Protein AF-A0A7E6EUX9-F1 (afdb_monomer_lite)

InterPro domains:
  IPR026504 Meiosis-specific nuclear structural protein 1 [PTHR19265] (2-410)
  IPR043597 Trichohyalin-plectin-homology domain [PF13868] (36-387)

Foldseek 3Di:
DVVVVVVVVVVVVVVVVVVVVVVVVVVVVVVVVVVCCVPDPVNVVVVVVVVVVVVVVVVVVVVVVVVVVVVVVVVVVVVVVVVVVVVVVVVVVVVVVVVVVVVVVVVVVVVVVVVVVVVVVVVVVVVVVVVVVVVVVVVVVVVVVVVVVVVVVVVVVVVVVVVVVVVVVVVVVVVVVVVVVVVVVVVVVVVVVVVVVVVVVVVVVVVVVVVVVVVVVVVVVVVVVVVVVVVVVVVVVVVVVVVVVVVVVVVVVVVVVVVVVVVVVVVVVVVVVVVVVVVVVVVVVVVVVVVVVVVVVVVVVVVVVVVVVVPPPPPPPPPPPPPVPVVPPVVVVVVVVVVVVVVVVVVVVVVVVVVVVVVVVVVVVVVVVLLVVCQVCVVVCVPPDDPPSDPDPVSQVSNDPVSCVPPVVPPDDDDD

Sequence (416 aa):
MRHQLQQQEQQAESLAKELKRRNDEVFRDEKLRQQIRQNSLEIRELEEKLKLGYLNKVRAAQIAEKLANKSDSQKADDMLVQEMRDNLKRAEEEDQMKEEQRVLEKRRYQEQLDQQMEEQKEKKRLMYEEFLKEKLMIDEIVHKIHEEDQKERECELEKKRVTQAYIEEYLQSREAWKAEEKQKMEEENQRIMEFSRLVDDRENRFLQEKAERDAVQARIYQALSEKITEREQSEKELERIRLELHFEEQEEKTRQNEKAALEKKLRQRLELQKMNEEQLSMKALKKMTEDEEERMFHDEMMAKFAEDDRLEQMNAQKRRMKIQEHKRAIERLIAEKREKIAREKEEDEMEQKMLQEMENERQKIIEEERQKLLQEHASKLLGYLPKGVIKGPKDLENLGAYFQEAYSKRSEDPLE

Radius of gyration: 133.16 Å; chains: 1; bounding box: 194×116×377 Å

Secondary structure (DSSP, 8-state):
--HHHHHHHHHHHHHHHHHHHHHHHHHHHHHHHHHHHHH-HHHHHHHHHHHHHHHHHHHHHHHHHHHHHHHHHHHHHHHHHHHHHHHHHHHHHHHHHHHHHHHHHHHHHHHHHHHHHHHHHHHHHHHHHHHHHHHHHHHHHHHHHHHHHHHHHHHHHHHHHHHHHHHHHHHHHHHHHHHHHHHHHHHHHHHHHHHHHHHHHHHHHHHHHHHHHHHHHHHHHHHHHHHHHHHHHHHHHHHHHHHHHHHHHHHHHHHHHHHHHHHHHHHHHHHHHHHHHHHHHHHHHHHHHHHHHHHHHHHHHHHHHHHHTTSTTS-SSSSSSTHHHHTTTHHHHHHHHHHHHHHHHHHHHHHHHHHHHHHHHHHHHHHHHHHHHHHHHHTT-TT-PPTTS--SHHHHHTT-HHHHHHHHTT------

Structure (mmCIF, N/CA/C/O backbone):
data_AF-A0A7E6EUX9-F1
#
_entry.id   AF-A0A7E6EUX9-F1
#
loop_
_atom_site.group_PDB
_atom_site.id
_atom_site.type_symbol
_atom_site.label_atom_id
_atom_site.label_alt_id
_atom_site.label_comp_id
_atom_site.label_asym_id
_atom_site.label_entity_id
_atom_site.label_seq_id
_atom_site.pdbx_PDB_ins_code
_atom_site.Cartn_x
_atom_site.Cartn_y
_atom_site.Cartn_z
_atom_site.occupancy
_atom_site.B_iso_or_equiv
_atom_site.auth_seq_id
_atom_site.auth_comp_id
_atom_site.auth_asym_id
_atom_site.auth_atom_id
_atom_si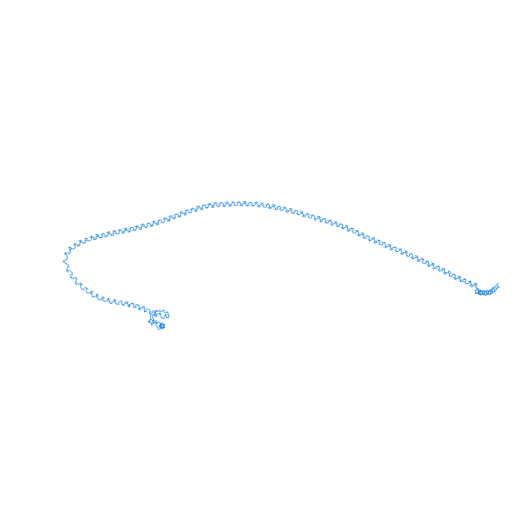te.pdbx_PDB_model_num
ATOM 1 N N . MET A 1 1 ? -69.267 -53.408 186.981 1.00 53.03 1 MET A N 1
ATOM 2 C CA . MET A 1 1 ? -68.543 -53.797 185.749 1.00 53.03 1 MET A CA 1
ATOM 3 C C . MET A 1 1 ? -69.090 -55.027 185.002 1.00 53.03 1 MET A C 1
ATOM 5 O O . MET A 1 1 ? -69.031 -54.996 183.790 1.00 53.03 1 MET A O 1
ATOM 9 N N . ARG A 1 2 ? -69.666 -56.084 185.605 1.00 55.84 2 ARG A N 1
ATOM 10 C CA . ARG A 1 2 ? -70.262 -57.203 184.816 1.00 55.84 2 ARG A CA 1
ATOM 11 C C . ARG A 1 2 ? -71.687 -56.962 184.303 1.00 55.84 2 ARG A C 1
ATOM 13 O O . ARG A 1 2 ? -72.085 -57.541 183.303 1.00 55.84 2 ARG A O 1
ATOM 20 N N . HIS A 1 3 ? -72.436 -56.081 184.959 1.00 56.12 3 HIS A N 1
ATOM 21 C CA . HIS A 1 3 ? -73.851 -55.899 184.638 1.00 56.12 3 HIS A CA 1
ATOM 22 C C . HIS A 1 3 ? -74.103 -55.098 183.347 1.00 56.12 3 HIS A C 1
ATOM 24 O O . HIS A 1 3 ? -75.121 -55.304 182.699 1.00 56.12 3 HIS A O 1
ATOM 30 N N . GLN A 1 4 ? -73.157 -54.242 182.938 1.00 54.00 4 GLN A N 1
ATOM 31 C CA . GLN A 1 4 ? -73.286 -53.428 181.722 1.00 54.00 4 GLN A CA 1
ATOM 32 C C . GLN A 1 4 ? -73.076 -54.233 180.423 1.00 54.00 4 GLN A C 1
ATOM 34 O O . GLN A 1 4 ? -73.725 -53.926 179.433 1.00 54.00 4 GLN A O 1
ATOM 39 N N . LEU A 1 5 ? -72.243 -55.287 180.410 1.00 59.59 5 LEU A N 1
ATOM 40 C CA . LEU A 1 5 ? -71.998 -56.111 179.206 1.00 59.59 5 LEU A CA 1
ATOM 41 C C . LEU A 1 5 ? -73.196 -57.008 178.846 1.00 59.59 5 LEU A C 1
ATOM 43 O O . LEU A 1 5 ? -73.562 -57.119 177.682 1.00 59.59 5 LEU A O 1
ATOM 47 N N . GLN A 1 6 ? -73.860 -57.586 179.850 1.00 58.97 6 GLN A N 1
ATOM 48 C CA . GLN A 1 6 ? -75.089 -58.367 179.652 1.00 58.97 6 GLN A CA 1
ATOM 49 C C . GLN A 1 6 ? -76.272 -57.483 179.221 1.00 58.97 6 GLN A C 1
ATOM 51 O O . GLN A 1 6 ? -77.118 -57.918 178.442 1.00 58.97 6 GLN A O 1
ATOM 56 N N . GLN A 1 7 ? -76.300 -56.222 179.676 1.00 60.53 7 GLN A N 1
ATOM 57 C CA . GLN A 1 7 ? -77.221 -55.215 179.144 1.00 60.53 7 GLN A CA 1
ATOM 58 C C . GLN A 1 7 ? -76.943 -54.916 177.664 1.00 60.53 7 GLN A C 1
ATOM 60 O O . GLN A 1 7 ? -77.896 -54.727 176.919 1.00 60.53 7 GLN A O 1
ATOM 65 N N . GLN A 1 8 ? -75.683 -54.926 177.213 1.00 58.88 8 GLN A N 1
ATOM 66 C CA . GLN A 1 8 ? -75.335 -54.662 175.811 1.00 58.88 8 GLN A CA 1
ATOM 67 C C . GLN A 1 8 ? -75.726 -55.800 174.850 1.00 58.88 8 GLN A C 1
ATOM 69 O O . GLN A 1 8 ? -76.248 -55.515 173.775 1.00 58.88 8 GLN A O 1
ATOM 74 N N . GLU A 1 9 ? -75.543 -57.077 175.212 1.00 62.47 9 GLU A N 1
ATOM 75 C CA . GLU A 1 9 ? -75.966 -58.207 174.355 1.00 62.47 9 GLU A CA 1
ATOM 76 C C . GLU A 1 9 ? -77.494 -58.324 174.247 1.00 62.47 9 GLU A C 1
ATOM 78 O O . GLU A 1 9 ? -78.027 -58.524 173.155 1.00 62.47 9 GLU A O 1
ATOM 83 N N . GLN A 1 10 ? -78.219 -58.109 175.351 1.00 61.66 10 GLN A N 1
ATOM 84 C CA . GLN A 1 10 ? -79.684 -58.040 175.326 1.00 61.66 10 GLN A CA 1
ATOM 85 C C . GLN A 1 10 ? -80.186 -56.822 174.537 1.00 61.66 10 GLN A C 1
ATOM 87 O O . GLN A 1 10 ? -81.176 -56.926 173.810 1.00 61.66 10 GLN A O 1
ATOM 92 N N . GLN A 1 11 ? -79.483 -55.685 174.619 1.00 61.56 11 GLN A N 1
ATOM 93 C CA . GLN A 1 11 ? -79.746 -54.528 173.761 1.00 61.56 11 GLN A CA 1
ATOM 94 C C . GLN A 1 11 ? -79.516 -54.861 172.279 1.00 61.56 11 GLN A C 1
ATOM 96 O O . GLN A 1 11 ? -80.324 -54.448 171.453 1.00 61.56 11 GLN A O 1
ATOM 101 N N . ALA A 1 12 ? -78.490 -55.646 171.931 1.00 64.25 12 ALA A N 1
ATOM 102 C CA . ALA A 1 12 ? -78.190 -56.029 170.550 1.00 64.25 12 ALA A CA 1
ATOM 103 C C . ALA A 1 12 ? -79.203 -57.030 169.952 1.00 64.25 12 ALA A C 1
ATOM 105 O O . ALA A 1 12 ? -79.647 -56.836 168.819 1.00 64.25 12 ALA A O 1
ATOM 106 N N . GLU A 1 13 ? -79.626 -58.064 170.690 1.00 66.25 13 GLU A N 1
ATOM 107 C CA . GLU A 1 13 ? -80.670 -59.002 170.227 1.00 66.25 13 GLU A CA 1
ATOM 108 C C . GLU A 1 13 ? -82.051 -58.340 170.115 1.00 66.25 13 GLU A C 1
ATOM 110 O O . GLU A 1 13 ? -82.807 -58.626 169.178 1.00 66.25 13 GLU A O 1
ATOM 115 N N . SER A 1 14 ? -82.370 -57.425 171.038 1.00 68.62 14 SER A N 1
ATOM 116 C CA . SER A 1 14 ? -83.550 -56.565 170.925 1.00 68.62 14 SER A CA 1
ATOM 117 C C . SER A 1 14 ? -83.468 -55.715 169.657 1.00 68.62 14 SER A C 1
ATOM 119 O O . SER A 1 14 ? -84.410 -55.714 168.862 1.00 68.62 14 SER A O 1
ATOM 121 N N . LEU A 1 15 ? -82.311 -55.088 169.401 1.00 67.69 15 LEU A N 1
ATOM 122 C CA . LEU A 1 15 ? -82.066 -54.313 168.183 1.00 67.69 15 LEU A CA 1
ATOM 123 C C . LEU A 1 15 ? -82.229 -55.158 166.914 1.00 67.69 15 LEU A C 1
ATOM 125 O O . LEU A 1 15 ? -82.807 -54.686 165.943 1.00 67.69 15 LEU A O 1
ATOM 129 N N . ALA A 1 16 ? -81.743 -56.401 166.894 1.00 73.56 16 ALA A N 1
ATOM 130 C CA . ALA A 1 16 ? -81.807 -57.265 165.715 1.00 73.56 16 ALA A CA 1
ATOM 131 C C . ALA A 1 16 ? -83.244 -57.712 165.385 1.00 73.56 16 ALA A C 1
ATOM 133 O O . ALA A 1 16 ? -83.638 -57.730 164.215 1.00 73.56 16 ALA A O 1
ATOM 134 N N . LYS A 1 17 ? -84.059 -58.034 166.400 1.00 72.88 17 LYS A N 1
ATOM 135 C CA . LYS A 1 17 ? -85.492 -58.330 166.208 1.00 72.88 17 LYS A CA 1
ATOM 136 C C . LYS A 1 17 ? -86.275 -57.088 165.788 1.00 72.88 17 LYS A C 1
ATOM 138 O O . LYS A 1 17 ? -87.148 -57.193 164.925 1.00 72.88 17 LYS A O 1
ATOM 143 N N . GLU A 1 18 ? -85.943 -55.924 166.342 1.00 73.62 18 GLU A N 1
ATOM 144 C CA . GLU A 1 18 ? -86.514 -54.644 165.915 1.00 73.62 18 GLU A CA 1
ATOM 145 C C . GLU A 1 18 ? -86.111 -54.282 164.480 1.00 73.62 18 GLU A C 1
ATOM 147 O O . GLU A 1 18 ? -86.961 -53.850 163.704 1.00 73.62 18 GLU A O 1
ATOM 152 N N . LEU A 1 19 ? -84.861 -54.531 164.081 1.00 73.50 19 LEU A N 1
ATOM 153 C CA . LEU A 1 19 ? -84.385 -54.337 162.709 1.00 73.50 19 LEU A CA 1
ATOM 154 C C . LEU A 1 19 ? -85.090 -55.270 161.723 1.00 73.50 19 LEU A C 1
ATOM 156 O O . LEU A 1 19 ? -85.481 -54.829 160.648 1.00 73.50 19 LEU A O 1
ATOM 160 N N . LYS A 1 20 ? -85.301 -56.544 162.078 1.00 75.94 20 LYS A N 1
ATOM 161 C CA . LYS A 1 20 ? -86.005 -57.491 161.202 1.00 75.94 20 LYS A CA 1
ATOM 162 C C . LYS A 1 20 ? -87.487 -57.141 161.057 1.00 75.94 20 LYS A C 1
ATOM 164 O O . LYS A 1 20 ? -88.000 -57.175 159.945 1.00 75.94 20 LYS A O 1
ATOM 169 N N . ARG A 1 21 ? -88.149 -56.712 162.141 1.00 71.75 21 ARG A N 1
ATOM 170 C CA . ARG A 1 21 ? -89.503 -56.136 162.061 1.00 71.75 21 ARG A CA 1
ATOM 171 C C . ARG A 1 21 ? -89.536 -54.904 161.165 1.00 71.75 21 ARG A C 1
ATOM 173 O O . ARG A 1 21 ? -90.380 -54.853 160.279 1.00 71.75 21 ARG A O 1
ATOM 180 N N . ARG A 1 22 ? -88.589 -53.975 161.336 1.00 76.31 22 ARG A N 1
ATOM 181 C CA . ARG A 1 22 ? -88.457 -52.803 160.460 1.00 76.31 22 ARG A CA 1
ATOM 182 C C . ARG A 1 22 ? -88.271 -53.201 159.001 1.00 76.31 22 ARG A C 1
ATOM 184 O O . ARG A 1 22 ? -88.924 -52.624 158.146 1.00 76.31 22 ARG A O 1
ATOM 191 N N . ASN A 1 23 ? -87.439 -54.195 158.705 1.00 80.44 23 ASN A N 1
ATOM 192 C CA . ASN A 1 23 ? -87.221 -54.644 157.331 1.00 80.44 23 ASN A CA 1
ATOM 193 C C . ASN A 1 23 ? -88.460 -55.327 156.733 1.00 80.44 23 ASN A C 1
ATOM 195 O O . ASN A 1 23 ? -88.801 -55.049 155.588 1.00 80.44 23 ASN A O 1
ATOM 199 N N . ASP A 1 24 ? -89.166 -56.171 157.490 1.00 79.25 24 ASP A N 1
ATOM 200 C CA . ASP A 1 24 ? -90.406 -56.806 157.022 1.00 79.25 24 ASP A CA 1
ATOM 201 C C . ASP A 1 24 ? -91.551 -55.788 156.862 1.00 79.25 24 ASP A C 1
ATOM 203 O O . ASP A 1 24 ? -92.450 -55.985 156.040 1.00 79.25 24 ASP A O 1
ATOM 207 N N . GLU A 1 25 ? -91.539 -54.707 157.647 1.00 77.44 25 GLU A N 1
ATOM 208 C CA . GLU A 1 25 ? -92.413 -53.547 157.461 1.00 77.44 25 GLU A CA 1
ATOM 209 C C . GLU A 1 25 ? -92.034 -52.777 156.194 1.00 77.44 25 GLU A C 1
ATOM 211 O O . GLU A 1 25 ? -92.913 -52.562 155.369 1.00 77.44 25 GLU A O 1
ATOM 216 N N . VAL A 1 26 ? -90.750 -52.467 155.966 1.00 82.38 26 VAL A N 1
ATOM 217 C CA . VAL A 1 26 ? -90.269 -51.814 154.730 1.00 82.38 26 VAL A CA 1
ATOM 218 C C . VAL A 1 26 ? -90.623 -52.644 153.498 1.00 82.38 26 VAL A C 1
ATOM 220 O O . VAL A 1 26 ? -91.154 -52.099 152.537 1.00 82.38 26 VAL A O 1
ATOM 223 N N . PHE A 1 27 ? -90.418 -53.963 153.526 1.00 81.38 27 PHE A N 1
ATOM 224 C CA . PHE A 1 27 ? -90.740 -54.835 152.395 1.00 81.38 27 PHE A CA 1
ATOM 225 C C . PHE A 1 27 ? -92.249 -54.903 152.124 1.00 81.38 27 PHE A C 1
ATOM 227 O O . PHE A 1 27 ? -92.677 -54.865 150.968 1.00 81.38 27 PHE A O 1
ATOM 234 N N . ARG A 1 28 ? -93.079 -54.972 153.176 1.00 76.19 28 ARG A N 1
ATOM 235 C CA . ARG A 1 28 ? -94.541 -54.887 153.028 1.00 76.19 28 ARG A CA 1
ATOM 236 C C . ARG A 1 28 ? -94.966 -53.532 152.472 1.00 76.19 28 ARG A C 1
ATOM 238 O O . ARG A 1 28 ? -95.810 -53.498 151.579 1.00 76.19 28 ARG A O 1
ATOM 245 N N . ASP A 1 29 ? -94.353 -52.452 152.943 1.00 80.19 29 ASP A N 1
ATOM 246 C CA . ASP A 1 29 ? -94.627 -51.092 152.488 1.00 80.19 29 ASP A CA 1
ATOM 247 C C . ASP A 1 29 ? -94.200 -50.899 151.022 1.00 80.19 29 ASP A C 1
ATOM 249 O O . ASP A 1 29 ? -94.937 -50.324 150.226 1.00 80.19 29 ASP A O 1
ATOM 253 N N . GLU A 1 30 ? -93.069 -51.466 150.600 1.00 83.81 30 GLU A N 1
ATOM 254 C CA . GLU A 1 30 ? -92.619 -51.476 149.203 1.00 83.81 30 GLU A CA 1
ATOM 255 C C . GLU A 1 30 ? -93.543 -52.289 148.293 1.00 83.81 30 GLU A C 1
ATOM 257 O O . GLU A 1 30 ? -93.879 -51.829 147.198 1.00 83.81 30 GLU A O 1
ATOM 262 N N . LYS A 1 31 ? -93.995 -53.469 148.740 1.00 83.00 31 LYS A N 1
ATOM 263 C CA . LYS A 1 31 ? -94.976 -54.296 148.017 1.00 83.00 31 LYS A CA 1
ATOM 264 C C . LYS A 1 31 ? -96.318 -53.581 147.878 1.00 83.00 31 LYS A C 1
ATOM 266 O O . LYS A 1 31 ? -96.896 -53.600 146.790 1.00 83.00 31 LYS A O 1
ATOM 271 N N . LEU A 1 32 ? -96.776 -52.909 148.936 1.00 77.12 32 LEU A N 1
ATOM 272 C CA . LEU A 1 32 ? -97.978 -52.076 148.908 1.00 77.12 32 LEU A CA 1
ATOM 273 C C . LEU A 1 32 ? -97.798 -50.901 147.934 1.00 77.12 32 LEU A C 1
ATOM 275 O O . LEU A 1 32 ? -98.631 -50.696 147.055 1.00 77.12 32 LEU A O 1
ATOM 279 N N . ARG A 1 33 ? -96.667 -50.188 147.996 1.00 81.50 33 ARG A N 1
ATOM 280 C CA . ARG A 1 33 ? -96.318 -49.113 147.049 1.00 81.50 33 ARG A CA 1
ATOM 281 C C . ARG A 1 33 ? -96.203 -49.617 145.611 1.00 81.50 33 ARG A C 1
ATOM 283 O O . ARG A 1 33 ? -96.521 -48.879 144.686 1.00 81.50 33 ARG A O 1
ATOM 290 N N . GLN A 1 34 ? -95.744 -50.847 145.385 1.00 81.06 34 GLN A N 1
ATOM 291 C CA . GLN A 1 34 ? -95.688 -51.455 144.054 1.00 81.06 34 GLN A CA 1
ATOM 292 C C . GLN A 1 34 ? -97.094 -51.739 143.512 1.00 81.06 34 GLN A C 1
ATOM 294 O O . GLN A 1 34 ? -97.368 -51.384 142.367 1.00 81.06 34 GLN A O 1
ATOM 299 N N . GLN A 1 35 ? -97.994 -52.297 144.332 1.00 79.38 35 GLN A N 1
ATOM 300 C CA . GLN A 1 35 ? -99.406 -52.451 143.960 1.00 79.38 35 GLN A CA 1
ATOM 301 C C . GLN A 1 35 ? -100.063 -51.097 143.669 1.00 79.38 35 GLN A C 1
ATOM 303 O O . GLN A 1 35 ? -100.751 -50.965 142.659 1.00 79.38 35 GLN A O 1
ATOM 308 N N . ILE A 1 36 ? -99.805 -50.074 144.493 1.00 77.25 36 ILE A N 1
ATOM 309 C CA . ILE A 1 36 ? -100.316 -48.714 144.267 1.00 77.25 36 ILE A CA 1
ATOM 310 C C . ILE A 1 36 ? -99.770 -48.137 142.954 1.00 77.25 36 ILE A C 1
ATOM 312 O O . ILE A 1 36 ? -100.543 -47.569 142.195 1.00 77.25 36 ILE A O 1
ATOM 316 N N . ARG A 1 37 ? -98.483 -48.322 142.628 1.00 78.38 37 ARG A N 1
ATOM 317 C CA . ARG A 1 37 ? -97.895 -47.859 141.354 1.00 78.38 37 ARG A CA 1
ATOM 318 C C . ARG A 1 37 ? -98.494 -48.529 140.119 1.00 78.38 37 ARG A C 1
ATOM 320 O O . ARG A 1 37 ? -98.632 -47.875 139.096 1.00 78.38 37 ARG A O 1
ATOM 327 N N . GLN A 1 38 ? -98.832 -49.814 140.205 1.00 77.19 38 GLN A N 1
ATOM 328 C CA . GLN A 1 38 ? -99.407 -50.555 139.077 1.00 77.19 38 GLN A CA 1
ATOM 329 C C . GLN A 1 38 ? -100.900 -50.264 138.878 1.00 77.19 38 GLN A C 1
ATOM 331 O O . GLN A 1 38 ? -101.373 -50.294 137.743 1.00 77.19 38 GLN A O 1
ATOM 336 N N . ASN A 1 39 ? -101.624 -49.969 139.963 1.00 76.19 39 ASN A N 1
ATOM 337 C CA . ASN A 1 39 ? -103.074 -49.772 139.933 1.00 76.19 39 ASN A CA 1
ATOM 338 C C . ASN A 1 39 ? -103.507 -48.298 139.912 1.00 76.19 39 ASN A C 1
ATOM 340 O O . ASN A 1 39 ? -104.674 -48.027 139.634 1.00 76.19 39 ASN A O 1
ATOM 344 N N . SER A 1 40 ? -102.622 -47.341 140.206 1.00 82.25 40 SER A N 1
ATOM 345 C CA . SER A 1 40 ? -102.968 -45.919 140.160 1.00 82.25 40 SER A CA 1
ATOM 346 C C . SER A 1 40 ? -102.789 -45.334 138.756 1.00 82.25 40 SER A C 1
ATOM 348 O O . SER A 1 40 ? -101.757 -45.487 138.102 1.00 82.25 40 SER A O 1
ATOM 350 N N . LEU A 1 41 ? -103.820 -44.630 138.288 1.00 80.19 41 LEU A N 1
ATOM 351 C CA . LEU A 1 41 ? -103.817 -43.956 136.986 1.00 80.19 41 LEU A CA 1
ATOM 352 C C . LEU A 1 41 ? -102.838 -42.773 136.953 1.00 80.19 41 LEU A C 1
ATOM 354 O O . LEU A 1 41 ? -102.100 -42.618 135.984 1.00 80.19 41 LEU A O 1
ATOM 358 N N . GLU A 1 42 ? -102.760 -41.994 138.035 1.00 82.50 42 GLU A N 1
ATOM 359 C CA . GLU A 1 42 ? -101.908 -40.797 138.125 1.00 82.50 42 GLU A CA 1
ATOM 360 C C . GLU A 1 42 ? -100.417 -41.105 137.922 1.00 82.50 42 GLU A C 1
ATOM 362 O O . GLU A 1 42 ? -99.699 -40.349 137.264 1.00 82.50 42 GLU A O 1
ATOM 367 N N . ILE A 1 43 ? -99.936 -42.238 138.449 1.00 82.25 43 ILE A N 1
ATOM 368 C CA . ILE A 1 43 ? -98.528 -42.635 138.314 1.00 82.25 43 ILE A CA 1
ATOM 369 C C . ILE A 1 43 ? -98.237 -43.095 136.886 1.00 82.25 43 ILE A C 1
ATOM 371 O O . ILE A 1 43 ? -97.181 -42.767 136.345 1.00 82.25 43 ILE A O 1
ATOM 375 N N . ARG A 1 44 ? -99.184 -43.780 136.239 1.00 80.44 44 ARG A N 1
ATOM 376 C CA . ARG A 1 44 ? -99.056 -44.174 134.832 1.00 80.44 44 ARG A CA 1
ATOM 377 C C . ARG A 1 44 ? -99.001 -42.957 133.906 1.00 80.44 44 ARG A C 1
ATOM 379 O O . ARG A 1 44 ? -98.144 -42.907 133.027 1.00 80.44 44 ARG A O 1
ATOM 386 N N . GLU A 1 45 ? -99.846 -41.954 134.140 1.00 84.56 45 GLU A N 1
ATOM 387 C CA . GLU A 1 45 ? -99.807 -40.686 133.398 1.00 84.56 45 GLU A CA 1
ATOM 388 C C . GLU A 1 45 ? -98.492 -39.925 133.617 1.00 84.56 45 GLU A C 1
ATOM 390 O O . GLU A 1 45 ? -97.938 -39.347 132.678 1.00 84.56 45 GLU A O 1
ATOM 395 N N . LEU A 1 46 ? -97.964 -39.926 134.846 1.00 85.25 46 LEU A N 1
ATOM 396 C CA . LEU A 1 46 ? -96.663 -39.332 135.144 1.00 85.25 46 LEU A CA 1
ATOM 397 C C . LEU A 1 46 ? -95.533 -40.074 134.417 1.00 85.25 46 LEU A C 1
ATOM 399 O O . LEU A 1 46 ? -94.674 -39.430 133.818 1.00 85.25 46 LEU A O 1
ATOM 403 N N . GLU A 1 47 ? -95.536 -41.409 134.422 1.00 82.50 47 GLU A N 1
ATOM 404 C CA . GLU A 1 47 ? -94.554 -42.221 133.699 1.00 82.50 47 GLU A CA 1
ATOM 405 C C . GLU A 1 47 ? -94.607 -41.986 132.184 1.00 82.50 47 GLU A C 1
ATOM 407 O O . GLU A 1 47 ? -93.558 -41.889 131.545 1.00 82.50 47 GLU A O 1
ATOM 412 N N . GLU A 1 48 ? -95.797 -41.850 131.593 1.00 84.75 48 GLU A N 1
ATOM 413 C CA . GLU A 1 48 ? -95.951 -41.493 130.178 1.00 84.75 48 GLU A CA 1
ATOM 414 C C . GLU A 1 48 ? -95.416 -40.086 129.883 1.00 84.75 48 GLU A C 1
ATOM 416 O O . GLU A 1 48 ? -94.643 -39.913 128.937 1.00 84.75 48 GLU A O 1
ATOM 421 N N . LYS A 1 49 ? -95.723 -39.093 130.728 1.00 86.69 49 LYS A N 1
ATOM 422 C CA . LYS A 1 49 ? -95.161 -37.734 130.615 1.00 86.69 49 LYS A CA 1
ATOM 423 C C . LYS A 1 49 ? -93.636 -37.725 130.765 1.00 86.69 49 LYS A C 1
ATOM 425 O O . LYS A 1 49 ? -92.958 -37.016 130.022 1.00 86.69 49 LYS A O 1
ATOM 430 N N . LEU A 1 50 ? -93.075 -38.536 131.663 1.00 85.44 50 LEU A N 1
ATOM 431 C CA . LEU A 1 50 ? -91.626 -38.688 131.825 1.00 85.44 50 LEU A CA 1
ATOM 432 C C . LEU A 1 50 ? -90.986 -39.361 130.603 1.00 85.44 50 LEU A C 1
ATOM 434 O O . LEU A 1 50 ? -89.967 -38.875 130.114 1.00 85.44 50 LEU A O 1
ATOM 438 N N . LYS A 1 51 ? -91.596 -40.420 130.051 1.00 85.75 51 LYS A N 1
ATOM 439 C CA . LYS A 1 51 ? -91.150 -41.056 128.795 1.00 85.75 51 LYS A CA 1
ATOM 440 C C . LYS A 1 51 ? -91.170 -40.066 127.630 1.00 85.75 51 LYS A C 1
ATOM 442 O O . LYS A 1 51 ? -90.190 -39.987 126.891 1.00 85.75 51 LYS A O 1
ATOM 447 N N . LEU A 1 52 ? -92.230 -39.265 127.505 1.00 86.19 52 LEU A N 1
ATOM 448 C CA . LEU A 1 52 ? -92.302 -38.170 126.532 1.00 86.19 52 LEU A CA 1
ATOM 449 C C . LEU A 1 52 ? -91.196 -37.132 126.764 1.00 86.19 52 LEU A C 1
ATOM 451 O O . LEU A 1 52 ? -90.568 -36.685 125.807 1.00 86.19 52 LEU A O 1
ATOM 455 N N . GLY A 1 53 ? -90.894 -36.796 128.020 1.00 89.44 53 GLY A N 1
ATOM 456 C CA . GLY A 1 53 ? -89.763 -35.941 128.386 1.00 89.44 53 GLY A CA 1
ATOM 457 C C . GLY A 1 53 ? -88.413 -36.491 127.911 1.00 89.44 53 GLY A C 1
ATOM 458 O O . GLY A 1 53 ? -87.629 -35.757 127.306 1.00 89.44 53 GLY A O 1
ATOM 459 N N . TYR A 1 54 ? -88.152 -37.789 128.103 1.00 88.12 54 TYR A N 1
ATOM 460 C CA . TYR A 1 54 ? -86.937 -38.445 127.601 1.00 88.12 54 TYR A CA 1
ATOM 461 C C . TYR A 1 54 ? -86.875 -38.476 126.068 1.00 88.12 54 TYR A C 1
ATOM 463 O O . TYR A 1 54 ? -85.823 -38.175 125.503 1.00 88.12 54 TYR A O 1
ATOM 471 N N . LEU A 1 55 ? -87.990 -38.764 125.388 1.00 87.31 55 LEU A N 1
ATOM 472 C CA . LEU A 1 55 ? -88.068 -38.705 123.923 1.00 87.31 55 LEU A CA 1
ATOM 473 C C . LEU A 1 55 ? -87.789 -37.289 123.404 1.00 87.31 55 LEU A C 1
ATOM 475 O O . LEU A 1 55 ? -87.014 -37.121 122.464 1.00 87.31 55 LEU A O 1
ATOM 479 N N . ASN A 1 56 ? -88.347 -36.265 124.052 1.00 89.25 56 ASN A N 1
ATOM 480 C CA . ASN A 1 56 ? -88.089 -34.868 123.709 1.00 89.25 56 ASN A CA 1
ATOM 481 C C . ASN A 1 56 ? -86.626 -34.473 123.954 1.00 89.25 56 ASN A C 1
ATOM 483 O O . ASN A 1 56 ? -86.057 -33.754 123.135 1.00 89.25 56 ASN A O 1
ATOM 487 N N . LYS A 1 57 ? -85.982 -34.982 125.014 1.00 89.75 57 LYS A N 1
ATOM 488 C CA . LYS A 1 57 ? -84.545 -34.779 125.263 1.00 89.75 57 LYS A CA 1
ATOM 489 C C . LYS A 1 57 ? -83.684 -35.386 124.149 1.00 89.75 57 LYS A C 1
ATOM 491 O O . LYS A 1 57 ? -82.772 -34.722 123.662 1.00 89.75 57 LYS A O 1
ATOM 496 N N . VAL A 1 58 ? -83.982 -36.616 123.722 1.00 88.25 58 VAL A N 1
ATOM 497 C CA . VAL A 1 58 ? -83.267 -37.273 122.612 1.00 88.25 58 VAL A CA 1
ATOM 498 C C . VAL A 1 58 ? -83.510 -36.533 121.297 1.00 88.25 58 VAL A C 1
ATOM 500 O O . VAL A 1 58 ? -82.566 -36.268 120.558 1.00 88.25 58 VAL A O 1
ATOM 503 N N . ARG A 1 59 ? -84.753 -36.119 121.028 1.00 86.94 59 ARG A N 1
ATOM 504 C CA . ARG A 1 59 ? -85.100 -35.329 119.841 1.00 86.94 59 ARG A CA 1
ATOM 505 C C . ARG A 1 59 ? -84.368 -33.986 119.815 1.00 86.94 59 ARG A C 1
ATOM 507 O O . ARG A 1 59 ? -83.880 -33.589 118.763 1.00 86.94 59 ARG A O 1
ATOM 514 N N . ALA A 1 60 ? -84.254 -33.305 120.955 1.00 89.62 60 ALA A N 1
ATOM 515 C CA . ALA A 1 60 ? -83.484 -32.069 121.071 1.00 89.62 60 ALA A CA 1
ATOM 516 C C . ALA A 1 60 ? -81.989 -32.298 120.785 1.00 89.62 60 ALA A C 1
ATOM 518 O O . ALA A 1 60 ? -81.391 -31.514 120.051 1.00 89.62 60 ALA A O 1
ATOM 519 N N . ALA A 1 61 ? -81.409 -33.395 121.286 1.00 88.75 61 ALA A N 1
ATOM 520 C CA . ALA A 1 61 ? -80.024 -33.765 120.993 1.00 88.75 61 ALA A CA 1
ATOM 521 C C . ALA A 1 61 ? -79.802 -34.059 119.496 1.00 88.75 61 ALA A C 1
ATOM 523 O O . ALA A 1 61 ? -78.858 -33.537 118.914 1.00 88.75 61 ALA A O 1
ATOM 524 N N . GLN A 1 62 ? -80.707 -34.798 118.846 1.00 88.75 62 GLN A N 1
ATOM 525 C CA . GLN A 1 62 ? -80.639 -35.068 117.401 1.00 88.75 62 GLN A CA 1
ATOM 526 C C . GLN A 1 62 ? -80.775 -33.797 116.553 1.00 88.75 62 GLN A C 1
ATOM 528 O O . GLN A 1 62 ? -80.098 -33.646 115.538 1.00 88.75 62 GLN A O 1
ATOM 533 N N . ILE A 1 63 ? -81.655 -32.870 116.950 1.00 89.19 63 ILE A N 1
ATOM 534 C CA . ILE A 1 63 ? -81.787 -31.573 116.273 1.00 89.19 63 ILE A CA 1
ATOM 535 C C . ILE A 1 63 ? -80.486 -30.775 116.418 1.00 89.19 63 ILE A C 1
ATOM 537 O O . ILE A 1 63 ? -80.014 -30.219 115.428 1.00 89.19 63 ILE A O 1
ATOM 541 N N . ALA A 1 64 ? -79.887 -30.750 117.612 1.00 89.00 64 ALA A N 1
ATOM 542 C CA . ALA A 1 64 ? -78.613 -30.077 117.848 1.00 89.00 64 ALA A CA 1
ATOM 543 C C . ALA A 1 64 ? -77.469 -30.693 117.022 1.00 89.00 64 ALA A C 1
ATOM 545 O O . ALA A 1 64 ? -76.728 -29.957 116.377 1.00 89.00 64 ALA A O 1
ATOM 546 N N . GLU A 1 65 ? -77.373 -32.023 116.964 1.00 87.56 65 GLU A N 1
ATOM 547 C CA . GLU A 1 65 ? -76.388 -32.742 116.146 1.00 87.56 65 GLU A CA 1
ATOM 548 C C . GLU A 1 65 ? -76.567 -32.448 114.652 1.00 87.56 65 GLU A C 1
ATOM 550 O O . GLU A 1 65 ? -75.611 -32.111 113.959 1.00 87.56 65 GLU A O 1
ATOM 555 N N . LYS A 1 66 ? -77.805 -32.484 114.144 1.00 89.88 66 LYS A N 1
ATOM 556 C CA . LYS A 1 66 ? -78.089 -32.161 112.739 1.00 89.88 66 LYS A CA 1
ATOM 557 C C . LYS A 1 66 ? -77.733 -30.711 112.401 1.00 89.88 66 LYS A C 1
ATOM 559 O O . LYS A 1 66 ? -77.251 -30.448 111.300 1.00 89.88 66 LYS A O 1
ATOM 564 N N . LEU A 1 67 ? -77.981 -29.773 113.317 1.00 90.00 67 LEU A N 1
ATOM 565 C CA . LEU A 1 67 ? -77.595 -28.370 113.149 1.00 90.00 67 LEU A CA 1
ATOM 566 C C . LEU A 1 67 ? -76.070 -28.195 113.169 1.00 90.00 67 LEU A C 1
ATOM 568 O O . LEU A 1 67 ? -75.555 -27.450 112.339 1.00 90.00 67 LEU A O 1
ATOM 572 N N . ALA A 1 68 ? -75.357 -28.904 114.049 1.00 88.06 68 ALA A N 1
ATOM 573 C CA . ALA A 1 68 ? -73.895 -28.909 114.086 1.00 88.06 68 ALA A CA 1
ATOM 574 C C . ALA A 1 68 ? -73.306 -29.481 112.788 1.00 88.06 68 ALA A C 1
ATOM 576 O O . ALA A 1 68 ? -72.558 -28.787 112.108 1.00 88.06 68 ALA A O 1
ATOM 577 N N . ASN A 1 69 ? -73.760 -30.664 112.362 1.00 87.00 69 ASN A N 1
ATOM 578 C CA . ASN A 1 69 ? -73.326 -31.292 111.111 1.00 87.00 69 ASN A CA 1
ATOM 579 C C . ASN A 1 69 ? -73.606 -30.406 109.889 1.00 87.00 69 ASN A C 1
ATOM 581 O O . ASN A 1 69 ? -72.785 -30.324 108.981 1.00 87.00 69 ASN A O 1
ATOM 585 N N . LYS A 1 70 ? -74.752 -29.709 109.857 1.00 88.94 70 LYS A N 1
ATOM 586 C CA . LYS A 1 70 ? -75.055 -28.753 108.782 1.00 88.94 70 LYS A CA 1
ATOM 587 C C . LYS A 1 70 ? -74.101 -27.555 108.802 1.00 88.94 70 LYS A C 1
ATOM 589 O O . LYS A 1 70 ? -73.652 -27.145 107.740 1.00 88.94 70 LYS A O 1
ATOM 594 N N . SER A 1 71 ? -73.801 -27.008 109.980 1.00 84.94 71 SER A N 1
ATOM 595 C CA . SER A 1 71 ? -72.852 -25.898 110.143 1.00 84.94 71 SER A CA 1
ATOM 596 C C . SER A 1 71 ? -71.439 -26.297 109.713 1.00 84.94 71 SER A C 1
ATOM 598 O O . SER A 1 71 ? -70.778 -25.550 109.000 1.00 84.94 71 SER A O 1
ATOM 600 N N . ASP A 1 72 ? -70.994 -27.500 110.074 1.00 86.38 72 ASP A N 1
ATOM 601 C CA . ASP A 1 72 ? -69.671 -27.997 109.697 1.00 86.38 72 ASP A CA 1
ATOM 602 C C . ASP A 1 72 ? -69.583 -28.319 108.199 1.00 86.38 72 ASP A C 1
ATOM 604 O O . ASP A 1 72 ? -68.589 -27.968 107.567 1.00 86.38 72 ASP A O 1
ATOM 608 N N . SER A 1 73 ? -70.645 -28.871 107.598 1.00 87.06 73 SER A N 1
ATOM 609 C CA . SER A 1 73 ? -70.745 -29.024 106.138 1.00 87.06 73 SER A CA 1
ATOM 610 C C . SER A 1 73 ? -70.687 -27.673 105.425 1.00 87.06 73 SER A C 1
ATOM 612 O O . SER A 1 73 ? -69.947 -27.533 104.462 1.00 87.06 73 SER A O 1
ATOM 614 N N . GLN A 1 74 ? -71.414 -26.663 105.916 1.00 86.31 74 GLN A N 1
ATOM 615 C CA . GLN A 1 74 ? -71.390 -25.317 105.336 1.00 86.31 74 GLN A CA 1
ATOM 616 C C . GLN A 1 74 ? -69.997 -24.688 105.411 1.00 86.31 74 GLN A C 1
ATOM 618 O O . GLN A 1 74 ? -69.530 -24.135 104.424 1.00 86.31 74 GLN A O 1
ATOM 623 N N . LYS A 1 75 ? -69.293 -24.826 106.542 1.00 86.44 75 LYS A N 1
ATOM 624 C CA . LYS A 1 75 ? -67.904 -24.357 106.660 1.00 86.44 75 LYS A CA 1
ATOM 625 C C . LYS A 1 75 ? -66.969 -25.084 105.695 1.00 86.44 75 LYS A C 1
ATOM 627 O O . LYS A 1 75 ? -66.081 -24.450 105.137 1.00 86.44 75 LYS A O 1
ATOM 632 N N . ALA A 1 76 ? -67.139 -26.395 105.516 1.00 86.25 76 ALA A N 1
ATOM 633 C CA . ALA A 1 76 ? -66.342 -27.171 104.570 1.00 86.25 76 ALA A CA 1
ATOM 634 C C . ALA A 1 76 ? -66.582 -26.716 103.122 1.00 86.25 76 ALA A C 1
ATOM 636 O O . ALA A 1 76 ? -65.617 -26.501 102.389 1.00 86.25 76 ALA A O 1
ATOM 637 N N . ASP A 1 77 ? -67.842 -26.491 102.745 1.00 85.81 77 ASP A N 1
ATOM 638 C CA . ASP A 1 77 ? -68.215 -25.967 101.429 1.00 85.81 77 ASP A CA 1
ATOM 639 C C . ASP A 1 77 ? -67.662 -24.546 101.215 1.00 85.81 77 ASP A C 1
ATOM 641 O O . ASP A 1 77 ? -67.091 -24.254 100.165 1.00 85.81 77 ASP A O 1
ATOM 645 N N . ASP A 1 78 ? -67.754 -23.670 102.221 1.00 86.88 78 ASP A N 1
ATOM 646 C CA . ASP A 1 78 ? -67.217 -22.306 102.157 1.00 86.88 78 ASP A CA 1
ATOM 647 C C . ASP A 1 78 ? -65.687 -22.298 102.001 1.00 86.88 78 ASP A C 1
ATOM 649 O O . ASP A 1 78 ? -65.153 -21.529 101.196 1.00 86.88 78 ASP A O 1
ATOM 653 N N . MET A 1 79 ? -64.972 -23.168 102.726 1.00 88.94 79 MET A N 1
ATOM 654 C CA . MET A 1 79 ? -63.520 -23.336 102.578 1.00 88.94 79 MET A CA 1
ATOM 655 C C . MET A 1 79 ? -63.155 -23.850 101.182 1.00 88.94 79 MET A C 1
ATOM 657 O O . MET A 1 79 ? -62.239 -23.314 100.558 1.00 88.94 79 MET A O 1
ATOM 661 N N . LEU A 1 80 ? -63.904 -24.823 100.655 1.00 89.38 80 LEU A N 1
ATOM 662 C CA . LEU A 1 80 ? -63.700 -25.345 99.304 1.00 89.38 80 LEU A CA 1
ATOM 663 C C . LEU A 1 80 ? -63.909 -24.253 98.244 1.00 89.38 80 LEU A C 1
ATOM 665 O O . LEU A 1 80 ? -63.113 -24.122 97.316 1.00 89.38 80 LEU A O 1
ATOM 669 N N . VAL A 1 81 ? -64.952 -23.431 98.391 1.00 89.25 81 VAL A N 1
ATOM 670 C CA . VAL A 1 81 ? -65.221 -22.303 97.487 1.00 89.25 81 VAL A CA 1
ATOM 671 C C . VAL A 1 81 ? -64.106 -21.259 97.554 1.00 89.25 81 VAL A C 1
ATOM 673 O O . VAL A 1 81 ? -63.736 -20.700 96.519 1.00 89.25 81 VAL A O 1
ATOM 676 N N . GLN A 1 82 ? -63.560 -20.982 98.740 1.00 88.62 82 GLN A N 1
ATOM 677 C CA . GLN A 1 82 ? -62.417 -20.077 98.890 1.00 88.62 82 GLN A CA 1
ATOM 678 C C . GLN A 1 82 ? -61.167 -20.627 98.194 1.00 88.62 82 GLN A C 1
ATOM 680 O O . GLN A 1 82 ? -60.570 -19.918 97.387 1.00 88.62 82 GLN A O 1
ATOM 685 N N . GLU A 1 83 ? -60.827 -21.898 98.412 1.00 88.38 83 GLU A N 1
ATOM 686 C CA . GLU A 1 83 ? -59.673 -22.539 97.774 1.00 88.38 83 GLU A CA 1
ATOM 687 C C . GLU A 1 83 ? -59.811 -22.584 96.243 1.00 88.38 83 GLU A C 1
ATOM 689 O O . GLU A 1 83 ? -58.870 -22.268 95.515 1.00 88.38 83 GLU A O 1
ATOM 694 N N . MET A 1 84 ? -61.009 -22.886 95.730 1.00 87.38 84 MET A N 1
ATOM 695 C CA . MET A 1 84 ? -61.295 -22.827 94.294 1.00 87.38 84 MET A CA 1
ATOM 696 C C . MET A 1 84 ? -61.133 -21.414 93.724 1.00 87.38 84 MET A C 1
ATOM 698 O O . MET A 1 84 ? -60.574 -21.258 92.639 1.00 87.38 84 MET A O 1
ATOM 702 N N . ARG A 1 85 ? -61.588 -20.376 94.439 1.00 88.44 85 ARG A N 1
ATOM 703 C CA . ARG A 1 85 ? -61.413 -18.977 94.012 1.00 88.44 85 ARG A CA 1
ATOM 704 C C . ARG A 1 85 ? -59.947 -18.570 93.976 1.00 88.44 85 ARG A C 1
ATOM 706 O O . ARG A 1 85 ? -59.542 -17.896 93.035 1.00 88.44 85 ARG A O 1
ATOM 713 N N . ASP A 1 86 ? -59.164 -18.969 94.969 1.00 90.38 86 ASP A N 1
ATOM 714 C CA . ASP A 1 86 ? -57.740 -18.640 95.015 1.00 90.38 86 ASP A CA 1
ATOM 715 C C . ASP A 1 86 ? -56.956 -19.385 93.927 1.00 90.38 86 ASP A C 1
ATOM 717 O O . ASP A 1 86 ? -56.079 -18.800 93.293 1.00 90.38 86 ASP A O 1
ATOM 721 N N . ASN A 1 87 ? -57.319 -20.636 93.630 1.00 90.38 87 ASN A N 1
ATOM 722 C CA . ASN A 1 87 ? -56.742 -21.385 92.513 1.00 90.38 87 ASN A CA 1
ATOM 723 C C . ASN A 1 87 ? -57.108 -20.781 91.149 1.00 90.38 87 ASN A C 1
ATOM 725 O O . ASN A 1 87 ? -56.241 -20.693 90.283 1.00 90.38 87 ASN A O 1
ATOM 729 N N . LEU A 1 88 ? -58.352 -20.322 90.961 1.00 89.12 88 LEU A N 1
ATOM 730 C CA . LEU A 1 88 ? -58.758 -19.618 89.739 1.00 89.12 88 LEU A CA 1
ATOM 731 C C . LEU A 1 88 ? -57.979 -18.313 89.554 1.00 89.12 88 LEU A C 1
ATOM 733 O O . LEU A 1 88 ? -57.466 -18.078 88.467 1.00 89.12 88 LEU A O 1
ATOM 737 N N . LYS A 1 89 ? -57.810 -17.512 90.613 1.00 90.81 89 LYS A N 1
ATOM 738 C CA . LYS A 1 89 ? -56.999 -16.284 90.552 1.00 90.81 89 LYS A CA 1
ATOM 739 C C . LYS A 1 89 ? -55.547 -16.568 90.178 1.00 90.81 89 LYS A C 1
ATOM 741 O O . LYS A 1 89 ? -55.004 -15.888 89.320 1.00 90.81 89 LYS A O 1
ATOM 746 N N . ARG A 1 90 ? -54.930 -17.594 90.775 1.00 89.69 90 ARG A N 1
ATOM 747 C CA . ARG A 1 90 ? -53.560 -18.004 90.421 1.00 89.69 90 ARG A CA 1
ATOM 748 C C . ARG A 1 90 ? -53.457 -18.441 88.961 1.00 89.69 90 ARG A C 1
ATOM 750 O O . ARG A 1 90 ? -52.506 -18.068 88.288 1.00 89.69 90 ARG A O 1
ATOM 757 N N . ALA A 1 91 ? -54.437 -19.195 88.463 1.00 90.31 91 ALA A N 1
ATOM 758 C CA . ALA A 1 91 ? -54.476 -19.600 87.060 1.00 90.31 91 ALA A CA 1
ATOM 759 C C . ALA A 1 91 ? -54.641 -18.393 86.117 1.00 90.31 91 ALA A C 1
ATOM 761 O O . ALA A 1 91 ? -53.941 -18.307 85.112 1.00 90.31 91 ALA A O 1
ATOM 762 N N . GLU A 1 92 ? -55.504 -17.432 86.465 1.00 87.88 92 GLU A N 1
ATOM 763 C CA . GLU A 1 92 ? -55.673 -16.180 85.716 1.00 87.88 92 GLU A CA 1
ATOM 764 C C . GLU A 1 92 ? -54.385 -15.340 85.699 1.00 87.88 92 GLU A C 1
ATOM 766 O O . GLU A 1 92 ? -54.001 -14.837 84.645 1.00 87.88 92 GLU A O 1
ATOM 771 N N . GLU A 1 93 ? -53.692 -15.215 86.834 1.00 89.88 93 GLU A N 1
ATOM 772 C CA . GLU A 1 93 ? -52.399 -14.524 86.936 1.00 89.88 93 GLU A CA 1
ATOM 773 C C . GLU A 1 93 ? -51.315 -15.224 86.097 1.00 89.88 93 GLU A C 1
ATOM 775 O O . GLU A 1 93 ? -50.571 -14.569 85.366 1.00 89.88 93 GLU A O 1
ATOM 780 N N . GLU A 1 94 ? -51.240 -16.558 86.134 1.00 88.88 94 GLU A N 1
ATOM 781 C CA . GLU A 1 94 ? -50.310 -17.329 85.301 1.00 88.88 94 GLU A CA 1
ATOM 782 C C . GLU A 1 94 ? -50.597 -17.176 83.801 1.00 88.88 94 GLU A C 1
ATOM 784 O O . GLU A 1 94 ? -49.663 -17.065 83.001 1.00 88.88 94 GLU A O 1
ATOM 789 N N . ASP A 1 95 ? -51.869 -17.167 83.404 1.00 87.19 95 ASP A N 1
ATOM 790 C CA . ASP A 1 95 ? -52.270 -16.987 82.010 1.00 87.19 95 ASP A CA 1
ATOM 791 C C . ASP A 1 95 ? -51.999 -15.559 81.521 1.00 87.19 95 ASP A C 1
ATOM 793 O O . ASP A 1 95 ? -51.527 -15.383 80.393 1.00 87.19 95 ASP A O 1
ATOM 797 N N . GLN A 1 96 ? -52.199 -14.547 82.373 1.00 88.31 96 GLN A N 1
ATOM 798 C CA . GLN A 1 96 ? -51.801 -13.165 82.089 1.00 88.31 96 GLN A CA 1
ATOM 799 C C . GLN A 1 96 ? -50.287 -13.052 81.899 1.00 88.31 96 GLN A C 1
ATOM 801 O O . GLN A 1 96 ? -49.842 -12.516 80.887 1.00 88.31 96 GLN A O 1
ATOM 806 N N . MET A 1 97 ? -49.488 -13.633 82.798 1.00 87.44 97 MET A N 1
ATOM 807 C CA . MET A 1 97 ? -48.025 -13.627 82.686 1.00 87.44 97 MET A CA 1
ATOM 808 C C . MET A 1 97 ? -47.539 -14.324 81.408 1.00 87.44 97 MET A C 1
ATOM 810 O O . MET A 1 97 ? -46.632 -13.830 80.734 1.00 87.44 97 MET A O 1
ATOM 814 N N . LYS A 1 98 ? -48.149 -15.455 81.029 1.00 89.56 98 LYS A N 1
ATOM 815 C CA . LYS A 1 98 ? -47.845 -16.138 79.759 1.00 89.56 98 LYS A CA 1
ATOM 816 C C . LYS A 1 98 ? -48.231 -15.283 78.554 1.00 89.56 98 LYS A C 1
ATOM 818 O O . LYS A 1 98 ? -47.491 -15.255 77.572 1.00 89.56 98 LYS A O 1
ATOM 823 N N . GLU A 1 99 ? -49.363 -14.584 78.599 1.00 85.94 99 GLU A N 1
ATOM 824 C CA . GLU A 1 99 ? -49.767 -13.695 77.509 1.00 85.94 99 GLU A CA 1
ATOM 825 C C . GLU A 1 99 ? -48.839 -12.487 77.381 1.00 85.94 99 GLU A C 1
ATOM 827 O O . GLU A 1 99 ? -48.403 -12.174 76.274 1.00 85.94 99 GLU A O 1
ATOM 832 N N . GLU A 1 100 ? -48.445 -11.868 78.492 1.00 88.25 100 GLU A N 1
ATOM 833 C CA . GLU A 1 100 ? -47.455 -10.790 78.504 1.00 88.25 100 GLU A CA 1
ATOM 834 C C . GLU A 1 100 ? -46.112 -11.248 77.928 1.00 88.25 100 GLU A C 1
ATOM 836 O O . GLU A 1 100 ? -45.528 -10.550 77.097 1.00 88.25 100 GLU A O 1
ATOM 841 N N . GLN A 1 101 ? -45.648 -12.450 78.286 1.00 89.12 101 GLN A N 1
ATOM 842 C CA . GLN A 1 101 ? -44.446 -13.045 77.698 1.00 89.12 101 GLN A CA 1
ATOM 843 C C . GLN A 1 101 ? -44.593 -13.241 76.185 1.00 89.12 101 GLN A C 1
ATOM 845 O O . GLN A 1 101 ? -43.719 -12.810 75.432 1.00 89.12 101 GLN A O 1
ATOM 850 N N . ARG A 1 102 ? -45.721 -13.791 75.712 1.00 90.06 102 ARG A N 1
ATOM 851 C CA . ARG A 1 102 ? -45.997 -13.945 74.272 1.00 90.06 102 ARG A CA 1
ATOM 852 C C . ARG A 1 102 ? -46.031 -12.603 73.542 1.00 90.06 102 ARG A C 1
ATOM 854 O O . ARG A 1 102 ? -45.549 -12.505 72.414 1.00 90.06 102 ARG A O 1
ATOM 861 N N . VAL A 1 103 ? -46.595 -11.564 74.154 1.00 92.50 103 VAL A N 1
ATOM 862 C CA . VAL A 1 103 ? -46.632 -10.209 73.585 1.00 92.50 103 VAL A CA 1
ATOM 863 C C . VAL A 1 103 ? -45.229 -9.605 73.521 1.00 92.50 103 VAL A C 1
ATOM 865 O O . VAL A 1 103 ? -44.864 -9.026 72.496 1.00 92.50 103 VAL A O 1
ATOM 868 N N . LEU A 1 104 ? -44.419 -9.769 74.569 1.00 93.25 104 LEU A N 1
ATOM 869 C CA . LEU A 1 104 ? -43.028 -9.313 74.593 1.00 93.25 104 LEU A CA 1
ATOM 870 C C . LEU A 1 104 ? -42.176 -10.033 73.543 1.00 93.25 104 LEU A C 1
ATOM 872 O O . LEU A 1 104 ? -41.400 -9.384 72.844 1.00 93.25 104 LEU A O 1
ATOM 876 N N . GLU A 1 105 ? -42.337 -11.346 73.386 1.00 91.06 105 GLU A N 1
ATOM 877 C CA . GLU A 1 105 ? -41.653 -12.129 72.351 1.00 91.06 105 GLU A CA 1
ATOM 878 C C . GLU A 1 105 ? -42.057 -11.686 70.942 1.00 91.06 105 GLU A C 1
ATOM 880 O O . GLU A 1 105 ? -41.186 -11.457 70.104 1.00 91.06 105 GLU A O 1
ATOM 885 N N . LYS A 1 106 ? -43.356 -11.475 70.688 1.00 91.12 106 LYS A N 1
ATOM 886 C CA . LYS A 1 106 ? -43.843 -10.931 69.409 1.00 91.12 106 LYS A CA 1
ATOM 887 C C . LYS A 1 106 ? -43.276 -9.543 69.125 1.00 91.12 106 LYS A C 1
ATOM 889 O O . LYS A 1 106 ? -42.890 -9.283 67.989 1.00 91.12 106 LYS A O 1
ATOM 894 N N . ARG A 1 107 ? -43.194 -8.671 70.137 1.00 93.75 107 ARG A N 1
ATOM 895 C CA . ARG A 1 107 ? -42.602 -7.333 69.993 1.00 93.75 107 ARG A CA 1
ATOM 896 C C . ARG A 1 107 ? -41.115 -7.422 69.654 1.00 93.75 107 ARG A C 1
ATOM 898 O O . ARG A 1 107 ? -40.689 -6.796 68.695 1.00 93.75 107 ARG A O 1
ATOM 905 N N . ARG A 1 108 ? -40.347 -8.245 70.374 1.00 93.38 108 ARG A N 1
ATOM 906 C CA . ARG A 1 108 ? -38.921 -8.478 70.076 1.00 93.38 108 ARG A CA 1
ATOM 907 C C . ARG A 1 108 ? -38.721 -9.026 68.666 1.00 93.38 108 ARG A C 1
ATOM 909 O O . ARG A 1 108 ? -37.805 -8.609 67.969 1.00 93.38 108 ARG A O 1
ATOM 916 N N . TYR A 1 109 ? -39.582 -9.945 68.243 1.00 92.75 109 TYR A N 1
ATOM 917 C CA . TYR A 1 109 ? -39.539 -10.497 66.895 1.00 92.75 109 TYR A CA 1
ATOM 918 C C . TYR A 1 109 ? -39.862 -9.440 65.826 1.00 92.75 109 TYR A C 1
ATOM 920 O O . TYR A 1 109 ? -39.173 -9.370 64.812 1.00 92.75 109 TYR A O 1
ATOM 928 N N . GLN A 1 110 ? -40.854 -8.575 66.064 1.00 93.19 110 GLN A N 1
ATOM 929 C CA . GLN A 1 110 ? -41.143 -7.428 65.193 1.00 93.19 110 GLN A CA 1
ATOM 930 C C . GLN A 1 110 ? -39.963 -6.453 65.122 1.00 93.19 110 GLN A C 1
ATOM 932 O O . GLN A 1 110 ? -39.541 -6.108 64.026 1.00 93.19 110 GLN A O 1
ATOM 937 N N . GLU A 1 111 ? -39.368 -6.087 66.260 1.00 93.81 111 GLU A N 1
ATOM 938 C CA . GLU A 1 111 ? -38.186 -5.216 66.311 1.00 93.81 111 GLU A CA 1
ATOM 939 C C . GLU A 1 111 ? -37.006 -5.804 65.514 1.00 93.81 111 GLU A C 1
ATOM 941 O O . GLU A 1 111 ? -36.316 -5.077 64.802 1.00 93.81 111 GLU A O 1
ATOM 946 N N . GLN A 1 112 ? -36.791 -7.123 65.576 1.00 94.62 112 GLN A N 1
ATOM 947 C CA . GLN A 1 112 ? -35.766 -7.808 64.779 1.00 94.62 112 GLN A CA 1
ATOM 948 C C . GLN A 1 112 ? -36.072 -7.784 63.276 1.00 94.62 112 GLN A C 1
ATOM 950 O O . GLN A 1 112 ? -35.163 -7.577 62.471 1.00 94.62 112 GLN A O 1
ATOM 955 N N . LEU A 1 113 ? -37.332 -7.990 62.883 1.00 93.62 113 LEU A N 1
ATOM 956 C CA . LEU A 1 113 ? -37.741 -7.893 61.480 1.00 93.62 113 LEU A CA 1
ATOM 957 C C . LEU A 1 113 ? -37.559 -6.469 60.946 1.00 93.62 113 LEU A C 1
ATOM 959 O O . LEU A 1 113 ? -37.030 -6.293 59.849 1.00 93.62 113 LEU A O 1
ATOM 963 N N . ASP A 1 114 ? -37.929 -5.459 61.730 1.00 93.38 114 ASP A N 1
ATOM 964 C CA . ASP A 1 114 ? -37.755 -4.055 61.360 1.00 93.38 114 ASP A CA 1
ATOM 965 C C . ASP A 1 114 ? -36.270 -3.705 61.186 1.00 93.38 114 ASP A C 1
ATOM 967 O O . ASP A 1 114 ? -35.899 -3.064 60.200 1.00 93.38 114 ASP A O 1
ATOM 971 N N . GLN A 1 115 ? -35.399 -4.202 62.073 1.00 94.69 115 GLN A N 1
ATOM 972 C CA . GLN A 1 115 ? -33.944 -4.065 61.931 1.00 94.69 115 GLN A CA 1
ATOM 973 C C . GLN A 1 115 ? -33.426 -4.714 60.641 1.00 94.69 115 GLN A C 1
ATOM 975 O O . GLN A 1 115 ? -32.682 -4.076 59.896 1.00 94.69 115 GLN A O 1
ATOM 980 N N . GLN A 1 116 ? -33.857 -5.938 60.315 1.00 94.12 116 GLN A N 1
ATOM 981 C CA . GLN A 1 116 ? -33.468 -6.604 59.064 1.00 94.12 116 GLN A CA 1
ATOM 982 C C . GLN A 1 116 ? -33.923 -5.824 57.825 1.00 94.12 116 GLN A C 1
ATOM 984 O O . GLN A 1 116 ? -33.189 -5.736 56.837 1.00 94.12 116 GLN A O 1
ATOM 989 N N . MET A 1 117 ? -35.125 -5.245 57.863 1.00 92.06 117 MET A N 1
ATOM 990 C CA . MET A 1 117 ? -35.640 -4.424 56.769 1.00 92.06 117 MET A CA 1
ATOM 991 C C . MET A 1 117 ? -34.832 -3.139 56.599 1.00 92.06 117 MET A C 1
ATOM 993 O O . MET A 1 117 ? -34.550 -2.746 55.464 1.00 92.06 117 MET A O 1
ATOM 997 N N . GLU A 1 118 ? -34.432 -2.499 57.695 1.00 93.31 118 GLU A N 1
ATOM 998 C CA . GLU A 1 118 ? -33.608 -1.293 57.644 1.00 93.31 118 GLU A CA 1
ATOM 999 C C . GLU A 1 118 ? -32.192 -1.601 57.140 1.00 93.31 118 GLU A C 1
ATOM 1001 O O . GLU A 1 118 ? -31.708 -0.927 56.232 1.00 93.31 118 GLU A O 1
ATOM 1006 N N . GLU A 1 119 ? -31.576 -2.697 57.594 1.00 94.31 119 GLU A N 1
ATOM 1007 C CA . GLU A 1 119 ? -30.299 -3.176 57.053 1.00 94.31 119 GLU A CA 1
ATOM 1008 C C . GLU A 1 119 ? -30.368 -3.447 55.544 1.00 94.31 119 GLU A C 1
ATOM 1010 O O . GLU A 1 119 ? -29.434 -3.130 54.805 1.00 94.31 119 GLU A O 1
ATOM 1015 N N . GLN A 1 120 ? -31.466 -4.030 55.050 1.00 92.56 120 GLN A N 1
ATOM 1016 C CA . GLN A 1 120 ? -31.645 -4.242 53.612 1.00 92.56 120 GLN A CA 1
ATOM 1017 C C . GLN A 1 120 ? -31.789 -2.928 52.840 1.00 92.56 120 GLN A C 1
ATOM 1019 O O . GLN A 1 120 ? -31.285 -2.828 51.719 1.00 92.56 120 GLN A O 1
ATOM 1024 N N . LYS A 1 121 ? -32.470 -1.923 53.401 1.00 92.81 121 LYS A N 1
ATOM 1025 C CA . LYS A 1 121 ? -32.571 -0.596 52.775 1.00 92.81 121 LYS A CA 1
ATOM 1026 C C . LYS A 1 121 ? -31.213 0.090 52.722 1.00 92.81 121 LYS A C 1
ATOM 1028 O O . LYS A 1 121 ? -30.858 0.601 51.665 1.00 92.81 121 LYS A O 1
ATOM 1033 N N . GLU A 1 122 ? -30.449 0.050 53.808 1.00 94.00 122 GLU A N 1
ATOM 1034 C CA . GLU A 1 122 ? -29.100 0.619 53.857 1.00 94.00 122 GLU A CA 1
ATOM 1035 C C . GLU A 1 122 ? -28.163 -0.084 52.871 1.00 94.00 122 GLU A C 1
ATOM 1037 O O . GLU A 1 122 ? -27.494 0.577 52.081 1.00 94.00 122 GLU A O 1
ATOM 1042 N N . LYS A 1 123 ? -28.209 -1.420 52.777 1.00 93.19 123 LYS A N 1
ATOM 1043 C CA . LYS A 1 123 ? -27.470 -2.158 51.738 1.00 93.19 123 LYS A CA 1
ATOM 1044 C C . LYS A 1 123 ? -27.859 -1.714 50.327 1.00 93.19 123 LYS A C 1
ATOM 1046 O O . LYS A 1 123 ? -26.985 -1.519 49.493 1.00 93.19 123 LYS A O 1
ATOM 1051 N N . LYS A 1 124 ? -29.152 -1.514 50.045 1.00 93.62 124 LYS A N 1
ATOM 1052 C CA . LYS A 1 124 ? -29.608 -1.004 48.738 1.00 93.62 124 LYS A CA 1
ATOM 1053 C C . LYS A 1 124 ? -29.118 0.419 48.464 1.00 93.62 124 LYS A C 1
ATOM 1055 O O . LYS A 1 124 ? -28.778 0.712 47.323 1.00 93.62 124 LYS A O 1
ATOM 1060 N N . ARG A 1 125 ? -29.078 1.286 49.482 1.00 91.50 125 ARG A N 1
ATOM 1061 C CA . ARG A 1 125 ? -28.535 2.649 49.369 1.00 91.50 125 ARG A CA 1
ATOM 1062 C C . ARG A 1 125 ? -27.051 2.621 49.030 1.00 91.50 125 ARG A C 1
ATOM 1064 O O . ARG A 1 125 ? -26.667 3.223 48.036 1.00 91.50 125 ARG A O 1
ATOM 1071 N N . LEU A 1 126 ? -26.259 1.855 49.779 1.00 94.44 126 LEU A N 1
ATOM 1072 C CA . LEU A 1 126 ? -24.824 1.700 49.533 1.00 94.44 126 LEU A CA 1
ATOM 1073 C C . LEU A 1 126 ? -24.546 1.150 48.129 1.00 94.44 126 LEU A C 1
ATOM 1075 O O . LEU A 1 126 ? -23.759 1.734 47.395 1.00 94.44 126 LEU A O 1
ATOM 1079 N N . MET A 1 127 ? -25.267 0.106 47.710 1.00 92.38 127 MET A N 1
ATOM 1080 C CA . MET A 1 127 ? -25.146 -0.459 46.358 1.00 92.38 127 MET A CA 1
ATOM 1081 C C . MET A 1 127 ? -25.496 0.559 45.267 1.00 92.38 127 MET A C 1
ATOM 1083 O O . MET A 1 127 ? -24.875 0.586 44.209 1.00 92.38 127 MET A O 1
ATOM 1087 N N . TYR A 1 128 ? -26.494 1.410 45.506 1.00 92.81 128 TYR A N 1
ATOM 1088 C CA . TYR A 1 128 ? -26.862 2.465 44.566 1.00 92.81 128 TYR A CA 1
ATOM 1089 C C . TYR A 1 128 ? -25.806 3.579 44.503 1.00 92.81 128 TYR A C 1
ATOM 1091 O O . TYR A 1 128 ? -25.499 4.075 43.421 1.00 92.81 128 TYR A O 1
ATOM 1099 N N . GLU A 1 129 ? -25.218 3.956 45.638 1.00 94.62 129 GLU A N 1
ATOM 1100 C CA . GLU A 1 129 ? -24.100 4.903 45.681 1.00 94.62 129 GLU A CA 1
ATOM 1101 C C . GLU A 1 129 ? -22.854 4.354 44.979 1.00 94.62 129 GLU A C 1
ATOM 1103 O O . GLU A 1 129 ? -22.196 5.086 44.240 1.00 94.62 129 GLU A O 1
ATOM 1108 N N . GLU A 1 130 ? -22.538 3.074 45.178 1.00 92.88 130 GLU A N 1
ATOM 1109 C CA . GLU A 1 130 ? -21.467 2.376 44.462 1.00 92.88 130 GLU A CA 1
ATOM 1110 C C . GLU A 1 130 ? -21.740 2.350 42.958 1.00 92.88 130 GLU A C 1
ATOM 1112 O O . GLU A 1 130 ? -20.887 2.774 42.183 1.00 92.88 130 GLU A O 1
ATOM 1117 N N . PHE A 1 131 ? -22.957 1.993 42.545 1.00 94.50 131 PHE A N 1
ATOM 1118 C CA . PHE A 1 131 ? -23.367 2.031 41.142 1.00 94.50 131 PHE A CA 1
ATOM 1119 C C . PHE A 1 131 ? -23.207 3.424 40.517 1.00 94.50 131 PHE A C 1
ATOM 1121 O O . PHE A 1 131 ? -22.742 3.550 39.386 1.00 94.50 131 PHE A O 1
ATOM 1128 N N . LEU A 1 132 ? -23.566 4.493 41.235 1.00 95.38 132 LEU A N 1
ATOM 1129 C CA . LEU A 1 132 ? -23.377 5.858 40.741 1.00 95.38 132 LEU A CA 1
ATOM 1130 C C . LEU A 1 132 ? -21.894 6.220 40.597 1.00 95.38 132 LEU A C 1
ATOM 1132 O O . LEU A 1 132 ? -21.529 6.867 39.616 1.00 95.38 132 LEU A O 1
ATOM 1136 N N . LYS A 1 133 ? -21.041 5.792 41.536 1.00 94.88 133 LYS A N 1
ATOM 1137 C CA . LYS A 1 133 ? -19.585 5.980 41.439 1.00 94.88 133 LYS A CA 1
ATOM 1138 C C . LYS A 1 133 ? -19.007 5.220 40.247 1.00 94.88 133 LYS A C 1
ATOM 1140 O O . LYS A 1 133 ? -18.242 5.800 39.483 1.00 94.88 133 LYS A O 1
ATOM 1145 N N . GLU A 1 134 ? -19.403 3.963 40.054 1.00 93.56 134 GLU A N 1
ATOM 1146 C CA . GLU A 1 134 ? -18.997 3.154 38.900 1.00 93.56 134 GLU A CA 1
ATOM 1147 C C . GLU A 1 134 ? -19.461 3.781 37.588 1.00 93.56 134 GLU A C 1
ATOM 1149 O O . GLU A 1 134 ? -18.675 3.895 36.653 1.00 93.56 134 GLU A O 1
ATOM 1154 N N . LYS A 1 135 ? -20.709 4.258 37.525 1.00 95.62 135 LYS A N 1
ATOM 1155 C CA . LYS A 1 135 ? -21.232 4.942 36.342 1.00 95.62 135 LYS A CA 1
ATOM 1156 C C . LYS A 1 135 ? -20.410 6.185 36.003 1.00 95.62 135 LYS A C 1
ATOM 1158 O O . LYS A 1 135 ? -20.019 6.337 34.853 1.00 95.62 135 LYS A O 1
ATOM 1163 N N . LEU A 1 136 ? -20.121 7.042 36.985 1.00 94.94 136 LEU A N 1
ATOM 1164 C CA . LEU A 1 136 ? -19.283 8.228 36.773 1.00 94.94 136 LEU A CA 1
ATOM 1165 C C . LEU A 1 136 ? -17.879 7.845 36.292 1.00 94.94 136 LEU A C 1
ATOM 1167 O O . LEU A 1 136 ? -17.370 8.448 35.355 1.00 94.94 136 LEU A O 1
ATOM 1171 N N . MET A 1 137 ? -17.281 6.806 36.877 1.00 92.62 137 MET A N 1
ATOM 1172 C CA . MET A 1 137 ? -15.977 6.302 36.449 1.00 92.62 137 MET A CA 1
ATOM 1173 C C . MET A 1 137 ? -16.011 5.768 35.009 1.00 92.62 137 MET A C 1
ATOM 1175 O O . MET A 1 137 ? -15.088 6.021 34.237 1.00 92.62 137 MET A O 1
ATOM 1179 N N . ILE A 1 138 ? -17.074 5.057 34.622 1.00 92.94 138 ILE A N 1
ATOM 1180 C CA . ILE A 1 138 ? -17.275 4.584 33.246 1.00 92.94 138 ILE A CA 1
ATOM 1181 C C . ILE A 1 138 ? -17.451 5.770 32.294 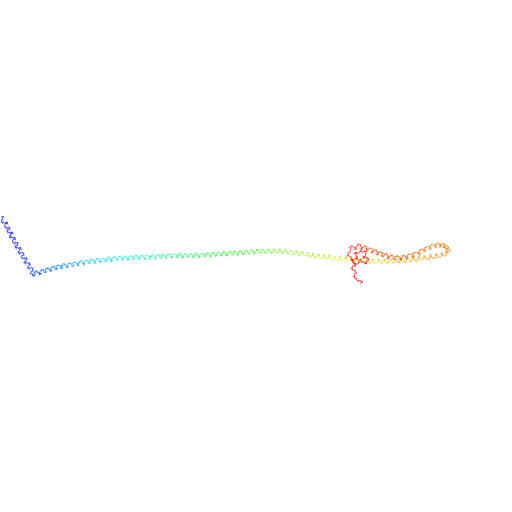1.00 92.94 138 ILE A C 1
ATOM 1183 O O . ILE A 1 138 ? -16.805 5.798 31.249 1.00 92.94 138 ILE A O 1
ATOM 1187 N N . ASP A 1 139 ? -18.268 6.759 32.658 1.00 94.25 139 ASP A N 1
ATOM 1188 C CA . ASP A 1 139 ? -18.487 7.965 31.856 1.00 94.25 139 ASP A CA 1
ATOM 1189 C C . ASP A 1 139 ? -17.162 8.734 31.649 1.00 94.25 139 ASP A C 1
ATOM 1191 O O . ASP A 1 139 ? -16.864 9.166 30.535 1.00 94.25 139 ASP A O 1
ATOM 1195 N N . GLU A 1 140 ? -16.308 8.828 32.676 1.00 93.56 140 GLU A N 1
ATOM 1196 C CA . GLU A 1 140 ? -14.956 9.399 32.569 1.00 93.56 140 GLU A CA 1
ATOM 1197 C C . GLU A 1 140 ? -14.033 8.589 31.644 1.00 93.56 140 GLU A C 1
ATOM 1199 O O . GLU A 1 140 ? -13.264 9.173 30.877 1.00 93.56 140 GLU A O 1
ATOM 1204 N N . ILE A 1 141 ? -14.090 7.253 31.695 1.00 92.56 141 ILE A N 1
ATOM 1205 C CA . ILE A 1 141 ? -13.316 6.383 30.795 1.00 92.56 141 ILE A CA 1
ATOM 1206 C C . ILE A 1 141 ? -13.766 6.588 29.346 1.00 92.56 141 ILE A C 1
ATOM 1208 O O . ILE A 1 141 ? -12.927 6.778 28.468 1.00 92.56 141 ILE A O 1
ATOM 1212 N N . VAL A 1 142 ? -15.076 6.599 29.090 1.00 93.94 142 VAL A N 1
ATOM 1213 C CA . VAL A 1 142 ? -15.636 6.841 27.751 1.00 93.94 142 VAL A CA 1
ATOM 1214 C C . VAL A 1 142 ? -15.241 8.225 27.242 1.00 93.94 142 VAL A C 1
ATOM 1216 O O . VAL A 1 142 ? -14.868 8.369 26.077 1.00 93.94 142 VAL A O 1
ATOM 1219 N N . HIS A 1 143 ? -15.267 9.239 28.109 1.00 95.19 143 HIS A N 1
ATOM 1220 C CA . HIS A 1 143 ? -14.835 10.581 27.743 1.00 95.19 143 HIS A CA 1
ATOM 1221 C C . HIS A 1 143 ? -13.356 10.614 27.335 1.00 95.19 143 HIS A C 1
ATOM 1223 O O . HIS A 1 143 ? -13.039 11.148 26.273 1.00 95.19 143 HIS A O 1
ATOM 1229 N N . LYS A 1 144 ? -12.470 9.968 28.107 1.00 95.25 144 LYS A N 1
ATOM 1230 C CA . LYS A 1 144 ? -11.040 9.851 27.769 1.00 95.25 144 LYS A CA 1
ATOM 1231 C C . LYS A 1 144 ? -10.808 9.128 26.445 1.00 95.25 144 LYS A C 1
ATOM 1233 O O . LYS A 1 144 ? -10.021 9.615 25.644 1.00 95.25 144 LYS A O 1
ATOM 1238 N N . ILE A 1 145 ? -11.522 8.031 26.180 1.00 92.12 145 ILE A N 1
ATOM 1239 C CA . ILE A 1 145 ? -11.430 7.311 24.897 1.00 92.12 145 ILE A CA 1
ATOM 1240 C C . ILE A 1 145 ? -11.818 8.237 23.742 1.00 92.12 145 ILE A C 1
ATOM 1242 O O . ILE A 1 145 ? -11.111 8.316 22.745 1.00 92.12 145 ILE A O 1
ATOM 1246 N N . HIS A 1 146 ? -12.912 8.991 23.879 1.00 92.38 146 HIS A N 1
ATOM 1247 C CA . HIS A 1 146 ? -13.318 9.932 22.838 1.00 92.38 146 HIS A CA 1
ATOM 1248 C C . HIS A 1 146 ? -12.309 11.063 22.614 1.00 92.38 146 HIS A C 1
ATOM 1250 O O . HIS A 1 146 ? -12.096 11.454 21.466 1.00 92.38 146 HIS A O 1
ATOM 1256 N N . GLU A 1 147 ? -11.689 11.588 23.671 1.00 94.94 147 GLU A N 1
ATOM 1257 C CA . GLU A 1 147 ? -10.623 12.585 23.543 1.00 94.94 147 GLU A CA 1
ATOM 1258 C C . GLU A 1 147 ? -9.364 12.012 22.879 1.00 94.94 147 GLU A C 1
ATOM 1260 O O . GLU A 1 147 ? -8.756 12.679 22.039 1.00 94.94 147 GLU A O 1
ATOM 1265 N N . GLU A 1 148 ? -8.964 10.792 23.241 1.00 93.69 148 GLU A N 1
ATOM 1266 C CA . GLU A 1 148 ? -7.827 10.093 22.636 1.00 93.69 148 GLU A CA 1
ATOM 1267 C C . GLU A 1 148 ? -8.080 9.818 21.149 1.00 93.69 148 GLU A C 1
ATOM 1269 O O . GLU A 1 148 ? -7.255 10.199 20.319 1.00 93.69 148 GLU A O 1
ATOM 1274 N N . ASP A 1 149 ? -9.259 9.299 20.796 1.00 92.62 149 ASP A N 1
ATOM 1275 C CA . ASP A 1 149 ? -9.681 9.080 19.408 1.00 92.62 149 ASP A CA 1
ATOM 1276 C C . ASP A 1 149 ? -9.669 10.380 18.586 1.00 92.62 149 ASP A C 1
ATOM 1278 O O . ASP A 1 149 ? -9.298 10.386 17.409 1.00 92.62 149 ASP A O 1
ATOM 1282 N N . GLN A 1 150 ? -10.117 11.498 19.169 1.00 90.38 150 GLN A N 1
ATOM 1283 C CA . GLN A 1 150 ? -10.095 12.797 18.491 1.00 90.38 150 GLN A CA 1
ATOM 1284 C C . GLN A 1 150 ? -8.663 13.268 18.237 1.00 90.38 150 GLN A C 1
ATOM 1286 O O . GLN A 1 150 ? -8.338 13.629 17.104 1.00 90.38 150 GLN A O 1
ATOM 1291 N N . LYS A 1 151 ? -7.795 13.205 19.253 1.00 91.94 151 LYS A N 1
ATOM 1292 C CA . LYS A 1 151 ? -6.378 13.574 19.123 1.00 91.94 151 LYS A CA 1
ATOM 1293 C C . LYS A 1 151 ? -5.654 12.691 18.113 1.00 91.94 151 LYS A C 1
ATOM 1295 O O . LYS A 1 151 ? -4.857 13.196 17.325 1.00 91.94 151 LYS A O 1
ATOM 1300 N N . GLU A 1 152 ? -5.940 11.392 18.091 1.00 91.50 152 GLU A N 1
ATOM 1301 C CA . GLU A 1 152 ? -5.347 10.472 17.122 1.00 91.50 152 GLU A CA 1
ATOM 1302 C C . GLU A 1 152 ? -5.752 10.840 15.689 1.00 91.50 152 GLU A C 1
ATOM 1304 O O . GLU A 1 152 ? -4.883 10.966 14.824 1.00 91.50 152 GLU A O 1
ATOM 1309 N N . ARG A 1 153 ? -7.038 11.133 15.445 1.00 88.06 153 ARG A N 1
ATOM 1310 C CA . ARG A 1 153 ? -7.506 11.615 14.132 1.00 88.06 153 ARG A CA 1
ATOM 1311 C C . ARG A 1 153 ? -6.843 12.924 13.719 1.00 88.06 153 ARG A C 1
ATOM 1313 O O . ARG A 1 153 ? -6.472 13.070 12.556 1.00 88.06 153 ARG A O 1
ATOM 1320 N N . GLU A 1 154 ? -6.690 13.874 14.638 1.00 90.44 154 GLU A N 1
ATOM 1321 C CA . GLU A 1 154 ? -5.988 15.134 14.367 1.00 90.44 154 GLU A CA 1
ATOM 1322 C C . GLU A 1 154 ? -4.519 14.886 14.007 1.00 90.44 154 GLU A C 1
ATOM 1324 O O . GLU A 1 154 ? -4.038 15.392 12.991 1.00 90.44 154 GLU A O 1
ATOM 1329 N N . CYS A 1 155 ? -3.819 14.039 14.767 1.00 90.44 155 CYS A N 1
ATOM 1330 C CA . CYS A 1 155 ? -2.447 13.639 14.462 1.00 90.44 155 CYS A CA 1
ATOM 1331 C C . CYS A 1 155 ? -2.329 12.921 13.109 1.00 90.44 155 CYS A C 1
ATOM 1333 O O . CYS A 1 155 ? -1.370 13.158 12.374 1.00 90.44 155 CYS A O 1
ATOM 1335 N N . GLU A 1 156 ? -3.270 12.046 12.752 1.00 90.44 156 GLU A N 1
ATOM 1336 C CA . GLU A 1 156 ? -3.293 11.401 11.437 1.00 90.44 156 GLU A CA 1
ATOM 1337 C C . GLU A 1 156 ? -3.505 12.400 10.301 1.00 90.44 156 GLU A C 1
ATOM 1339 O O . GLU A 1 156 ? -2.834 12.308 9.269 1.00 90.44 156 GLU A O 1
ATOM 1344 N N . LEU A 1 157 ? -4.434 13.343 10.470 1.00 92.06 157 LEU A N 1
ATOM 1345 C CA . LEU A 1 157 ? -4.675 14.401 9.493 1.00 92.06 157 LEU A CA 1
ATOM 1346 C C . LEU A 1 157 ? -3.428 15.263 9.308 1.00 92.06 157 LEU A C 1
ATOM 1348 O O . LEU A 1 157 ? -3.072 15.570 8.172 1.00 92.06 157 LEU A O 1
ATOM 1352 N N . GLU A 1 158 ? -2.726 15.588 10.389 1.00 90.56 158 GLU A N 1
ATOM 1353 C CA . GLU A 1 158 ? -1.498 16.373 10.317 1.00 90.56 158 GLU A CA 1
ATOM 1354 C C . GLU A 1 158 ? -0.362 15.595 9.640 1.00 90.56 158 GLU A C 1
ATOM 1356 O O . GLU A 1 158 ? 0.293 16.115 8.739 1.00 90.56 158 GLU A O 1
ATOM 1361 N N . LYS A 1 159 ? -0.189 14.301 9.950 1.00 91.69 159 LYS A N 1
ATOM 1362 C CA . LYS A 1 159 ? 0.755 13.428 9.225 1.00 91.69 159 LYS A CA 1
ATOM 1363 C C . LYS A 1 159 ? 0.431 13.365 7.729 1.00 91.69 159 LYS A C 1
ATOM 1365 O O . LYS A 1 159 ? 1.339 13.429 6.897 1.00 91.69 159 LYS A O 1
ATOM 1370 N N . LYS A 1 160 ? -0.853 13.260 7.366 1.00 90.50 160 LYS A N 1
ATOM 1371 C CA . LYS A 1 160 ? -1.308 13.284 5.965 1.00 90.50 160 LYS A CA 1
ATOM 1372 C C . LYS A 1 160 ? -0.998 14.626 5.297 1.00 90.50 160 LYS A C 1
ATOM 1374 O O . LYS A 1 160 ? -0.504 14.628 4.178 1.00 90.50 160 LYS A O 1
ATOM 1379 N N . ARG A 1 161 ? -1.206 15.753 5.981 1.00 92.56 161 ARG A N 1
ATOM 1380 C CA . ARG A 1 161 ? -0.859 17.088 5.464 1.00 92.56 161 ARG A CA 1
ATOM 1381 C C . ARG A 1 161 ? 0.639 17.253 5.239 1.00 92.56 161 ARG A C 1
ATOM 1383 O O . ARG A 1 161 ? 1.040 17.676 4.163 1.00 92.56 161 ARG A O 1
ATOM 1390 N N . VAL A 1 162 ? 1.463 16.871 6.214 1.00 93.44 162 VAL A N 1
ATOM 1391 C CA . VAL A 1 162 ? 2.929 16.955 6.104 1.00 93.44 162 VAL A CA 1
ATOM 1392 C C . VAL A 1 162 ? 3.443 16.076 4.963 1.00 93.44 162 VAL A C 1
ATOM 1394 O O . VAL A 1 162 ? 4.275 16.510 4.172 1.00 93.44 162 VAL A O 1
ATOM 1397 N N . THR A 1 163 ? 2.926 14.851 4.834 1.00 88.56 163 THR A N 1
ATOM 1398 C CA . THR A 1 163 ? 3.309 13.960 3.726 1.00 88.56 163 THR A CA 1
ATOM 1399 C C . THR A 1 163 ? 2.845 14.484 2.369 1.00 88.56 163 THR A C 1
ATOM 1401 O O . THR A 1 163 ? 3.607 14.396 1.411 1.00 88.56 163 THR A O 1
ATOM 1404 N N . GLN A 1 164 ? 1.648 15.071 2.275 1.00 89.56 164 GLN A N 1
ATOM 1405 C CA . GLN A 1 164 ? 1.173 15.737 1.058 1.00 89.56 164 GLN A CA 1
ATOM 1406 C C . GLN A 1 164 ? 2.067 16.917 0.668 1.00 89.56 164 GLN A C 1
ATOM 1408 O O . GLN A 1 164 ? 2.525 16.958 -0.470 1.00 89.56 164 GLN A O 1
ATOM 1413 N N . ALA A 1 165 ? 2.394 17.806 1.609 1.00 93.56 165 ALA A N 1
ATOM 1414 C CA . ALA A 1 165 ? 3.295 18.931 1.364 1.00 93.56 165 ALA A CA 1
ATOM 1415 C C . ALA A 1 165 ? 4.676 18.456 0.878 1.00 93.56 165 ALA A C 1
ATOM 1417 O O . ALA A 1 165 ? 5.195 18.964 -0.111 1.00 93.56 165 ALA A O 1
ATOM 1418 N N . TYR A 1 166 ? 5.233 17.410 1.498 1.00 93.12 166 TYR A N 1
ATOM 1419 C CA . TYR A 1 166 ? 6.502 16.823 1.062 1.00 93.12 166 TYR A CA 1
ATOM 1420 C C . TYR A 1 166 ? 6.430 16.237 -0.359 1.00 93.12 166 TYR A C 1
ATOM 1422 O O . TYR A 1 166 ? 7.363 16.385 -1.148 1.00 93.12 166 TYR A O 1
ATOM 1430 N N . ILE A 1 167 ? 5.321 15.576 -0.711 1.00 92.19 167 ILE A N 1
ATOM 1431 C CA . ILE A 1 167 ? 5.098 15.062 -2.069 1.00 92.19 167 ILE A CA 1
ATOM 1432 C C . ILE A 1 167 ? 5.020 16.217 -3.072 1.00 92.19 167 ILE A C 1
ATOM 1434 O O . ILE A 1 167 ? 5.617 16.125 -4.143 1.00 92.19 167 ILE A O 1
ATOM 1438 N N . GLU A 1 168 ? 4.314 17.296 -2.739 1.00 92.75 168 GLU A N 1
ATOM 1439 C CA . GLU A 1 168 ? 4.203 18.483 -3.591 1.00 92.75 168 GLU A CA 1
ATOM 1440 C C . GLU A 1 168 ? 5.565 19.149 -3.812 1.00 92.75 168 GLU A C 1
ATOM 1442 O O . GLU A 1 168 ? 5.945 19.382 -4.960 1.00 92.75 168 GLU A O 1
ATOM 1447 N N . GLU A 1 169 ? 6.345 19.366 -2.750 1.00 93.56 169 GLU A N 1
ATOM 1448 C CA . GLU A 1 169 ? 7.712 19.895 -2.838 1.00 93.56 169 GLU A CA 1
ATOM 1449 C C . GLU A 1 169 ? 8.620 18.992 -3.685 1.00 93.56 169 GLU A C 1
ATOM 1451 O O . GLU A 1 169 ? 9.397 19.476 -4.515 1.00 93.56 169 GLU A O 1
ATOM 1456 N N . TYR A 1 170 ? 8.502 17.671 -3.531 1.00 92.62 170 TYR A N 1
ATOM 1457 C CA . TYR A 1 170 ? 9.262 16.712 -4.328 1.00 92.62 170 TYR A CA 1
ATOM 1458 C C . TYR A 1 170 ? 8.874 16.763 -5.810 1.00 92.62 170 TYR A C 1
ATOM 1460 O O . TYR A 1 170 ? 9.748 16.738 -6.680 1.00 92.62 170 TYR A O 1
ATOM 1468 N N . LEU A 1 171 ? 7.577 16.848 -6.121 1.00 93.19 171 LEU A N 1
ATOM 1469 C CA . LEU A 1 171 ? 7.090 16.952 -7.495 1.00 93.19 171 LEU A CA 1
ATOM 1470 C C . LEU A 1 171 ? 7.548 18.255 -8.153 1.00 93.19 171 LEU A C 1
ATOM 1472 O O . LEU A 1 171 ? 8.075 18.198 -9.262 1.00 93.19 171 LEU A O 1
ATOM 1476 N N . GLN A 1 172 ? 7.443 19.389 -7.455 1.00 94.06 172 GLN A N 1
ATOM 1477 C CA . GLN A 1 172 ? 7.951 20.679 -7.933 1.00 94.06 172 GLN A CA 1
ATOM 1478 C C . GLN A 1 172 ? 9.462 20.629 -8.182 1.00 94.06 172 GLN A C 1
ATOM 1480 O O . GLN A 1 172 ? 9.930 21.011 -9.254 1.00 94.06 172 GLN A O 1
ATOM 1485 N N . SER A 1 173 ? 10.227 20.080 -7.235 1.00 90.44 173 SER A N 1
ATOM 1486 C CA . SER A 1 173 ? 11.679 19.911 -7.380 1.00 90.44 173 SER A CA 1
ATOM 1487 C C . SER A 1 173 ? 12.033 19.015 -8.571 1.00 90.44 173 SER A C 1
ATOM 1489 O O . SER A 1 173 ? 12.972 19.289 -9.317 1.00 90.44 173 SER A O 1
ATOM 1491 N N . ARG A 1 174 ? 11.257 17.948 -8.796 1.00 91.25 174 ARG A N 1
ATOM 1492 C CA . ARG A 1 174 ? 11.434 17.035 -9.931 1.00 91.25 174 ARG A CA 1
ATOM 1493 C C . ARG A 1 174 ? 11.085 17.695 -11.263 1.00 91.25 174 ARG A C 1
ATOM 1495 O O . ARG A 1 174 ? 11.747 17.417 -12.260 1.00 91.25 174 ARG A O 1
ATOM 1502 N N . GLU A 1 175 ? 10.044 18.518 -11.310 1.00 90.62 175 GLU A N 1
ATOM 1503 C CA . GLU A 1 175 ? 9.679 19.282 -12.506 1.00 90.62 175 GLU A CA 1
ATOM 1504 C C . GLU A 1 175 ? 10.741 20.323 -12.849 1.00 90.62 175 GLU A C 1
ATOM 1506 O O . GLU A 1 175 ? 11.153 20.392 -14.007 1.00 90.62 175 GLU A O 1
ATOM 1511 N N . ALA A 1 176 ? 11.248 21.051 -11.850 1.00 93.06 176 ALA A N 1
ATOM 1512 C CA . ALA A 1 176 ? 12.367 21.972 -12.019 1.00 93.06 176 ALA A CA 1
ATOM 1513 C C . ALA A 1 176 ? 13.607 21.248 -12.568 1.00 93.06 176 ALA A C 1
ATOM 1515 O O . ALA A 1 176 ? 14.172 21.672 -13.572 1.00 93.06 176 ALA A O 1
ATOM 1516 N N . TRP A 1 177 ? 13.959 20.091 -11.996 1.00 92.69 177 TRP A N 1
ATOM 1517 C CA . TRP A 1 177 ? 15.071 19.271 -12.481 1.00 92.69 177 TRP A CA 1
ATOM 1518 C C . TRP A 1 177 ? 14.878 18.806 -13.932 1.00 92.69 177 TRP A C 1
ATOM 1520 O O . TRP A 1 177 ? 15.791 18.926 -14.746 1.00 92.69 177 TRP A O 1
ATOM 1530 N N . LYS A 1 178 ? 13.676 18.338 -14.297 1.00 92.44 178 LYS A N 1
ATOM 1531 C CA . LYS A 1 178 ? 13.359 17.968 -15.689 1.00 92.44 178 LYS A CA 1
ATOM 1532 C C . LYS A 1 178 ? 13.448 19.160 -16.641 1.00 92.44 178 LYS A C 1
ATOM 1534 O O . LYS A 1 178 ? 13.856 18.986 -17.786 1.00 92.44 178 LYS A O 1
ATOM 1539 N N . ALA A 1 179 ? 13.027 20.347 -16.207 1.00 92.56 179 ALA A N 1
ATOM 1540 C CA . ALA A 1 179 ? 13.108 21.558 -17.014 1.00 92.56 179 ALA A CA 1
ATOM 1541 C C . ALA A 1 179 ? 14.568 21.972 -17.247 1.00 92.56 179 ALA A C 1
ATOM 1543 O O . ALA A 1 179 ? 14.941 22.241 -18.386 1.00 92.56 179 ALA A O 1
ATOM 1544 N N . GLU A 1 180 ? 15.402 21.944 -16.204 1.00 91.19 180 GLU A N 1
ATOM 1545 C CA . GLU A 1 180 ? 16.844 22.193 -16.314 1.00 91.19 180 GLU A CA 1
ATOM 1546 C C . GLU A 1 180 ? 17.541 21.164 -17.210 1.00 91.19 180 GLU A C 1
ATOM 1548 O O . GLU A 1 180 ? 18.376 21.521 -18.040 1.00 91.19 180 GLU A O 1
ATOM 1553 N N . GLU A 1 181 ? 17.200 19.881 -17.080 1.00 90.69 181 GLU A N 1
ATOM 1554 C CA . GLU A 1 181 ? 17.756 18.824 -17.925 1.00 90.69 181 GLU A CA 1
ATOM 1555 C C . GLU A 1 181 ? 17.345 19.015 -19.388 1.00 90.69 181 GLU A C 1
ATOM 1557 O O . GLU A 1 181 ? 18.181 18.933 -20.286 1.00 90.69 181 GLU A O 1
ATOM 1562 N N . LYS A 1 182 ? 16.080 19.369 -19.640 1.00 91.06 182 LYS A N 1
ATOM 1563 C CA . LYS A 1 182 ? 15.602 19.690 -20.986 1.00 91.06 182 LYS A CA 1
ATOM 1564 C C . LYS A 1 182 ? 16.333 20.896 -21.579 1.00 91.06 182 LYS A C 1
ATOM 1566 O O . LYS A 1 182 ? 16.712 20.835 -22.743 1.00 91.06 182 LYS A O 1
ATOM 1571 N N . GLN A 1 183 ? 16.576 21.948 -20.797 1.00 91.94 183 GLN A N 1
ATOM 1572 C CA . GLN A 1 183 ? 17.356 23.106 -21.246 1.00 91.94 183 GLN A CA 1
ATOM 1573 C C . GLN A 1 183 ? 18.793 22.717 -21.605 1.00 91.94 183 GLN A C 1
ATOM 1575 O O . GLN A 1 183 ? 19.262 23.066 -22.684 1.00 91.94 183 GLN A O 1
ATOM 1580 N N . LYS A 1 184 ? 19.469 21.921 -20.765 1.00 91.38 184 LYS A N 1
ATOM 1581 C CA . LYS A 1 184 ? 20.818 21.408 -21.068 1.00 91.38 184 LYS A CA 1
ATOM 1582 C C . LYS A 1 184 ? 20.836 20.580 -22.352 1.00 91.38 184 LYS A C 1
ATOM 1584 O O . LYS A 1 184 ? 21.705 20.779 -23.194 1.00 91.38 184 LYS A O 1
ATOM 1589 N N . MET A 1 185 ? 19.850 19.702 -22.533 1.00 85.94 185 MET A N 1
ATOM 1590 C CA . MET A 1 185 ? 19.703 18.913 -23.758 1.00 85.94 185 MET A CA 1
ATOM 1591 C C . MET A 1 185 ? 19.448 19.796 -24.986 1.00 85.94 185 MET A C 1
ATOM 1593 O O . MET A 1 185 ? 19.987 19.531 -26.056 1.00 85.94 185 MET A O 1
ATOM 1597 N N . GLU A 1 186 ? 18.633 20.846 -24.865 1.00 89.56 186 GLU A N 1
ATOM 1598 C CA . GLU A 1 186 ? 18.390 21.805 -25.947 1.00 89.56 186 GLU A CA 1
ATOM 1599 C C . GLU A 1 186 ? 19.662 22.580 -26.318 1.00 89.56 186 GLU A C 1
ATOM 1601 O O . GLU A 1 186 ? 19.955 22.716 -27.506 1.00 89.56 186 GLU A O 1
ATOM 1606 N N . GLU A 1 187 ? 20.456 23.017 -25.338 1.00 91.75 187 GLU A N 1
ATOM 1607 C CA . GLU A 1 187 ? 21.753 23.667 -25.570 1.00 91.75 187 GLU A CA 1
ATOM 1608 C C . GLU A 1 187 ? 22.765 22.725 -26.239 1.00 91.75 187 GLU A C 1
ATOM 1610 O O . GLU A 1 187 ? 23.453 23.115 -27.184 1.00 91.75 187 GLU A O 1
ATOM 1615 N N . GLU A 1 188 ? 22.855 21.470 -25.792 1.00 89.81 188 GLU A N 1
ATOM 1616 C CA . GLU A 1 188 ? 23.712 20.463 -26.425 1.00 89.81 188 GLU A CA 1
ATOM 1617 C C . GLU A 1 188 ? 23.264 20.163 -27.857 1.00 89.81 188 GLU A C 1
ATOM 1619 O O . GLU A 1 188 ? 24.090 20.142 -28.770 1.00 89.81 188 GLU A O 1
ATOM 1624 N N . ASN A 1 189 ? 21.957 20.027 -28.088 1.00 89.31 189 ASN A N 1
ATOM 1625 C CA . ASN A 1 189 ? 21.400 19.842 -29.426 1.00 89.31 189 ASN A CA 1
ATOM 1626 C C . ASN A 1 189 ? 21.697 21.037 -30.341 1.00 89.31 189 ASN A C 1
ATOM 1628 O O . ASN A 1 189 ? 22.008 20.841 -31.515 1.00 89.31 189 ASN A O 1
ATOM 1632 N N . GLN A 1 190 ? 21.645 22.269 -29.826 1.00 91.81 190 GLN A N 1
ATOM 1633 C CA . GLN A 1 190 ? 22.044 23.456 -30.587 1.00 91.81 190 GLN A CA 1
ATOM 1634 C C . GLN A 1 190 ? 23.523 23.397 -30.976 1.00 91.81 190 GLN A C 1
ATOM 1636 O O . GLN A 1 190 ? 23.842 23.576 -32.151 1.00 91.81 190 GLN A O 1
ATOM 1641 N N . ARG A 1 191 ? 24.415 23.044 -30.043 1.00 91.38 191 ARG A N 1
ATOM 1642 C CA . ARG A 1 191 ? 25.849 22.865 -30.336 1.00 91.38 191 ARG A CA 1
ATOM 1643 C C . ARG A 1 191 ? 26.096 21.763 -31.368 1.00 91.38 191 ARG A C 1
ATOM 1645 O O . ARG A 1 191 ? 26.943 21.925 -32.244 1.00 91.38 191 ARG A O 1
ATOM 1652 N N . ILE A 1 192 ? 25.348 20.661 -31.302 1.00 89.12 192 ILE A N 1
ATOM 1653 C CA . ILE A 1 192 ? 25.417 19.577 -32.293 1.00 89.12 192 ILE A CA 1
ATOM 1654 C C . ILE A 1 192 ? 24.958 20.075 -33.667 1.00 89.12 192 ILE A C 1
ATOM 1656 O O . ILE A 1 192 ? 25.624 19.798 -34.663 1.00 89.12 192 ILE A O 1
ATOM 1660 N N . MET A 1 193 ? 23.862 20.836 -33.742 1.00 87.50 193 MET A N 1
ATOM 1661 C CA . MET A 1 193 ? 23.391 21.415 -35.004 1.00 87.50 193 MET A CA 1
ATOM 1662 C C . MET A 1 193 ? 24.406 22.391 -35.603 1.00 87.50 193 MET A C 1
ATOM 1664 O O . MET A 1 193 ? 24.649 22.356 -36.807 1.00 87.50 193 MET A O 1
ATOM 1668 N N . GLU A 1 194 ? 25.016 23.248 -34.785 1.00 89.75 194 GLU A N 1
ATOM 1669 C CA . GLU A 1 194 ? 26.079 24.156 -35.224 1.00 89.75 194 GLU A CA 1
ATOM 1670 C C . GLU A 1 194 ? 27.297 23.386 -35.744 1.00 89.75 194 GLU A C 1
ATOM 1672 O O . GLU A 1 194 ? 27.815 23.703 -36.814 1.00 89.75 194 GLU A O 1
ATOM 1677 N N . PHE A 1 195 ? 27.714 22.331 -35.041 1.00 88.62 195 PHE A N 1
ATOM 1678 C CA . PHE A 1 195 ? 28.804 21.468 -35.487 1.00 88.62 195 PHE A CA 1
ATOM 1679 C C . PHE A 1 195 ? 28.473 20.743 -36.799 1.00 88.62 195 PHE A C 1
ATOM 1681 O O . PHE A 1 195 ? 29.309 20.717 -37.699 1.00 88.62 195 PHE A O 1
ATOM 1688 N N . SER A 1 196 ? 27.253 20.213 -36.944 1.00 87.75 196 SER A N 1
ATOM 1689 C CA . SER A 1 196 ? 26.791 19.583 -38.188 1.00 87.75 196 SER A CA 1
ATOM 1690 C C . SER A 1 196 ? 26.867 20.560 -39.355 1.00 87.75 196 SER A C 1
ATOM 1692 O O . SER A 1 196 ? 27.453 20.230 -40.377 1.00 87.75 196 SER A O 1
ATOM 1694 N N . ARG A 1 197 ? 26.381 21.798 -39.176 1.00 90.06 197 ARG A N 1
ATOM 1695 C CA . ARG A 1 197 ? 26.470 22.843 -40.209 1.00 90.06 197 ARG A CA 1
ATOM 1696 C C . ARG A 1 197 ? 27.914 23.127 -40.617 1.00 90.06 197 ARG A C 1
ATOM 1698 O O . ARG A 1 197 ? 28.191 23.267 -41.801 1.00 90.06 197 ARG A O 1
ATOM 1705 N N . LEU A 1 198 ? 28.842 23.181 -39.660 1.00 90.69 198 LEU A N 1
ATOM 1706 C CA . LEU A 1 198 ? 30.264 23.386 -39.958 1.00 90.69 198 LEU A CA 1
ATOM 1707 C C . LEU A 1 198 ? 30.877 22.219 -40.745 1.00 90.69 198 LEU A C 1
ATOM 1709 O O . LEU A 1 198 ? 31.726 22.447 -41.611 1.00 90.69 198 LEU A O 1
ATOM 1713 N N . VAL A 1 199 ? 30.477 20.981 -40.443 1.00 89.19 199 VAL A N 1
ATOM 1714 C CA . VAL A 1 199 ? 30.906 19.792 -41.194 1.00 89.19 199 VAL A CA 1
ATOM 1715 C C . VAL A 1 199 ? 30.328 19.824 -42.606 1.00 89.19 199 VAL A C 1
ATOM 1717 O O . VAL A 1 199 ? 31.099 19.715 -43.558 1.00 89.19 199 VAL A O 1
ATOM 1720 N N . ASP A 1 200 ? 29.027 20.078 -42.745 1.00 86.12 200 ASP A N 1
ATOM 1721 C CA . ASP A 1 200 ? 28.342 20.179 -44.037 1.00 86.12 200 ASP A CA 1
ATOM 1722 C C . ASP A 1 200 ? 28.965 21.281 -44.909 1.00 86.12 200 ASP A C 1
ATOM 1724 O O . ASP A 1 200 ? 29.259 21.065 -46.083 1.00 86.12 200 ASP A O 1
ATOM 1728 N N . ASP A 1 201 ? 29.253 22.456 -44.342 1.00 88.56 201 ASP A N 1
ATOM 1729 C CA . ASP A 1 201 ? 29.924 23.553 -45.048 1.00 88.56 201 ASP A CA 1
ATOM 1730 C C . ASP A 1 201 ? 31.333 23.163 -45.510 1.00 88.56 201 ASP A C 1
ATOM 1732 O O . ASP A 1 201 ? 31.761 23.525 -46.611 1.00 88.56 201 ASP A O 1
A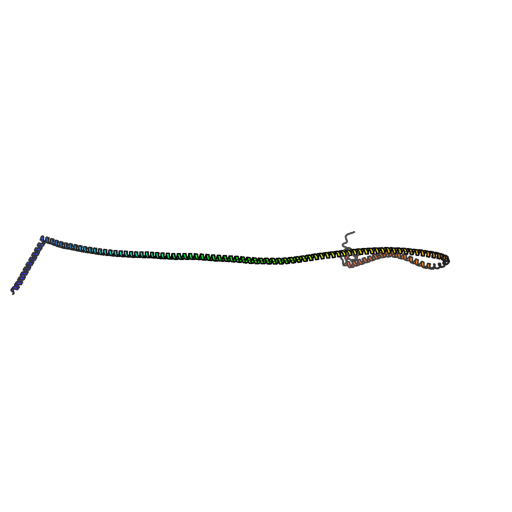TOM 1736 N N . ARG A 1 202 ? 32.078 22.417 -44.687 1.00 87.69 202 ARG A N 1
ATOM 1737 C CA . ARG A 1 202 ? 33.414 21.924 -45.045 1.00 87.69 202 ARG A CA 1
ATOM 1738 C C . ARG A 1 202 ? 33.347 20.886 -46.163 1.00 87.69 202 ARG A C 1
ATOM 1740 O O . ARG A 1 202 ? 34.163 20.950 -47.084 1.00 87.69 202 ARG A O 1
ATOM 1747 N N . GLU A 1 203 ? 32.403 19.953 -46.093 1.00 84.75 203 GLU A N 1
ATOM 1748 C CA . GLU A 1 203 ? 32.173 18.953 -47.136 1.00 84.75 203 GLU A CA 1
ATOM 1749 C C . GLU A 1 203 ? 31.734 19.611 -48.444 1.00 84.75 203 GLU A C 1
ATOM 1751 O O . GLU A 1 203 ? 32.301 19.317 -49.495 1.00 84.75 203 GLU A O 1
ATOM 1756 N N . ASN A 1 204 ? 30.817 20.576 -48.382 1.00 86.50 204 ASN A N 1
ATOM 1757 C CA . ASN A 1 204 ? 30.371 21.343 -49.541 1.00 86.50 204 ASN A CA 1
ATOM 1758 C C . ASN A 1 204 ? 31.522 22.112 -50.198 1.00 86.50 204 ASN A C 1
ATOM 1760 O O . ASN A 1 204 ? 31.648 22.075 -51.421 1.00 86.50 204 ASN A O 1
ATOM 1764 N N . ARG A 1 205 ? 32.406 22.752 -49.417 1.00 87.69 205 ARG A N 1
ATOM 1765 C CA . ARG A 1 205 ? 33.617 23.398 -49.959 1.00 87.69 205 ARG A CA 1
ATOM 1766 C C . ARG A 1 205 ? 34.533 22.395 -50.653 1.00 87.69 205 ARG A C 1
ATOM 1768 O O . ARG A 1 205 ? 34.989 22.654 -51.761 1.00 87.69 205 ARG A O 1
ATOM 1775 N N . PHE A 1 206 ? 34.766 21.234 -50.043 1.00 85.94 206 PHE A N 1
ATOM 1776 C CA . PHE A 1 206 ? 35.577 20.181 -50.655 1.00 85.94 206 PHE A CA 1
ATOM 1777 C C . PHE A 1 206 ? 34.955 19.656 -51.959 1.00 85.94 206 PHE A C 1
ATOM 1779 O O . PHE A 1 206 ? 35.660 19.468 -52.952 1.00 85.94 206 PHE A O 1
ATOM 1786 N N . LEU A 1 207 ? 33.635 19.449 -51.982 1.00 86.56 207 LEU A N 1
ATOM 1787 C CA . LEU A 1 207 ? 32.902 19.037 -53.178 1.00 86.56 207 LEU A CA 1
ATOM 1788 C C . LEU A 1 207 ? 32.967 20.099 -54.281 1.00 86.56 207 LEU A C 1
ATOM 1790 O O . LEU A 1 207 ? 33.162 19.738 -55.439 1.00 86.56 207 LEU A O 1
ATOM 1794 N N . GLN A 1 208 ? 32.857 21.384 -53.936 1.00 85.81 208 GLN A N 1
ATOM 1795 C CA . GLN A 1 208 ? 33.010 22.489 -54.884 1.00 85.81 208 GLN A CA 1
ATOM 1796 C C . GLN A 1 208 ? 34.423 22.530 -55.477 1.00 85.81 208 GLN A C 1
ATOM 1798 O O . GLN A 1 208 ? 34.561 22.509 -56.696 1.00 85.81 208 GLN A O 1
ATOM 1803 N N . GLU A 1 209 ? 35.471 22.484 -54.648 1.00 87.69 209 GLU A N 1
ATOM 1804 C CA . GLU A 1 209 ? 36.861 22.449 -55.126 1.00 87.69 209 GLU A CA 1
ATOM 1805 C C . GLU A 1 209 ? 37.133 21.233 -56.022 1.00 87.69 209 GLU A C 1
ATOM 1807 O O . GLU A 1 209 ? 37.839 21.331 -57.030 1.00 87.69 209 GLU A O 1
ATOM 1812 N N . LYS A 1 210 ? 36.574 20.067 -55.676 1.00 88.12 210 LYS A N 1
ATOM 1813 C CA . LYS A 1 210 ? 36.678 18.866 -56.507 1.00 88.12 210 LYS A CA 1
ATOM 1814 C C . LYS A 1 210 ? 35.956 19.051 -57.842 1.00 88.12 210 LYS A C 1
ATOM 1816 O O . LYS A 1 210 ? 36.546 18.763 -58.876 1.00 88.12 210 LYS A O 1
ATOM 1821 N N . ALA A 1 211 ? 34.728 19.566 -57.833 1.00 86.94 211 ALA A N 1
ATOM 1822 C CA . ALA A 1 211 ? 33.962 19.823 -59.050 1.00 86.94 211 ALA A CA 1
ATOM 1823 C C . ALA A 1 211 ? 34.665 20.838 -59.968 1.00 86.94 211 ALA A C 1
ATOM 1825 O O . ALA A 1 211 ? 34.682 20.658 -61.183 1.00 86.94 211 ALA A O 1
ATOM 1826 N N . GLU A 1 212 ? 35.299 21.869 -59.405 1.00 87.56 212 GLU A N 1
ATOM 1827 C CA . GLU A 1 212 ? 36.114 22.826 -60.159 1.00 87.56 212 GLU A CA 1
ATOM 1828 C C . GLU A 1 212 ? 37.343 22.160 -60.792 1.00 87.56 212 GLU A C 1
ATOM 1830 O O . GLU A 1 212 ? 37.622 22.380 -61.974 1.00 87.56 212 GLU A O 1
ATOM 1835 N N . ARG A 1 213 ? 38.055 21.302 -60.047 1.00 85.19 213 ARG A N 1
ATOM 1836 C CA . ARG A 1 213 ? 39.185 20.520 -60.581 1.00 85.19 213 ARG A CA 1
ATOM 1837 C C . ARG A 1 213 ? 38.745 19.573 -61.691 1.00 85.19 213 ARG A C 1
ATOM 1839 O O . ARG A 1 213 ? 39.375 19.558 -62.747 1.00 85.19 213 ARG A O 1
ATOM 1846 N N . ASP A 1 214 ? 37.652 18.846 -61.480 1.00 84.06 214 ASP A N 1
ATOM 1847 C CA . ASP A 1 214 ? 37.080 17.926 -62.462 1.00 84.06 214 ASP A CA 1
ATOM 1848 C C . ASP A 1 214 ? 36.634 18.692 -63.722 1.00 84.06 214 ASP A C 1
ATOM 1850 O O . ASP A 1 214 ? 36.876 18.239 -64.840 1.00 84.06 214 ASP A O 1
ATOM 1854 N N . ALA A 1 215 ? 36.077 19.901 -63.577 1.00 88.44 215 ALA A N 1
ATOM 1855 C CA . ALA A 1 215 ? 35.710 20.763 -64.701 1.00 88.44 215 ALA A CA 1
ATOM 1856 C C . ALA A 1 215 ? 36.932 21.266 -65.490 1.00 88.44 215 ALA A C 1
ATOM 1858 O O . ALA A 1 215 ? 36.909 21.288 -66.724 1.00 88.44 215 ALA A O 1
ATOM 1859 N N . VAL A 1 216 ? 38.019 21.649 -64.810 1.00 88.88 216 VAL A N 1
ATOM 1860 C CA . VAL A 1 216 ? 39.285 22.016 -65.470 1.00 88.88 216 VAL A CA 1
ATOM 1861 C C . VAL A 1 216 ? 39.877 20.810 -66.200 1.00 88.88 216 VAL A C 1
ATOM 1863 O O . VAL A 1 216 ? 40.278 20.927 -67.358 1.00 88.88 216 VAL A O 1
ATOM 1866 N N . GLN A 1 217 ? 39.885 19.642 -65.562 1.00 85.75 217 GLN A N 1
ATOM 1867 C CA . GLN A 1 217 ? 40.375 18.405 -66.159 1.00 85.75 217 GLN A CA 1
ATOM 1868 C C . GLN A 1 217 ? 39.534 17.986 -67.375 1.00 85.75 217 GLN A C 1
ATOM 1870 O O . GLN A 1 217 ? 40.099 17.609 -68.401 1.00 85.75 217 GLN A O 1
ATOM 1875 N N . ALA A 1 218 ? 38.208 18.132 -67.316 1.00 87.06 218 ALA A N 1
ATOM 1876 C CA . ALA A 1 218 ? 37.315 17.885 -68.445 1.00 87.06 218 ALA A CA 1
ATOM 1877 C C . ALA A 1 218 ? 37.623 18.806 -69.636 1.00 87.06 218 ALA A C 1
ATOM 1879 O O . ALA A 1 218 ? 37.690 18.329 -70.766 1.00 87.06 218 ALA A O 1
ATOM 1880 N N . ARG A 1 219 ? 37.901 20.098 -69.396 1.00 89.38 219 ARG A N 1
ATOM 1881 C CA . ARG A 1 219 ? 38.332 21.029 -70.458 1.00 89.38 219 ARG A CA 1
ATOM 1882 C C . ARG A 1 219 ? 39.652 20.602 -71.098 1.00 89.38 219 ARG A C 1
ATOM 1884 O O . ARG A 1 219 ? 39.792 20.680 -72.315 1.00 89.38 219 ARG A O 1
ATOM 1891 N N . ILE A 1 220 ? 40.613 20.135 -70.297 1.00 89.06 220 ILE A N 1
ATOM 1892 C CA . ILE A 1 220 ? 41.897 19.629 -70.805 1.00 89.06 220 ILE A CA 1
ATOM 1893 C C . ILE A 1 220 ? 41.682 18.363 -71.641 1.00 89.06 220 ILE A C 1
ATOM 1895 O O . ILE A 1 220 ? 42.235 18.264 -72.735 1.00 89.06 220 ILE A O 1
ATOM 1899 N N . TYR A 1 221 ? 40.868 17.415 -71.167 1.00 83.44 221 TYR A N 1
ATOM 1900 C CA . TYR A 1 221 ? 40.550 16.205 -71.927 1.00 83.44 221 TYR A CA 1
ATOM 1901 C C . TYR A 1 221 ? 39.816 16.513 -73.225 1.00 83.44 221 TYR A C 1
ATOM 1903 O O . TYR A 1 221 ? 40.146 15.917 -74.247 1.00 83.44 221 TYR A O 1
ATOM 1911 N N . GLN A 1 222 ? 38.882 17.463 -73.211 1.00 89.19 222 GLN A N 1
ATOM 1912 C CA . GLN A 1 222 ? 38.196 17.907 -74.416 1.00 89.19 222 GLN A CA 1
ATOM 1913 C C . GLN A 1 222 ? 39.196 18.480 -75.431 1.00 89.19 222 GLN A C 1
ATOM 1915 O O . GLN A 1 222 ? 39.270 17.981 -76.551 1.00 89.19 222 GLN A O 1
ATOM 1920 N N . ALA A 1 223 ? 40.050 19.423 -75.021 1.00 88.19 223 ALA A N 1
ATOM 1921 C CA . ALA A 1 223 ? 41.069 20.000 -75.901 1.00 88.19 223 ALA A CA 1
ATOM 1922 C C . ALA A 1 223 ? 42.083 18.956 -76.413 1.00 88.19 223 ALA A C 1
ATOM 1924 O O . ALA A 1 223 ? 42.569 19.047 -77.540 1.00 88.19 223 ALA A O 1
ATOM 1925 N N . LEU A 1 224 ? 42.424 17.953 -75.596 1.00 88.06 224 LEU A N 1
ATOM 1926 C CA . LEU A 1 224 ? 43.280 16.845 -76.019 1.00 88.06 224 LEU A CA 1
ATOM 1927 C C . LEU A 1 224 ? 42.567 15.946 -77.036 1.00 88.06 224 LEU A C 1
ATOM 1929 O O . LEU A 1 224 ? 43.186 15.551 -78.019 1.00 88.06 224 LEU A O 1
ATOM 1933 N N . SER A 1 225 ? 41.286 15.645 -76.818 1.00 84.25 225 SER A N 1
ATOM 1934 C CA . SER A 1 225 ? 40.490 14.840 -77.746 1.00 84.25 225 SER A CA 1
ATOM 1935 C C . SER A 1 225 ? 40.356 15.522 -79.106 1.00 84.25 225 SER A C 1
ATOM 1937 O O . SER A 1 225 ? 40.603 14.877 -80.119 1.00 84.25 225 SER A O 1
ATOM 1939 N N . GLU A 1 226 ? 40.107 16.835 -79.133 1.00 88.69 226 GLU A N 1
ATOM 1940 C CA . GLU A 1 226 ? 40.063 17.639 -80.359 1.00 88.69 226 GLU A CA 1
ATOM 1941 C C . GLU A 1 226 ? 41.404 17.556 -81.108 1.00 88.69 226 GLU A C 1
ATOM 1943 O O . GLU A 1 226 ? 41.433 17.165 -82.274 1.00 88.69 226 GLU A O 1
ATOM 1948 N N . LYS A 1 227 ? 42.535 17.758 -80.417 1.00 87.44 227 LYS A N 1
ATOM 1949 C CA . LYS A 1 227 ? 43.876 17.618 -81.020 1.00 87.44 227 LYS A CA 1
ATOM 1950 C C . LYS A 1 227 ? 44.173 16.216 -81.554 1.00 87.44 227 LYS A C 1
ATOM 1952 O O . LYS A 1 227 ? 44.839 16.087 -82.579 1.00 87.44 227 LYS A O 1
ATOM 1957 N N . ILE A 1 228 ? 43.731 15.164 -80.862 1.00 84.44 228 ILE A N 1
ATOM 1958 C CA . ILE A 1 228 ? 43.886 13.784 -81.343 1.00 84.44 228 ILE A CA 1
ATOM 1959 C C . ILE A 1 228 ? 43.057 13.592 -82.615 1.00 84.44 228 ILE A C 1
ATOM 1961 O O . ILE A 1 228 ? 43.580 13.073 -83.596 1.00 84.44 228 ILE A O 1
ATOM 1965 N N . THR A 1 229 ? 41.808 14.069 -82.639 1.00 83.75 229 THR A N 1
ATOM 1966 C CA . THR A 1 229 ? 40.954 13.957 -83.829 1.00 83.75 229 THR A CA 1
ATOM 1967 C C . THR A 1 229 ? 41.492 14.742 -85.024 1.00 83.75 229 THR A C 1
ATOM 1969 O O . THR A 1 229 ? 41.489 14.211 -86.130 1.00 83.75 229 THR A O 1
ATOM 1972 N N . GLU A 1 230 ? 42.016 15.954 -84.820 1.00 88.25 230 GLU A N 1
ATOM 1973 C CA . GLU A 1 230 ? 42.680 16.739 -85.871 1.00 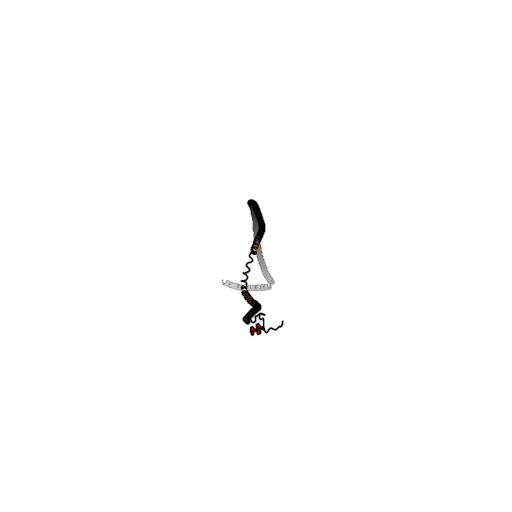88.25 230 GLU A CA 1
ATOM 1974 C C . GLU A 1 230 ? 43.913 16.009 -86.411 1.00 88.25 230 GLU A C 1
ATOM 1976 O O . GLU A 1 230 ? 44.111 15.915 -87.624 1.00 88.25 230 GLU A O 1
ATOM 1981 N N . ARG A 1 231 ? 44.726 15.430 -85.517 1.00 87.25 231 ARG A N 1
ATOM 1982 C CA . ARG A 1 231 ? 45.898 14.651 -85.915 1.00 87.25 231 ARG A CA 1
ATOM 1983 C C . ARG A 1 231 ? 45.501 13.427 -86.735 1.00 87.25 231 ARG A C 1
ATOM 1985 O O . ARG A 1 231 ? 46.042 13.245 -87.821 1.00 87.25 231 ARG A O 1
ATOM 1992 N N . GLU A 1 232 ? 44.538 12.634 -86.274 1.00 80.25 232 GLU A N 1
ATOM 1993 C CA . GLU A 1 232 ? 44.028 11.478 -87.021 1.00 80.25 232 GLU A CA 1
ATOM 1994 C C . GLU A 1 232 ? 43.432 11.872 -88.377 1.00 80.25 232 GLU A C 1
ATOM 1996 O O . GLU A 1 232 ? 43.584 11.136 -89.350 1.00 80.25 232 GLU A O 1
ATOM 2001 N N . GLN A 1 233 ? 42.741 13.014 -88.464 1.00 84.56 233 GLN A N 1
ATOM 2002 C CA . GLN A 1 233 ? 42.232 13.533 -89.735 1.00 84.56 233 GLN A CA 1
ATOM 2003 C C . GLN A 1 233 ? 43.382 13.878 -90.681 1.00 84.56 233 GLN A C 1
ATOM 2005 O O . GLN A 1 233 ? 43.375 13.408 -91.815 1.00 84.56 233 GLN A O 1
ATOM 2010 N N . SER A 1 234 ? 44.405 14.591 -90.204 1.00 84.56 234 SER A N 1
ATOM 2011 C CA . SER A 1 234 ? 45.579 14.917 -91.021 1.00 84.56 234 SER A CA 1
ATOM 2012 C C . SER A 1 234 ? 46.364 13.673 -91.460 1.00 84.56 234 SER A C 1
ATOM 2014 O O . SER A 1 234 ? 46.801 13.591 -92.605 1.00 84.56 234 SER A O 1
ATOM 2016 N N . GLU A 1 235 ? 46.495 12.659 -90.596 1.00 83.81 235 GLU A N 1
ATOM 2017 C CA . GLU A 1 235 ? 47.122 11.378 -90.939 1.00 83.81 235 GLU A CA 1
ATOM 2018 C C . GLU A 1 235 ? 46.302 10.637 -92.011 1.00 83.81 235 GLU A C 1
ATOM 2020 O O . GLU A 1 235 ? 46.869 10.196 -93.011 1.00 83.81 235 GLU A O 1
ATOM 2025 N N . LYS A 1 236 ? 44.967 10.596 -91.886 1.00 84.69 236 LYS A N 1
ATOM 2026 C CA . LYS A 1 236 ? 44.072 10.023 -92.911 1.00 84.69 236 LYS A CA 1
ATOM 2027 C C . LYS A 1 236 ? 44.133 10.784 -94.237 1.00 84.69 236 LYS A C 1
ATOM 2029 O O . LYS A 1 236 ? 44.065 10.162 -95.294 1.00 84.69 236 LYS A O 1
ATOM 2034 N N . GLU A 1 237 ? 44.242 12.110 -94.210 1.00 86.56 237 GLU A N 1
ATOM 2035 C CA . GLU A 1 237 ? 44.412 12.932 -95.415 1.00 86.56 237 GLU A CA 1
ATOM 2036 C C . GLU A 1 237 ? 45.748 12.642 -96.108 1.00 86.56 237 GLU A C 1
ATOM 2038 O O . GLU A 1 237 ? 45.776 12.427 -97.319 1.00 86.56 237 GLU A O 1
ATOM 2043 N N . LEU A 1 238 ? 46.845 12.538 -95.352 1.00 85.00 238 LEU A N 1
ATOM 2044 C CA . LEU A 1 238 ? 48.155 12.158 -95.891 1.00 85.00 238 LEU A CA 1
ATOM 2045 C C . LEU A 1 238 ? 48.158 10.738 -96.469 1.00 85.00 238 LEU A C 1
ATOM 2047 O O . LEU A 1 238 ? 48.767 10.502 -97.513 1.00 85.00 238 LEU A O 1
ATOM 2051 N N . GLU A 1 239 ? 47.485 9.790 -95.815 1.00 84.38 239 GLU A N 1
ATOM 2052 C CA . GLU A 1 239 ? 47.320 8.431 -96.335 1.00 84.38 239 GLU A CA 1
ATOM 2053 C C . GLU A 1 239 ? 46.514 8.414 -97.636 1.00 84.38 239 GLU A C 1
ATOM 2055 O O . GLU A 1 239 ? 46.908 7.720 -98.574 1.00 84.38 239 GLU A O 1
ATOM 2060 N N . ARG A 1 240 ? 45.445 9.216 -97.741 1.00 86.88 240 ARG A N 1
ATOM 2061 C CA . ARG A 1 240 ? 44.692 9.385 -98.995 1.00 86.88 240 ARG A CA 1
ATOM 2062 C C . ARG A 1 240 ? 45.577 9.921 -100.113 1.00 86.88 240 ARG A C 1
ATOM 2064 O O . ARG A 1 240 ? 45.649 9.287 -101.158 1.00 86.88 240 ARG A O 1
ATOM 2071 N N . ILE A 1 241 ? 46.316 11.004 -99.865 1.00 89.12 241 ILE A N 1
ATOM 2072 C CA . ILE A 1 241 ? 47.237 11.589 -100.854 1.00 89.12 241 ILE A CA 1
ATOM 2073 C C . ILE A 1 241 ? 48.307 10.569 -101.272 1.00 89.12 241 ILE A C 1
ATOM 2075 O O . ILE A 1 241 ? 48.647 10.462 -102.447 1.00 89.12 241 ILE A O 1
ATOM 2079 N N . ARG A 1 242 ? 48.833 9.773 -100.331 1.00 85.69 242 ARG A N 1
ATOM 2080 C CA . ARG A 1 242 ? 49.814 8.719 -100.636 1.00 85.69 242 ARG A CA 1
ATOM 2081 C C . ARG A 1 242 ? 49.218 7.617 -101.515 1.00 85.69 242 ARG A C 1
ATOM 2083 O O . ARG A 1 242 ? 49.904 7.134 -102.414 1.00 85.69 242 ARG A O 1
ATOM 2090 N N . LEU A 1 243 ? 47.978 7.203 -101.250 1.00 88.25 243 LEU A N 1
ATOM 2091 C CA . LEU A 1 243 ? 47.272 6.221 -102.075 1.00 88.25 243 LEU A CA 1
ATOM 2092 C C . LEU A 1 243 ? 47.010 6.771 -103.480 1.00 88.25 243 LEU A C 1
ATOM 2094 O O . LEU A 1 243 ? 47.293 6.074 -104.450 1.00 88.25 243 LEU A O 1
ATOM 2098 N N . GLU A 1 244 ? 46.536 8.014 -103.588 1.00 86.81 244 GLU A N 1
ATOM 2099 C CA . GLU A 1 244 ? 46.324 8.712 -104.863 1.00 86.81 244 GLU A CA 1
ATOM 2100 C C . GLU A 1 244 ? 47.620 8.782 -105.679 1.00 86.81 244 GLU A C 1
ATOM 2102 O O . GLU A 1 244 ? 47.644 8.317 -106.817 1.00 86.81 244 GLU A O 1
ATOM 2107 N N . LEU A 1 245 ? 48.724 9.229 -105.070 1.00 87.62 245 LEU A N 1
ATOM 2108 C CA . LEU A 1 245 ? 50.033 9.275 -105.724 1.00 87.62 245 LEU A CA 1
ATOM 2109 C C . LEU A 1 245 ? 50.490 7.887 -106.198 1.00 87.62 245 LEU A C 1
ATOM 2111 O O . LEU A 1 245 ? 50.977 7.743 -107.314 1.00 87.62 245 LEU A O 1
ATOM 2115 N N . HIS A 1 246 ? 50.317 6.845 -105.379 1.00 87.38 246 HIS A N 1
ATOM 2116 C CA . HIS A 1 246 ? 50.672 5.481 -105.775 1.00 87.38 246 HIS A CA 1
ATOM 2117 C C . HIS A 1 246 ? 49.849 4.996 -106.983 1.00 87.38 246 HIS A C 1
ATOM 2119 O O . HIS A 1 246 ? 50.394 4.326 -107.864 1.00 87.38 246 HIS A O 1
ATOM 2125 N N . PHE A 1 247 ? 48.553 5.326 -107.050 1.00 84.38 247 PHE A N 1
ATOM 2126 C CA . PHE A 1 247 ? 47.724 5.016 -108.217 1.00 84.38 247 PHE A CA 1
ATOM 2127 C C . PHE A 1 247 ? 48.174 5.796 -109.458 1.00 84.38 247 PHE A C 1
ATOM 2129 O O . PHE A 1 247 ? 48.347 5.185 -110.512 1.00 84.38 247 PHE A O 1
ATOM 2136 N N . GLU A 1 248 ? 48.455 7.094 -109.335 1.00 83.38 248 GLU A N 1
ATOM 2137 C CA . GLU A 1 248 ? 48.971 7.911 -110.442 1.00 83.38 248 GLU A CA 1
ATOM 2138 C C . GLU A 1 248 ? 50.325 7.402 -110.962 1.00 83.38 248 GLU A C 1
ATOM 2140 O O . GLU A 1 248 ? 50.526 7.298 -112.174 1.00 83.38 248 GLU A O 1
ATOM 2145 N N . GLU A 1 249 ? 51.242 7.009 -110.071 1.00 85.19 249 GLU A N 1
ATOM 2146 C CA . GLU A 1 249 ? 52.526 6.406 -110.446 1.00 85.19 249 GLU A CA 1
ATOM 2147 C C . GLU A 1 249 ? 52.342 5.075 -111.190 1.00 85.19 249 GLU A C 1
ATOM 2149 O O . GLU A 1 249 ? 53.073 4.787 -112.146 1.00 85.19 249 GLU A O 1
ATOM 2154 N N . GLN A 1 250 ? 51.381 4.241 -110.774 1.00 80.81 250 GLN A N 1
ATOM 2155 C CA . GLN A 1 250 ? 51.043 3.015 -111.499 1.00 80.81 250 GLN A CA 1
ATOM 2156 C C . GLN A 1 250 ? 50.477 3.328 -112.885 1.00 80.81 250 GLN A C 1
ATOM 2158 O O . GLN A 1 250 ? 50.934 2.744 -113.872 1.00 80.81 250 GLN A O 1
ATOM 2163 N N . GLU A 1 251 ? 49.543 4.273 -112.989 1.00 84.62 251 GLU A N 1
ATOM 2164 C CA . GLU A 1 251 ? 48.995 4.709 -114.272 1.00 84.62 251 GLU A CA 1
ATOM 2165 C C . GLU A 1 251 ? 50.083 5.286 -115.184 1.00 84.62 251 GLU A C 1
ATOM 2167 O O . GLU A 1 251 ? 50.147 4.969 -116.372 1.00 84.62 251 GLU A O 1
ATOM 2172 N N . GLU A 1 252 ? 51.005 6.088 -114.661 1.00 82.44 252 GLU A N 1
ATOM 2173 C CA . GLU A 1 252 ? 52.113 6.618 -115.447 1.00 82.44 252 GLU A CA 1
ATOM 2174 C C . GLU A 1 252 ? 53.082 5.522 -115.905 1.00 82.44 252 GLU A C 1
ATOM 2176 O O . GLU A 1 252 ? 53.473 5.513 -117.076 1.00 82.44 252 GLU A O 1
ATOM 2181 N N . LYS A 1 253 ? 53.383 4.528 -115.060 1.00 85.94 253 LYS A N 1
ATOM 2182 C CA . LYS A 1 253 ? 54.135 3.333 -115.479 1.00 85.94 253 LYS A CA 1
ATOM 2183 C C . LYS A 1 253 ? 53.421 2.572 -116.593 1.00 85.94 253 LYS A C 1
ATOM 2185 O O . LYS A 1 253 ? 54.074 2.165 -117.554 1.00 85.94 253 LYS A O 1
ATOM 2190 N N . THR A 1 254 ? 52.100 2.393 -116.513 1.00 80.00 254 THR A N 1
ATOM 2191 C CA . THR A 1 254 ? 51.342 1.749 -117.600 1.00 80.00 254 THR A CA 1
ATOM 2192 C C . THR A 1 254 ? 51.416 2.563 -118.892 1.00 80.00 254 THR A C 1
ATOM 2194 O O . THR A 1 254 ? 51.778 2.004 -119.926 1.00 80.00 254 THR A O 1
ATOM 2197 N N . ARG A 1 255 ? 51.242 3.891 -118.831 1.00 85.44 255 ARG A N 1
ATOM 2198 C CA . ARG A 1 255 ? 51.406 4.796 -119.984 1.00 85.44 255 ARG A CA 1
ATOM 2199 C C . ARG A 1 255 ? 52.813 4.732 -120.584 1.00 85.44 255 ARG A C 1
ATOM 2201 O O . ARG A 1 255 ? 52.964 4.746 -121.805 1.00 85.44 255 ARG A O 1
ATOM 2208 N N . GLN A 1 256 ? 53.857 4.657 -119.759 1.00 83.81 256 GLN A N 1
ATOM 2209 C CA . GLN A 1 256 ? 55.236 4.496 -120.231 1.00 83.81 256 GLN A CA 1
ATOM 2210 C C . GLN A 1 256 ? 55.452 3.134 -120.904 1.00 83.81 256 GLN A C 1
ATOM 2212 O O . GLN A 1 256 ? 56.054 3.076 -121.976 1.00 83.81 256 GLN A O 1
ATOM 2217 N N . ASN A 1 257 ? 54.912 2.055 -120.332 1.00 84.31 257 ASN A N 1
ATOM 2218 C CA . ASN A 1 257 ? 54.968 0.720 -120.929 1.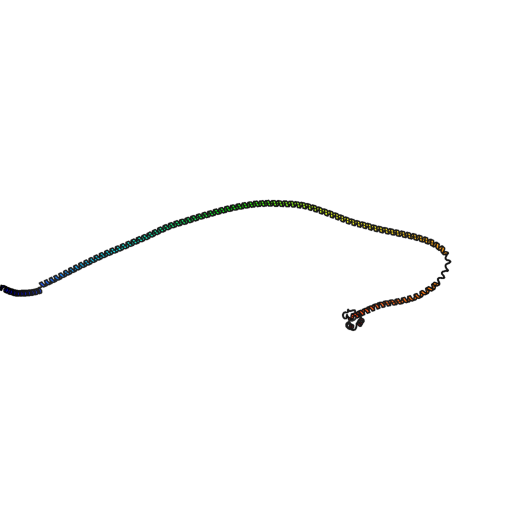00 84.31 257 ASN A CA 1
ATOM 2219 C C . ASN A 1 257 ? 54.231 0.664 -122.275 1.00 84.31 257 ASN A C 1
ATOM 2221 O O . ASN A 1 257 ? 54.744 0.074 -123.226 1.00 84.31 257 ASN A O 1
ATOM 2225 N N . GLU A 1 258 ? 53.071 1.313 -122.392 1.00 82.12 258 GLU A N 1
ATOM 2226 C CA . GLU A 1 258 ? 52.329 1.441 -123.650 1.00 82.12 258 GLU A CA 1
ATOM 2227 C C . GLU A 1 258 ? 53.122 2.222 -124.702 1.00 82.12 258 GLU A C 1
ATOM 2229 O O . GLU A 1 258 ? 53.257 1.758 -125.838 1.00 82.12 258 GLU A O 1
ATOM 2234 N N . LYS A 1 259 ? 53.718 3.365 -124.328 1.00 83.06 259 LYS A N 1
ATOM 2235 C CA . LYS A 1 259 ? 54.610 4.137 -125.212 1.00 83.06 259 LYS A CA 1
ATOM 2236 C C . LYS A 1 259 ? 55.801 3.300 -125.677 1.00 83.06 259 LYS A C 1
ATOM 2238 O O . LYS A 1 259 ? 56.087 3.271 -126.871 1.00 83.06 259 LYS A O 1
ATOM 2243 N N . ALA A 1 260 ? 56.452 2.569 -124.773 1.00 84.19 260 ALA A N 1
ATOM 2244 C CA . ALA A 1 260 ? 57.574 1.694 -125.108 1.00 84.19 260 ALA A CA 1
ATOM 2245 C C . ALA A 1 260 ? 57.148 0.517 -126.006 1.00 84.19 260 ALA A C 1
ATOM 2247 O O . ALA A 1 260 ? 57.885 0.125 -126.913 1.00 84.19 260 ALA A O 1
ATOM 2248 N N . ALA A 1 261 ? 55.953 -0.045 -125.799 1.00 82.69 261 ALA A N 1
ATOM 2249 C CA . ALA A 1 261 ? 55.397 -1.085 -126.660 1.00 82.69 261 ALA A CA 1
ATOM 2250 C C . ALA A 1 261 ? 55.079 -0.553 -128.067 1.00 82.69 261 ALA A C 1
ATOM 2252 O O . ALA A 1 261 ? 55.372 -1.228 -129.057 1.00 82.69 261 ALA A O 1
ATOM 2253 N N . LEU A 1 262 ? 54.527 0.660 -128.173 1.00 81.25 262 LEU A N 1
ATOM 2254 C CA . LEU A 1 262 ? 54.319 1.346 -129.449 1.00 81.25 262 LEU A CA 1
ATOM 2255 C C . LEU A 1 262 ? 55.648 1.645 -130.148 1.00 81.25 262 LEU A C 1
ATOM 2257 O O . LEU A 1 262 ? 55.772 1.373 -131.340 1.00 81.25 262 LEU A O 1
ATOM 2261 N N . GLU A 1 263 ? 56.658 2.121 -129.419 1.00 83.44 263 GLU A N 1
ATOM 2262 C CA . GLU A 1 263 ? 57.989 2.379 -129.972 1.00 83.44 263 GLU A CA 1
ATOM 2263 C C . GLU A 1 263 ? 58.641 1.090 -130.492 1.00 83.44 263 GLU A C 1
ATOM 2265 O O . GLU A 1 263 ? 59.156 1.073 -131.609 1.00 83.44 263 GLU A O 1
ATOM 2270 N N . LYS A 1 264 ? 58.555 -0.022 -129.745 1.00 81.81 264 LYS A N 1
ATOM 2271 C CA . LYS A 1 264 ? 59.031 -1.337 -130.208 1.00 81.81 264 LYS A CA 1
ATOM 2272 C C . LYS A 1 264 ? 58.312 -1.792 -131.477 1.00 81.81 264 LYS A C 1
ATOM 2274 O O . LYS A 1 264 ? 58.980 -2.222 -132.414 1.00 81.81 264 LYS A O 1
ATOM 2279 N N . LYS A 1 265 ? 56.981 -1.657 -131.547 1.00 81.44 265 LYS A N 1
ATOM 2280 C CA . LYS A 1 265 ? 56.207 -1.971 -132.763 1.00 81.44 265 LYS A CA 1
ATOM 2281 C C . LYS A 1 265 ? 56.628 -1.094 -133.947 1.00 81.44 265 LYS A C 1
ATOM 2283 O O . LYS A 1 265 ? 56.723 -1.588 -135.068 1.00 81.44 265 LYS A O 1
ATOM 2288 N N . LEU A 1 266 ? 56.902 0.191 -133.710 1.00 77.50 266 LEU A N 1
ATOM 2289 C CA . LEU A 1 266 ? 57.360 1.119 -134.743 1.00 77.50 266 LEU A CA 1
ATOM 2290 C C . LEU A 1 266 ? 58.770 0.762 -135.238 1.00 77.50 266 LEU A C 1
ATOM 2292 O O . LEU A 1 266 ? 58.990 0.719 -136.445 1.00 77.50 266 LEU A O 1
ATOM 2296 N N . ARG A 1 267 ? 59.700 0.444 -134.324 1.00 81.50 267 ARG A N 1
ATOM 2297 C CA . ARG A 1 267 ? 61.053 -0.028 -134.662 1.00 81.50 267 ARG A CA 1
ATOM 2298 C C . ARG A 1 267 ? 61.006 -1.318 -135.472 1.00 81.50 267 ARG A C 1
ATOM 2300 O O . ARG A 1 267 ? 61.602 -1.357 -136.537 1.00 81.50 267 ARG A O 1
ATOM 2307 N N . GLN A 1 268 ? 60.224 -2.309 -135.041 1.00 78.06 268 GLN A N 1
ATOM 2308 C CA . GLN A 1 268 ? 60.032 -3.560 -135.786 1.00 78.06 268 GLN A CA 1
ATOM 2309 C C . GLN A 1 268 ? 59.466 -3.310 -137.191 1.00 78.06 268 GLN A C 1
ATOM 2311 O O . GLN A 1 268 ? 59.906 -3.928 -138.156 1.00 78.06 268 GLN A O 1
ATOM 2316 N N . ARG A 1 269 ? 58.518 -2.373 -137.341 1.00 79.06 269 ARG A N 1
ATOM 2317 C CA . ARG A 1 269 ? 57.971 -1.997 -138.655 1.00 79.06 269 ARG A CA 1
ATOM 2318 C C . ARG A 1 269 ? 59.011 -1.310 -139.546 1.00 79.06 269 ARG A C 1
ATOM 2320 O O . ARG A 1 269 ? 59.064 -1.615 -140.734 1.00 79.06 269 ARG A O 1
ATOM 2327 N N . LEU A 1 270 ? 59.824 -0.412 -138.990 1.00 79.38 270 LEU A N 1
ATOM 2328 C CA . LEU A 1 270 ? 60.908 0.262 -139.712 1.00 79.38 270 LEU A CA 1
ATOM 2329 C C . LEU A 1 270 ? 62.030 -0.710 -140.097 1.00 79.38 270 LEU A C 1
ATOM 2331 O O . LEU A 1 270 ? 62.543 -0.626 -141.205 1.00 79.38 270 LEU A O 1
ATOM 2335 N N . GLU A 1 271 ? 62.390 -1.647 -139.218 1.00 78.44 271 GLU A N 1
ATOM 2336 C CA . GLU A 1 271 ? 63.350 -2.720 -139.510 1.00 78.44 271 GLU A CA 1
ATOM 2337 C C . GLU A 1 271 ? 62.837 -3.628 -140.631 1.00 78.44 271 GLU A C 1
ATOM 2339 O O . GLU A 1 271 ? 63.574 -3.895 -141.574 1.00 78.44 271 GLU A O 1
ATOM 2344 N N . LEU A 1 272 ? 61.557 -4.022 -140.602 1.00 77.06 272 LEU A N 1
ATOM 2345 C CA . LEU A 1 272 ? 60.931 -4.778 -141.693 1.00 77.06 272 LEU A CA 1
ATOM 2346 C C . LEU A 1 272 ? 60.917 -4.000 -143.018 1.00 77.06 272 LEU A C 1
ATOM 2348 O O . LEU A 1 272 ? 61.146 -4.593 -144.071 1.00 77.06 272 LEU A O 1
ATOM 2352 N N . GLN A 1 273 ? 60.664 -2.687 -142.988 1.00 78.56 273 GLN A N 1
ATOM 2353 C CA . GLN A 1 273 ? 60.742 -1.841 -144.186 1.00 78.56 273 GLN A CA 1
ATOM 2354 C C . GLN A 1 273 ? 62.171 -1.763 -144.731 1.00 78.56 273 GLN A C 1
ATOM 2356 O O . GLN A 1 273 ? 62.361 -2.003 -145.920 1.00 78.56 273 GLN A O 1
ATOM 2361 N N . LYS A 1 274 ? 63.168 -1.522 -143.870 1.00 80.56 274 LYS A N 1
ATOM 2362 C CA . LYS A 1 274 ? 64.585 -1.508 -144.262 1.00 80.56 274 LYS A CA 1
ATOM 2363 C C . LYS A 1 274 ? 65.037 -2.850 -144.830 1.00 80.56 274 LYS A C 1
ATOM 2365 O O . LYS A 1 274 ? 65.650 -2.872 -145.887 1.00 80.56 274 LYS A O 1
ATOM 2370 N N . MET A 1 275 ? 64.676 -3.968 -144.195 1.00 73.25 275 MET A N 1
ATOM 2371 C CA . MET A 1 275 ? 65.003 -5.301 -144.715 1.00 73.25 275 MET A CA 1
ATOM 2372 C C . MET A 1 275 ? 64.362 -5.569 -146.081 1.00 73.25 275 MET A C 1
ATOM 2374 O O . MET A 1 275 ? 64.981 -6.203 -146.930 1.00 73.25 275 MET A O 1
ATOM 2378 N N . ASN A 1 276 ? 63.146 -5.074 -146.326 1.00 77.31 276 ASN A N 1
ATOM 2379 C CA . ASN A 1 276 ? 62.501 -5.185 -147.636 1.00 77.31 276 ASN A CA 1
ATOM 2380 C C . ASN A 1 276 ? 63.204 -4.309 -148.693 1.00 77.31 276 ASN A C 1
ATOM 2382 O O . ASN A 1 276 ? 63.478 -4.773 -149.798 1.00 77.31 276 ASN A O 1
ATOM 2386 N N . GLU A 1 277 ? 63.567 -3.071 -148.347 1.00 77.06 277 GLU A N 1
ATOM 2387 C CA . GLU A 1 277 ? 64.354 -2.181 -149.216 1.00 77.06 277 GLU A CA 1
ATOM 2388 C C . GLU A 1 277 ? 65.731 -2.777 -149.555 1.00 77.06 277 GLU A C 1
ATOM 2390 O O . GLU A 1 277 ? 66.134 -2.775 -150.720 1.00 77.06 277 GLU A O 1
ATOM 2395 N N . GLU A 1 278 ? 66.424 -3.356 -148.572 1.00 79.56 278 GLU A N 1
ATOM 2396 C CA . GLU A 1 278 ? 67.685 -4.082 -148.755 1.00 79.56 278 GLU A CA 1
ATOM 2397 C C . GLU A 1 278 ? 67.500 -5.340 -149.620 1.00 79.56 278 GLU A C 1
ATOM 2399 O O . GLU A 1 278 ? 68.303 -5.613 -150.510 1.00 79.56 278 GLU A O 1
ATOM 2404 N N . GLN A 1 279 ? 66.416 -6.099 -149.433 1.00 73.12 279 GLN A N 1
ATOM 2405 C CA . GLN A 1 279 ? 66.116 -7.261 -150.272 1.00 73.12 279 GLN A CA 1
ATOM 2406 C C . GLN A 1 279 ? 65.853 -6.857 -151.733 1.00 73.12 279 GLN A C 1
ATOM 2408 O O . GLN A 1 279 ? 66.313 -7.538 -152.655 1.00 73.12 279 GLN A O 1
ATOM 2413 N N . LEU A 1 280 ? 65.131 -5.756 -151.961 1.00 73.81 280 LEU A N 1
ATOM 2414 C CA . LEU A 1 280 ? 64.863 -5.218 -153.296 1.00 73.81 280 LEU A CA 1
ATOM 2415 C C . LEU A 1 280 ? 66.137 -4.693 -153.967 1.00 73.81 280 LEU A C 1
ATOM 2417 O O . LEU A 1 280 ? 66.351 -4.985 -155.144 1.00 73.81 280 LEU A O 1
ATOM 2421 N N . SER A 1 281 ? 66.998 -3.978 -153.237 1.00 76.06 281 SER A N 1
ATOM 2422 C CA . SER A 1 281 ? 68.267 -3.470 -153.774 1.00 76.06 281 SER A CA 1
ATOM 2423 C C . SER A 1 281 ? 69.236 -4.606 -154.114 1.00 76.06 281 SER A C 1
ATOM 2425 O O . SER A 1 281 ? 69.807 -4.614 -155.203 1.00 76.06 281 SER A O 1
ATOM 2427 N N . MET A 1 282 ? 69.330 -5.635 -153.265 1.00 72.50 282 MET A N 1
ATOM 2428 C CA . MET A 1 282 ? 70.116 -6.841 -153.547 1.00 72.50 282 MET A CA 1
ATOM 2429 C C . MET A 1 282 ? 69.573 -7.617 -154.752 1.00 72.50 282 MET A C 1
ATOM 2431 O O . MET A 1 282 ? 70.349 -8.139 -155.550 1.00 72.50 282 MET A O 1
ATOM 2435 N N . LYS A 1 283 ? 68.246 -7.685 -154.922 1.00 71.88 283 LYS A N 1
ATOM 2436 C CA . LYS A 1 283 ? 67.624 -8.318 -156.095 1.00 71.88 283 LYS A CA 1
ATOM 2437 C C . LYS A 1 283 ? 67.878 -7.520 -157.380 1.00 71.88 283 LYS A C 1
ATOM 2439 O O . LYS A 1 283 ? 68.106 -8.125 -158.422 1.00 71.88 283 LYS A O 1
ATOM 2444 N N . ALA A 1 284 ? 67.869 -6.188 -157.311 1.00 72.88 284 ALA A N 1
ATOM 2445 C CA . ALA A 1 284 ? 68.203 -5.323 -158.441 1.00 72.88 284 ALA A CA 1
ATOM 2446 C C . ALA A 1 284 ? 69.685 -5.440 -158.837 1.00 72.88 284 ALA A C 1
ATOM 2448 O O . ALA A 1 284 ? 69.987 -5.529 -160.024 1.00 72.88 284 ALA A O 1
ATOM 2449 N N . LEU A 1 285 ? 70.592 -5.510 -157.854 1.00 74.12 285 LEU A N 1
ATOM 2450 C CA . LEU A 1 285 ? 72.025 -5.686 -158.096 1.00 74.12 285 LEU A CA 1
ATOM 2451 C C . LEU A 1 285 ? 72.327 -7.047 -158.739 1.00 74.12 285 LEU A C 1
ATOM 2453 O O . LEU A 1 285 ? 73.063 -7.094 -159.715 1.00 74.12 285 LEU A O 1
ATOM 2457 N N . LYS A 1 286 ? 71.698 -8.132 -158.259 1.00 69.12 286 LYS A N 1
ATOM 2458 C CA . LYS A 1 286 ? 71.823 -9.466 -158.875 1.00 69.12 286 LYS A CA 1
ATOM 2459 C C . LYS A 1 286 ? 71.366 -9.493 -160.332 1.00 69.12 286 LYS A C 1
ATOM 2461 O O . LYS A 1 286 ? 72.011 -10.113 -161.163 1.00 69.12 286 LYS A O 1
ATOM 2466 N N . LYS A 1 287 ? 70.278 -8.788 -160.650 1.00 72.25 287 LYS A N 1
ATOM 2467 C CA . LYS A 1 287 ? 69.787 -8.705 -162.026 1.00 72.25 287 LYS A CA 1
ATOM 2468 C C . LYS A 1 287 ? 70.752 -7.935 -162.940 1.00 72.25 287 LYS A C 1
ATOM 2470 O O . LYS A 1 287 ? 70.964 -8.344 -164.069 1.00 72.25 287 LYS A O 1
ATOM 2475 N N . MET A 1 288 ? 71.369 -6.860 -162.439 1.00 66.62 288 MET A N 1
ATOM 2476 C CA . MET A 1 288 ? 72.403 -6.122 -163.181 1.00 66.62 288 MET A CA 1
ATOM 2477 C C . MET A 1 288 ? 73.650 -6.981 -163.437 1.00 66.62 288 MET A C 1
ATOM 2479 O O . MET A 1 288 ? 74.181 -6.940 -164.540 1.00 66.62 288 MET A O 1
ATOM 2483 N N . THR A 1 289 ? 74.085 -7.791 -162.463 1.00 69.12 289 THR A N 1
ATOM 2484 C CA . THR A 1 289 ? 75.216 -8.716 -162.660 1.00 69.12 289 THR A CA 1
ATOM 2485 C C . THR A 1 289 ? 74.877 -9.850 -163.630 1.00 69.12 289 THR A C 1
ATOM 2487 O O . THR A 1 289 ? 75.707 -10.188 -164.463 1.00 69.12 289 THR A O 1
ATOM 2490 N N . GLU A 1 290 ? 73.658 -10.399 -163.578 1.00 64.88 290 GLU A N 1
ATOM 2491 C CA . GLU A 1 290 ? 73.188 -11.414 -164.538 1.00 64.88 290 GLU A CA 1
ATOM 2492 C C . GLU A 1 290 ? 73.149 -10.848 -165.975 1.00 64.88 290 GLU A C 1
ATOM 2494 O O . GLU A 1 290 ? 73.665 -11.480 -166.894 1.00 64.88 290 GLU A O 1
ATOM 2499 N N . ASP A 1 291 ? 72.642 -9.622 -166.171 1.00 67.62 291 ASP A N 1
ATOM 2500 C CA . ASP A 1 291 ? 72.615 -8.949 -167.483 1.00 67.62 291 ASP A CA 1
ATOM 2501 C C . ASP A 1 291 ? 74.038 -8.640 -168.025 1.00 67.62 291 ASP A C 1
ATOM 2503 O O . ASP A 1 291 ? 74.255 -8.608 -169.241 1.00 67.62 291 ASP A O 1
ATOM 2507 N N . GLU A 1 292 ? 75.020 -8.391 -167.150 1.00 69.56 292 GLU A N 1
ATOM 2508 C CA . GLU A 1 292 ? 76.432 -8.195 -167.518 1.00 69.56 292 GLU A CA 1
ATOM 2509 C C . GLU A 1 292 ? 77.130 -9.522 -167.866 1.00 69.56 292 GLU A C 1
ATOM 2511 O O . GLU A 1 292 ? 77.877 -9.582 -168.846 1.00 69.56 292 GLU A O 1
ATOM 2516 N N . GLU A 1 293 ? 76.841 -10.601 -167.134 1.00 65.62 293 GLU A N 1
ATOM 2517 C CA . GLU A 1 293 ? 77.341 -11.952 -167.420 1.00 65.62 293 GLU A CA 1
ATOM 2518 C C . GLU A 1 293 ? 76.780 -12.504 -168.745 1.00 65.62 293 GLU A C 1
ATOM 2520 O O . GLU A 1 293 ? 77.535 -13.079 -169.534 1.00 65.62 293 GLU A O 1
ATOM 2525 N N . GLU A 1 294 ? 75.502 -12.262 -169.063 1.00 60.44 294 GLU A N 1
ATOM 2526 C CA . GLU A 1 294 ? 74.901 -12.658 -170.349 1.00 60.44 294 GLU A CA 1
ATOM 2527 C C . GLU A 1 294 ? 75.548 -11.947 -171.552 1.00 60.44 294 GLU A C 1
ATOM 2529 O O . GLU A 1 294 ? 75.745 -12.560 -172.606 1.00 60.44 294 GLU A O 1
ATOM 2534 N N . ARG A 1 295 ? 75.944 -10.674 -171.402 1.00 62.50 295 ARG A N 1
ATOM 2535 C CA . ARG A 1 295 ? 76.660 -9.922 -172.452 1.00 62.50 295 ARG A CA 1
ATOM 2536 C C . ARG A 1 295 ? 78.072 -10.457 -172.681 1.00 62.50 295 ARG A C 1
ATOM 2538 O O . ARG A 1 295 ? 78.476 -10.627 -173.828 1.00 62.50 295 ARG A O 1
ATOM 2545 N N . MET A 1 296 ? 78.789 -10.782 -171.606 1.00 64.12 296 MET A N 1
ATOM 2546 C CA . MET A 1 296 ? 80.129 -11.374 -171.689 1.00 64.12 296 MET A CA 1
ATOM 2547 C C . MET A 1 296 ? 80.092 -12.789 -172.296 1.00 64.12 296 MET A C 1
ATOM 2549 O O . MET A 1 296 ? 80.958 -13.140 -173.097 1.00 64.12 296 MET A O 1
ATOM 2553 N N . PHE A 1 297 ? 79.053 -13.577 -171.995 1.00 61.44 297 PHE A N 1
ATOM 2554 C CA . PHE A 1 297 ? 78.861 -14.920 -172.554 1.00 61.44 297 PHE A CA 1
ATOM 2555 C C . PHE A 1 297 ? 78.480 -14.903 -174.049 1.00 61.44 297 PHE A C 1
ATOM 2557 O O . PHE A 1 297 ? 78.923 -15.762 -174.813 1.00 61.44 297 PHE A O 1
ATOM 2564 N N . HIS A 1 298 ? 77.694 -13.917 -174.497 1.00 65.75 298 HIS A N 1
ATOM 2565 C CA . HIS A 1 298 ? 77.331 -13.736 -175.909 1.00 65.75 298 HIS A CA 1
ATOM 2566 C C . HIS A 1 298 ? 78.553 -13.414 -176.794 1.00 65.75 298 HIS A C 1
ATOM 2568 O O . HIS A 1 298 ? 78.701 -13.984 -177.880 1.00 65.75 298 HIS A O 1
ATOM 2574 N N . ASP A 1 299 ? 79.458 -12.558 -176.313 1.00 60.22 299 ASP A N 1
ATOM 2575 C CA . ASP A 1 299 ? 80.645 -12.134 -177.065 1.00 60.22 299 ASP A CA 1
ATOM 2576 C C . ASP A 1 299 ? 81.749 -13.214 -177.097 1.00 60.22 299 ASP A C 1
ATOM 2578 O O . ASP A 1 299 ? 82.410 -13.390 -178.125 1.00 60.22 299 ASP A O 1
ATOM 2582 N N . GLU A 1 300 ? 81.895 -14.029 -176.042 1.00 59.53 300 GLU A N 1
ATOM 2583 C CA . GLU A 1 300 ? 82.792 -15.201 -176.043 1.00 59.53 300 GLU A CA 1
ATOM 2584 C C . GLU A 1 300 ? 82.274 -16.363 -176.916 1.00 59.53 300 GLU A C 1
ATOM 2586 O O . GLU A 1 300 ? 83.065 -17.097 -177.520 1.00 59.53 300 GLU A O 1
ATOM 2591 N N . MET A 1 301 ? 80.952 -16.536 -177.032 1.00 60.94 301 MET A N 1
ATOM 2592 C CA . MET A 1 301 ? 80.355 -17.628 -177.808 1.00 60.94 301 MET A CA 1
ATOM 2593 C C . MET A 1 301 ? 80.414 -17.380 -179.326 1.00 60.94 301 MET A C 1
ATOM 2595 O O . MET A 1 301 ? 80.620 -18.325 -180.088 1.00 60.94 301 MET A O 1
ATOM 2599 N N . MET A 1 302 ? 80.356 -16.121 -179.778 1.00 57.75 302 MET A N 1
ATOM 2600 C CA . MET A 1 302 ? 80.552 -15.752 -181.192 1.00 57.75 302 MET A CA 1
ATOM 2601 C C . MET A 1 302 ? 82.012 -15.882 -181.667 1.00 57.75 302 MET A C 1
ATOM 2603 O O . MET A 1 302 ? 82.247 -16.125 -182.850 1.00 57.75 302 MET A O 1
ATOM 2607 N N . ALA A 1 303 ? 82.995 -15.797 -180.761 1.00 61.62 303 ALA A N 1
ATOM 2608 C CA . ALA A 1 303 ? 84.413 -16.007 -181.075 1.00 61.62 303 ALA A CA 1
ATOM 2609 C C . ALA A 1 303 ? 84.787 -17.500 -181.217 1.00 61.62 303 ALA A C 1
ATOM 2611 O O . ALA A 1 303 ? 85.608 -17.850 -182.064 1.00 61.62 303 ALA A O 1
ATOM 2612 N N . LYS A 1 304 ? 84.141 -18.394 -180.450 1.00 53.94 304 LYS A N 1
ATOM 2613 C CA . LYS A 1 304 ? 84.354 -19.856 -180.511 1.00 53.94 304 LYS A CA 1
ATOM 2614 C C . LYS A 1 304 ? 83.818 -20.515 -181.787 1.00 53.94 304 LYS A C 1
ATOM 2616 O O . LYS A 1 304 ? 84.480 -21.390 -182.338 1.00 53.94 304 LYS A O 1
ATOM 2621 N N . PHE A 1 305 ? 82.671 -20.071 -182.312 1.00 54.75 305 PHE A N 1
ATOM 2622 C CA . PHE A 1 305 ? 82.104 -20.636 -183.548 1.00 54.75 305 PHE A CA 1
ATOM 2623 C C . PHE A 1 305 ? 82.954 -20.363 -184.806 1.00 54.75 305 PHE A C 1
ATOM 2625 O O . PHE A 1 305 ? 82.843 -21.099 -185.783 1.00 54.75 305 PHE A O 1
ATOM 2632 N N . ALA A 1 306 ? 83.843 -19.362 -184.783 1.00 58.34 306 ALA A N 1
ATOM 2633 C CA . ALA A 1 306 ? 84.770 -19.069 -185.880 1.00 58.34 306 ALA A CA 1
ATOM 2634 C C . ALA A 1 306 ? 86.057 -19.929 -185.861 1.00 58.34 306 ALA A C 1
ATOM 2636 O O . ALA A 1 306 ? 86.729 -20.044 -186.889 1.00 58.34 306 ALA A O 1
ATOM 2637 N N . GLU A 1 307 ? 86.408 -20.545 -184.723 1.00 53.47 307 GLU A N 1
ATOM 2638 C CA . GLU A 1 307 ? 87.567 -21.447 -184.594 1.00 53.47 307 GLU A CA 1
ATOM 2639 C C . GLU A 1 307 ? 87.210 -22.925 -184.849 1.00 53.47 307 GLU A C 1
ATOM 2641 O O . GLU A 1 307 ? 88.042 -23.671 -185.374 1.00 53.47 307 GLU A O 1
ATOM 2646 N N . ASP A 1 308 ? 85.967 -23.337 -184.576 1.00 47.88 308 ASP A N 1
ATOM 2647 C CA . ASP A 1 308 ? 85.526 -24.736 -184.699 1.00 47.88 308 ASP A CA 1
ATOM 2648 C C . ASP A 1 308 ? 85.184 -25.183 -186.142 1.00 47.88 308 ASP A C 1
ATOM 2650 O O . ASP A 1 308 ? 85.332 -26.364 -186.458 1.00 47.88 308 ASP A O 1
ATOM 2654 N N . ASP A 1 309 ? 84.893 -24.267 -187.077 1.00 51.97 309 ASP A N 1
ATOM 2655 C CA . ASP A 1 309 ? 84.687 -24.583 -188.512 1.00 51.97 309 ASP A CA 1
ATOM 2656 C C . ASP A 1 309 ? 86.007 -24.964 -189.237 1.00 51.97 309 ASP A C 1
ATOM 2658 O O . ASP A 1 309 ? 86.029 -25.462 -190.367 1.00 51.97 309 ASP A O 1
ATOM 2662 N N . ARG A 1 310 ? 87.155 -24.765 -188.569 1.00 52.00 310 ARG A N 1
ATOM 2663 C CA . ARG A 1 310 ? 88.504 -25.074 -189.076 1.00 52.00 310 ARG A CA 1
ATOM 2664 C C . ARG A 1 310 ? 89.063 -26.404 -188.547 1.00 52.00 310 ARG A C 1
ATOM 2666 O O . ARG A 1 310 ? 90.078 -26.875 -189.064 1.00 52.00 310 ARG A O 1
ATOM 2673 N N . LEU A 1 311 ? 88.420 -27.022 -187.546 1.00 50.78 311 LEU A N 1
ATOM 2674 C CA . LEU A 1 311 ? 88.948 -28.176 -186.797 1.00 50.78 311 LEU A CA 1
ATOM 2675 C C . LEU A 1 311 ? 88.161 -29.495 -187.000 1.00 50.78 311 LEU A C 1
ATOM 2677 O O . LEU A 1 311 ? 88.527 -30.528 -186.430 1.00 50.78 311 LEU A O 1
ATOM 2681 N N . GLU A 1 312 ? 87.122 -29.504 -187.846 1.00 52.50 312 GLU A N 1
ATOM 2682 C CA . GLU A 1 312 ? 86.187 -30.635 -188.010 1.00 52.50 312 GLU A CA 1
ATOM 2683 C C . GLU A 1 312 ? 86.573 -31.677 -189.096 1.00 52.50 312 GLU A C 1
ATOM 2685 O O . GLU A 1 312 ? 85.899 -32.692 -189.259 1.00 52.50 312 GLU A O 1
ATOM 2690 N N . GLN A 1 313 ? 87.711 -31.536 -189.795 1.00 48.16 313 GLN A N 1
ATOM 2691 C CA . GLN A 1 313 ? 88.116 -32.489 -190.856 1.00 48.16 313 GLN A CA 1
ATOM 2692 C C . GLN A 1 313 ? 88.995 -33.690 -190.427 1.00 48.16 313 GLN A C 1
ATOM 2694 O O . GLN A 1 313 ? 89.261 -34.555 -191.259 1.00 48.16 313 GLN A O 1
ATOM 2699 N N . MET A 1 314 ? 89.432 -33.830 -189.165 1.00 47.34 314 MET A N 1
ATOM 2700 C CA . MET A 1 314 ? 90.496 -34.809 -188.813 1.00 47.34 314 MET A CA 1
ATOM 2701 C C . MET A 1 314 ? 90.215 -35.809 -187.672 1.00 47.34 314 MET A C 1
ATOM 2703 O O . MET A 1 314 ? 91.082 -36.622 -187.359 1.00 47.34 314 MET A O 1
ATOM 2707 N N . ASN A 1 315 ? 89.012 -35.853 -187.081 1.00 47.06 315 ASN A N 1
ATOM 2708 C CA . ASN A 1 315 ? 88.728 -36.712 -185.907 1.00 47.06 315 ASN A CA 1
ATOM 2709 C C . ASN A 1 315 ? 87.701 -37.848 -186.123 1.00 47.06 315 ASN A C 1
ATOM 2711 O O . ASN A 1 315 ? 87.199 -38.440 -185.162 1.00 47.06 315 ASN A O 1
ATOM 2715 N N . ALA A 1 316 ? 87.435 -38.237 -187.375 1.00 51.50 316 ALA A N 1
ATOM 2716 C CA . ALA A 1 316 ? 86.519 -39.338 -187.710 1.00 51.50 316 ALA A CA 1
ATOM 2717 C C . ALA A 1 316 ? 87.123 -40.757 -187.546 1.00 51.50 316 ALA A C 1
ATOM 2719 O O . ALA A 1 316 ? 86.389 -41.743 -187.468 1.00 51.50 316 ALA A O 1
ATOM 2720 N N . GLN A 1 317 ? 88.451 -40.907 -187.451 1.00 45.09 317 GLN A N 1
ATOM 2721 C CA . GLN A 1 317 ? 89.100 -42.224 -187.573 1.00 45.09 317 GLN A CA 1
ATOM 2722 C C . GLN A 1 317 ? 89.268 -42.997 -186.247 1.00 45.09 317 GLN A C 1
ATOM 2724 O O . GLN A 1 317 ? 89.384 -44.222 -186.261 1.00 45.09 317 GLN A O 1
ATOM 2729 N N . LYS A 1 318 ? 89.205 -42.339 -185.079 1.00 50.75 318 LYS A N 1
ATOM 2730 C CA . LYS A 1 318 ? 89.425 -43.008 -183.775 1.00 50.75 318 LYS A CA 1
ATOM 2731 C C . LYS A 1 318 ? 88.184 -43.670 -183.154 1.00 50.75 318 LYS A C 1
ATOM 2733 O O . LYS A 1 318 ? 88.336 -44.488 -182.250 1.00 50.75 318 LYS A O 1
ATOM 2738 N N . ARG A 1 319 ? 86.965 -43.396 -183.645 1.00 52.16 319 ARG A N 1
ATOM 2739 C CA . ARG A 1 319 ? 85.721 -43.987 -183.093 1.00 52.16 319 ARG A CA 1
ATOM 2740 C C . ARG A 1 319 ? 85.439 -45.425 -183.555 1.00 52.16 319 ARG A C 1
ATOM 2742 O O . ARG A 1 319 ? 84.679 -46.123 -182.893 1.00 52.16 319 ARG A O 1
ATOM 2749 N N . ARG A 1 320 ? 86.071 -45.914 -184.633 1.00 50.78 320 ARG A N 1
ATOM 2750 C CA . ARG A 1 320 ? 85.795 -47.264 -185.175 1.00 50.78 320 ARG A CA 1
ATOM 2751 C C . ARG A 1 320 ? 86.326 -48.429 -184.326 1.00 50.78 320 ARG A C 1
ATOM 2753 O O . ARG A 1 320 ? 85.718 -49.489 -184.353 1.00 50.78 320 ARG A O 1
ATOM 2760 N N . MET A 1 321 ? 87.401 -48.254 -183.554 1.00 50.38 321 MET A N 1
ATOM 2761 C CA . MET A 1 321 ? 88.064 -49.383 -182.869 1.00 50.38 321 MET A CA 1
ATOM 2762 C C . MET A 1 321 ? 87.422 -49.785 -181.528 1.00 50.38 321 MET A C 1
ATOM 2764 O O . MET A 1 321 ? 87.485 -50.947 -181.149 1.00 50.38 321 MET A O 1
ATOM 2768 N N . LYS A 1 322 ? 86.759 -48.868 -180.807 1.00 53.91 322 LYS A N 1
ATOM 2769 C CA . LYS A 1 322 ? 86.264 -49.139 -179.437 1.00 53.91 322 LYS A CA 1
ATOM 2770 C C . LYS A 1 322 ? 84.890 -49.820 -179.358 1.00 53.91 322 LYS A C 1
ATOM 2772 O O . LYS A 1 322 ? 84.527 -50.345 -178.311 1.00 53.91 322 LYS A O 1
ATOM 2777 N N . ILE A 1 323 ? 84.129 -49.844 -180.454 1.00 57.69 323 ILE A N 1
ATOM 2778 C CA . ILE A 1 323 ? 82.762 -50.399 -180.484 1.00 57.69 323 ILE A CA 1
ATOM 2779 C C . ILE A 1 323 ? 82.765 -51.944 -180.493 1.00 57.69 323 ILE A C 1
ATOM 2781 O O . ILE A 1 323 ? 81.774 -52.568 -180.116 1.00 57.69 323 ILE A O 1
ATOM 2785 N N . GLN A 1 324 ? 83.873 -52.588 -180.871 1.00 56.31 324 GLN A N 1
ATOM 2786 C CA . GLN A 1 324 ? 83.897 -54.037 -181.098 1.00 56.31 324 GLN A CA 1
ATOM 2787 C C . GLN A 1 324 ? 84.056 -54.884 -179.820 1.00 56.31 324 GLN A C 1
ATOM 2789 O O . GLN A 1 324 ? 83.585 -56.020 -179.790 1.00 56.31 324 GLN A O 1
ATOM 2794 N N . GLU A 1 325 ? 84.636 -54.342 -178.745 1.00 53.06 325 GLU A N 1
ATOM 2795 C CA . GLU A 1 325 ? 84.863 -55.098 -177.500 1.00 53.06 325 GLU A CA 1
ATOM 2796 C C . GLU A 1 325 ? 83.673 -55.029 -176.530 1.00 53.06 325 GLU A C 1
ATOM 2798 O O . GLU A 1 325 ? 83.307 -56.035 -175.920 1.00 53.06 325 GLU A O 1
ATOM 2803 N N . HIS A 1 326 ? 82.972 -53.889 -176.467 1.00 58.59 326 HIS A N 1
ATOM 2804 C CA . HIS A 1 326 ? 81.812 -53.710 -175.580 1.00 58.59 326 HIS A CA 1
ATOM 2805 C C . HIS A 1 326 ? 80.593 -54.568 -175.963 1.00 58.59 326 HIS A C 1
ATOM 2807 O O . HIS A 1 326 ? 79.707 -54.790 -175.136 1.00 58.59 326 HIS A O 1
ATOM 2813 N N . LYS A 1 327 ? 80.561 -55.109 -177.188 1.00 55.31 327 LYS A N 1
ATOM 2814 C CA . LYS A 1 327 ? 79.454 -55.935 -177.688 1.00 55.31 327 LYS A CA 1
ATOM 2815 C C . LYS A 1 327 ? 79.428 -57.359 -177.100 1.00 55.31 327 LYS A C 1
ATOM 2817 O O . LYS A 1 327 ? 78.384 -57.991 -177.142 1.00 55.31 327 LYS A O 1
ATOM 2822 N N . ARG A 1 328 ? 80.524 -57.863 -176.509 1.00 57.81 328 ARG A N 1
ATOM 2823 C CA . ARG A 1 328 ? 80.597 -59.236 -175.946 1.00 57.81 328 ARG A CA 1
ATOM 2824 C C . ARG A 1 328 ? 80.240 -59.353 -174.458 1.00 57.81 328 ARG A C 1
ATOM 2826 O O . ARG A 1 328 ? 79.956 -60.453 -173.997 1.00 57.81 328 ARG A O 1
ATOM 2833 N N . ALA A 1 329 ? 80.243 -58.252 -173.706 1.00 51.22 329 ALA A N 1
ATOM 2834 C CA . ALA A 1 329 ? 79.977 -58.277 -172.263 1.00 51.22 329 ALA A CA 1
ATOM 2835 C C . ALA A 1 329 ? 78.487 -58.096 -171.908 1.00 51.22 329 ALA A C 1
ATOM 2837 O O . ALA A 1 329 ? 78.041 -58.569 -170.867 1.00 51.22 329 ALA A O 1
ATOM 2838 N N . ILE A 1 330 ? 77.704 -57.454 -172.783 1.00 58.66 330 ILE A N 1
ATOM 2839 C CA . ILE A 1 330 ? 76.311 -57.071 -172.493 1.00 58.66 330 ILE A CA 1
ATOM 2840 C C . ILE A 1 330 ? 75.316 -58.234 -172.711 1.00 58.66 330 ILE A C 1
ATOM 2842 O O . ILE A 1 330 ? 74.273 -58.270 -172.066 1.00 58.66 330 ILE A O 1
ATOM 2846 N N . GLU A 1 331 ? 75.648 -59.249 -173.517 1.00 55.75 331 GLU A N 1
ATOM 2847 C CA . GLU A 1 331 ? 74.743 -60.388 -173.775 1.00 55.75 331 GLU A CA 1
ATOM 2848 C C . GLU A 1 331 ? 74.653 -61.405 -172.617 1.00 55.75 331 GLU A C 1
ATOM 2850 O O . GLU A 1 331 ? 73.621 -62.056 -172.468 1.00 55.75 331 GLU A O 1
ATOM 2855 N N . ARG A 1 332 ? 75.665 -61.518 -171.737 1.00 58.09 332 ARG A N 1
ATOM 2856 C CA . ARG A 1 332 ? 75.628 -62.479 -170.609 1.00 58.09 332 ARG A CA 1
ATOM 2857 C C . ARG A 1 332 ? 74.734 -62.044 -169.443 1.00 58.09 332 ARG A C 1
ATOM 2859 O O . ARG A 1 332 ? 74.133 -62.897 -168.806 1.00 58.09 332 ARG A O 1
ATOM 2866 N N . LEU A 1 333 ? 74.589 -60.742 -169.190 1.00 60.22 333 LEU A N 1
ATOM 2867 C CA . LEU A 1 333 ? 73.795 -60.233 -168.057 1.00 60.22 333 LEU A CA 1
ATOM 2868 C C . LEU A 1 333 ? 72.279 -60.214 -168.321 1.00 60.22 333 LEU A C 1
ATOM 2870 O O . LEU A 1 333 ? 71.486 -60.165 -167.383 1.00 60.22 333 LEU A O 1
ATOM 2874 N N . ILE A 1 334 ? 71.853 -60.274 -169.586 1.00 60.81 334 ILE A N 1
ATOM 2875 C CA . ILE A 1 334 ? 70.426 -60.280 -169.951 1.00 60.81 334 ILE A CA 1
ATOM 2876 C C . ILE A 1 334 ? 69.798 -61.678 -169.761 1.00 60.81 334 ILE A C 1
ATOM 2878 O O . ILE A 1 334 ? 68.595 -61.774 -169.519 1.00 60.81 334 ILE A O 1
ATOM 2882 N N . ALA A 1 335 ? 70.593 -62.754 -169.804 1.00 60.16 335 ALA A N 1
ATOM 2883 C CA . ALA A 1 335 ? 70.108 -64.130 -169.673 1.00 60.16 335 ALA A CA 1
ATOM 2884 C C . ALA A 1 335 ? 69.760 -64.525 -168.221 1.00 60.16 335 ALA A C 1
ATOM 2886 O O . ALA A 1 335 ? 68.709 -65.118 -167.996 1.00 60.16 335 ALA A O 1
ATOM 2887 N N . GLU A 1 336 ? 70.557 -64.124 -167.224 1.00 57.16 336 GLU A N 1
ATOM 2888 C CA . GLU A 1 336 ? 70.294 -64.467 -165.810 1.00 57.16 336 GLU A CA 1
ATOM 2889 C C . GLU A 1 336 ? 69.097 -63.710 -165.210 1.00 57.16 336 GLU A C 1
ATOM 2891 O O . GLU A 1 336 ? 68.424 -64.206 -164.307 1.00 57.16 336 GLU A O 1
ATOM 2896 N N . LYS A 1 337 ? 68.761 -62.523 -165.733 1.00 60.75 337 LYS A N 1
ATOM 2897 C CA . LYS A 1 337 ? 67.685 -61.690 -165.171 1.00 60.75 337 LYS A CA 1
ATOM 2898 C C . LYS A 1 337 ? 66.271 -62.186 -165.516 1.00 60.75 337 LYS A C 1
ATOM 2900 O O . LYS A 1 337 ? 65.319 -61.823 -164.829 1.00 60.75 337 LYS A O 1
ATOM 2905 N N . ARG A 1 338 ? 66.107 -63.023 -166.550 1.00 58.09 338 ARG A N 1
ATOM 2906 C CA . ARG A 1 338 ? 64.797 -63.598 -166.923 1.00 58.09 338 ARG A CA 1
ATOM 2907 C C . ARG A 1 338 ? 64.374 -64.784 -166.048 1.00 58.09 338 ARG A C 1
ATOM 2909 O O . ARG A 1 338 ? 63.179 -64.984 -165.877 1.00 58.09 338 ARG A O 1
ATOM 2916 N N . GLU A 1 339 ? 65.310 -65.524 -165.456 1.00 60.47 339 GLU A N 1
ATOM 2917 C CA . GLU A 1 339 ? 65.007 -66.741 -164.680 1.00 60.47 339 GLU A CA 1
ATOM 2918 C C . GLU A 1 339 ? 64.575 -66.500 -163.226 1.00 60.47 339 GLU A C 1
ATOM 2920 O O . GLU A 1 339 ? 64.023 -67.407 -162.602 1.00 60.47 339 GLU A O 1
ATOM 2925 N N . LYS A 1 340 ? 64.804 -65.306 -162.666 1.00 53.28 340 LYS A N 1
ATOM 2926 C CA . LYS A 1 340 ? 64.395 -64.998 -161.284 1.00 53.28 340 LYS A CA 1
ATOM 2927 C C . LYS A 1 340 ? 63.061 -64.272 -161.165 1.00 53.28 340 LYS A C 1
ATOM 2929 O O . LYS A 1 340 ? 62.314 -64.578 -160.249 1.00 53.28 340 LYS A O 1
ATOM 2934 N N . ILE A 1 341 ? 62.693 -63.438 -162.141 1.00 64.38 341 ILE A N 1
ATOM 2935 C CA . ILE A 1 341 ? 61.350 -62.823 -162.172 1.00 64.38 341 ILE A CA 1
ATOM 2936 C C . ILE A 1 341 ? 60.249 -63.902 -162.242 1.00 64.38 341 ILE A C 1
ATOM 2938 O O . ILE A 1 341 ? 59.147 -63.692 -161.745 1.00 64.38 341 ILE A O 1
ATOM 2942 N N . ALA A 1 342 ? 60.545 -65.069 -162.827 1.00 61.12 342 ALA A N 1
ATOM 2943 C CA . ALA A 1 342 ? 59.641 -66.219 -162.823 1.00 61.12 342 ALA A CA 1
ATOM 2944 C C . ALA A 1 342 ? 59.585 -66.949 -161.465 1.00 61.12 342 ALA A C 1
ATOM 2946 O O . ALA A 1 342 ? 58.519 -67.417 -161.092 1.00 61.12 342 ALA A O 1
ATOM 2947 N N . ARG A 1 343 ? 60.700 -67.013 -160.720 1.00 61.84 343 ARG A N 1
ATOM 2948 C CA . ARG A 1 343 ? 60.772 -67.688 -159.411 1.00 61.84 343 ARG A CA 1
ATOM 2949 C C . ARG A 1 343 ? 60.152 -66.873 -158.273 1.00 61.84 343 ARG A C 1
ATOM 2951 O O . ARG A 1 343 ? 59.440 -67.442 -157.462 1.00 61.84 343 ARG A O 1
ATOM 2958 N N . GLU A 1 344 ? 60.345 -65.555 -158.255 1.00 59.09 344 GLU A N 1
ATOM 2959 C CA . GLU A 1 344 ? 59.803 -64.697 -157.182 1.00 59.09 344 GLU A CA 1
ATOM 2960 C C . GLU A 1 344 ? 58.264 -64.612 -157.213 1.00 59.09 344 GLU A C 1
ATOM 2962 O O . GLU A 1 344 ? 57.630 -64.559 -156.167 1.00 59.09 344 GLU A O 1
ATOM 2967 N N . LYS A 1 345 ? 57.628 -64.692 -158.393 1.00 64.38 345 LYS A N 1
ATOM 2968 C CA . LYS A 1 345 ? 56.155 -64.669 -158.491 1.00 64.38 345 LYS A CA 1
ATOM 2969 C C . LYS A 1 345 ? 55.459 -65.929 -157.964 1.00 64.38 345 LYS A C 1
ATOM 2971 O O . LYS A 1 345 ? 54.316 -65.823 -157.536 1.00 64.38 345 LYS A O 1
ATOM 2976 N N . GLU A 1 346 ? 56.100 -67.097 -158.022 1.00 63.53 346 GLU A N 1
ATOM 2977 C CA . GLU A 1 346 ? 55.535 -68.344 -157.476 1.00 63.53 346 GLU A CA 1
ATOM 2978 C C . GLU A 1 346 ? 55.752 -68.453 -155.955 1.00 63.53 346 GLU A C 1
ATOM 2980 O O . GLU A 1 346 ? 54.928 -69.045 -155.258 1.00 63.53 346 GLU A O 1
ATOM 2985 N N . GLU A 1 347 ? 56.819 -67.844 -155.424 1.00 59.41 347 GLU A N 1
ATOM 2986 C CA . GLU A 1 347 ? 57.102 -67.809 -153.981 1.00 59.41 347 GLU A CA 1
ATOM 2987 C C . GLU A 1 347 ? 56.139 -66.868 -153.225 1.00 59.41 347 GLU A C 1
ATOM 2989 O O . GLU A 1 347 ? 55.624 -67.255 -152.174 1.00 59.41 347 GLU A O 1
ATOM 2994 N N . ASP A 1 348 ? 55.771 -65.714 -153.797 1.00 59.34 348 ASP A N 1
ATOM 2995 C CA . ASP A 1 348 ? 54.820 -64.769 -153.176 1.00 59.34 348 ASP A CA 1
ATOM 2996 C C . ASP A 1 348 ? 53.384 -65.341 -153.037 1.00 59.34 348 ASP A C 1
ATOM 2998 O O . ASP A 1 348 ? 52.677 -65.045 -152.068 1.00 59.34 348 ASP A O 1
ATOM 3002 N N . GLU A 1 349 ? 52.933 -66.204 -153.962 1.00 59.25 349 GLU A N 1
ATOM 3003 C CA . GLU A 1 349 ? 51.642 -66.915 -153.838 1.00 59.25 349 GLU A CA 1
ATOM 3004 C C . GLU A 1 349 ? 51.677 -68.024 -152.765 1.00 59.25 349 GLU A C 1
ATOM 3006 O O . GLU A 1 349 ? 50.640 -68.370 -152.185 1.00 59.25 349 GLU A O 1
ATOM 3011 N N . MET A 1 350 ? 52.859 -68.578 -152.478 1.00 59.34 350 MET A N 1
ATOM 3012 C CA . MET A 1 350 ? 53.067 -69.585 -151.432 1.00 59.34 350 MET A CA 1
ATOM 3013 C C . MET A 1 350 ? 53.171 -68.937 -150.044 1.00 59.34 350 MET A C 1
ATOM 3015 O O . MET A 1 350 ? 52.580 -69.449 -149.092 1.00 59.34 350 MET A O 1
ATOM 3019 N N . GLU A 1 351 ? 53.824 -67.778 -149.914 1.00 60.16 351 GLU A N 1
ATOM 3020 C CA . GLU A 1 351 ? 53.959 -67.073 -148.629 1.00 60.16 351 GLU A CA 1
ATOM 3021 C C . GLU A 1 351 ? 52.619 -66.572 -148.063 1.00 60.16 351 GLU A C 1
ATOM 3023 O O . GLU A 1 351 ? 52.398 -66.640 -146.851 1.00 60.16 351 GLU A O 1
ATOM 3028 N N . GLN A 1 352 ? 51.665 -66.159 -148.909 1.00 57.38 352 GLN A N 1
ATOM 3029 C CA . GLN A 1 352 ? 50.319 -65.797 -148.437 1.00 57.38 352 GLN A CA 1
ATOM 3030 C C . GLN A 1 352 ? 49.537 -66.995 -147.868 1.00 57.38 352 GLN A C 1
ATOM 3032 O O . GLN A 1 352 ? 48.759 -66.822 -146.927 1.00 57.38 352 GLN A O 1
ATOM 3037 N N . LYS A 1 353 ? 49.773 -68.217 -148.372 1.00 62.38 353 LYS A N 1
ATOM 3038 C CA . LYS A 1 353 ? 49.222 -69.452 -147.779 1.00 62.38 353 LYS A CA 1
ATOM 3039 C C . LYS A 1 353 ? 49.917 -69.801 -146.462 1.00 62.38 353 LYS A C 1
ATOM 3041 O O . LYS A 1 353 ? 49.238 -70.150 -145.501 1.00 62.38 353 LYS A O 1
ATOM 3046 N N . MET A 1 354 ? 51.238 -69.628 -146.386 1.00 61.75 354 MET A N 1
ATOM 3047 C CA . MET A 1 354 ? 52.025 -69.885 -145.171 1.00 61.75 354 MET A CA 1
ATOM 3048 C C . MET A 1 354 ? 51.625 -68.962 -144.009 1.00 61.75 354 MET A C 1
ATOM 3050 O O . MET A 1 354 ? 51.592 -69.397 -142.861 1.00 61.75 354 MET A O 1
ATOM 3054 N N . LEU A 1 355 ? 51.254 -67.706 -144.280 1.00 61.62 355 LEU A N 1
ATOM 3055 C CA . LEU A 1 355 ? 50.745 -66.783 -143.254 1.00 61.62 355 LEU A CA 1
ATOM 3056 C C . LEU A 1 355 ? 49.370 -67.204 -142.699 1.00 61.62 355 LEU A C 1
ATOM 3058 O O . LEU A 1 355 ? 49.145 -67.083 -141.494 1.00 61.62 355 LEU A O 1
ATOM 3062 N N . GLN A 1 356 ? 48.485 -67.768 -143.530 1.00 58.00 356 GLN A N 1
ATOM 3063 C CA . GLN A 1 356 ? 47.235 -68.391 -143.064 1.00 58.00 356 GLN A CA 1
ATOM 3064 C C . GLN A 1 356 ? 47.488 -69.688 -142.279 1.00 58.00 356 GLN A C 1
ATOM 3066 O O . GLN A 1 356 ? 46.794 -69.964 -141.299 1.00 58.00 356 GLN A O 1
ATOM 3071 N N . GLU A 1 357 ? 48.488 -70.483 -142.668 1.00 66.19 357 GLU A N 1
ATOM 3072 C CA . GLU A 1 357 ? 48.891 -71.680 -141.921 1.00 66.19 357 GLU A CA 1
ATOM 3073 C C . GLU A 1 357 ? 49.489 -71.323 -140.553 1.00 66.19 357 GLU A C 1
ATOM 3075 O O . GLU A 1 357 ? 49.114 -71.936 -139.557 1.00 66.19 357 GLU A O 1
ATOM 3080 N N . MET A 1 358 ? 50.303 -70.269 -140.464 1.00 60.03 358 MET A N 1
ATOM 3081 C CA . MET A 1 358 ? 50.891 -69.785 -139.207 1.00 60.03 358 MET A CA 1
ATOM 3082 C C . MET A 1 358 ? 49.843 -69.230 -138.225 1.00 60.03 358 MET A C 1
ATOM 3084 O O . MET A 1 358 ? 49.959 -69.439 -137.014 1.00 60.03 358 MET A O 1
ATOM 3088 N N . GLU A 1 359 ? 48.782 -68.565 -138.704 1.00 58.09 359 GLU A N 1
ATOM 3089 C CA . GLU A 1 359 ? 47.644 -68.184 -137.848 1.00 58.09 359 GLU A CA 1
ATOM 3090 C C . GLU A 1 359 ? 46.858 -69.411 -137.351 1.00 58.09 359 GLU A C 1
ATOM 3092 O O . GLU A 1 359 ? 46.466 -69.454 -136.180 1.00 58.09 359 GLU A O 1
ATOM 3097 N N . ASN A 1 360 ? 46.705 -70.446 -138.186 1.00 65.62 360 ASN A N 1
ATOM 3098 C CA . ASN A 1 360 ? 46.089 -71.717 -137.793 1.00 65.62 360 ASN A CA 1
ATOM 3099 C C . ASN A 1 360 ? 46.954 -72.508 -136.790 1.00 65.62 360 ASN A C 1
ATOM 3101 O O . ASN A 1 360 ? 46.421 -73.119 -135.861 1.00 65.62 360 ASN A O 1
ATOM 3105 N N . GLU A 1 361 ? 48.281 -72.491 -136.929 1.00 65.62 361 GLU A N 1
ATOM 3106 C CA . GLU A 1 361 ? 49.213 -73.112 -135.978 1.00 65.62 361 GLU A CA 1
ATOM 3107 C C . GLU A 1 361 ? 49.198 -72.402 -134.622 1.00 65.62 361 GLU A C 1
ATOM 3109 O O . GLU A 1 361 ? 49.162 -73.058 -133.577 1.00 65.62 361 GLU A O 1
ATOM 3114 N N . ARG A 1 362 ? 49.103 -71.066 -134.612 1.00 68.38 362 ARG A N 1
ATOM 3115 C CA . ARG A 1 362 ? 48.948 -70.291 -133.374 1.00 68.38 362 ARG A CA 1
ATOM 3116 C C . ARG A 1 362 ? 47.640 -70.625 -132.641 1.00 68.38 362 ARG A C 1
ATOM 3118 O O . ARG A 1 362 ? 47.640 -70.669 -131.413 1.00 68.38 362 ARG A O 1
ATOM 3125 N N . GLN A 1 363 ? 46.547 -70.904 -133.361 1.00 61.56 363 GLN A N 1
ATOM 3126 C CA . GLN A 1 363 ? 45.282 -71.361 -132.764 1.00 61.56 363 GLN A CA 1
ATOM 3127 C C . GLN A 1 363 ? 45.366 -72.800 -132.227 1.00 61.56 363 GLN A C 1
ATOM 3129 O O . GLN A 1 363 ? 44.883 -73.050 -131.124 1.00 61.56 363 GLN A O 1
ATOM 3134 N N . LYS A 1 364 ? 46.040 -73.724 -132.931 1.00 69.56 364 LYS A N 1
ATOM 3135 C CA . LYS A 1 364 ? 46.266 -75.102 -132.445 1.00 69.56 364 LYS A CA 1
ATOM 3136 C C . LYS A 1 364 ? 47.049 -75.133 -131.129 1.00 69.56 364 LYS A C 1
ATOM 3138 O O . LYS A 1 364 ? 46.648 -75.844 -130.216 1.00 69.56 364 LYS A O 1
ATOM 3143 N N . ILE A 1 365 ? 48.090 -74.308 -130.993 1.00 70.44 365 ILE A N 1
ATOM 3144 C CA . ILE A 1 365 ? 48.891 -74.212 -129.758 1.00 70.44 365 ILE A CA 1
ATOM 3145 C C . ILE A 1 365 ? 48.056 -73.666 -128.581 1.00 70.44 365 ILE A C 1
ATOM 3147 O O . ILE A 1 365 ? 48.192 -74.138 -127.454 1.00 70.44 365 ILE A O 1
ATOM 3151 N N . ILE A 1 366 ? 47.146 -72.714 -128.827 1.00 69.81 366 ILE A N 1
ATOM 3152 C CA . ILE A 1 366 ? 46.226 -72.197 -127.796 1.00 69.81 366 ILE A CA 1
ATOM 3153 C C . ILE A 1 366 ? 45.198 -73.264 -127.385 1.00 69.81 366 ILE A C 1
ATOM 3155 O O . ILE A 1 366 ? 44.876 -73.387 -126.202 1.00 69.81 366 ILE A O 1
ATOM 3159 N N . GLU A 1 367 ? 44.690 -74.051 -128.335 1.00 67.25 367 GLU A N 1
ATOM 3160 C CA . GLU A 1 367 ? 43.759 -75.152 -128.061 1.00 67.25 367 GLU A CA 1
ATOM 3161 C C . GLU A 1 367 ? 44.447 -76.302 -127.287 1.00 67.25 367 GLU A C 1
ATOM 3163 O O . GLU A 1 367 ? 43.838 -76.889 -126.391 1.00 67.25 367 GLU A O 1
ATOM 3168 N N . GLU A 1 368 ? 45.730 -76.575 -127.556 1.00 70.75 368 GLU A N 1
ATOM 3169 C CA . GLU A 1 368 ? 46.554 -77.551 -126.824 1.00 70.75 368 GLU A CA 1
ATOM 3170 C C . GLU A 1 368 ? 46.854 -77.110 -125.377 1.00 70.75 368 GLU A C 1
ATOM 3172 O O . GLU A 1 368 ? 46.698 -77.902 -124.443 1.00 70.75 368 GLU A O 1
ATOM 3177 N N . GLU A 1 369 ? 47.215 -75.840 -125.155 1.00 70.06 369 GLU A N 1
ATOM 3178 C CA . GLU A 1 369 ? 47.356 -75.255 -123.808 1.00 70.06 369 GLU A CA 1
ATOM 3179 C C . GLU A 1 369 ? 46.020 -75.267 -123.043 1.00 70.06 369 GLU A C 1
ATOM 3181 O O . GLU A 1 369 ? 45.972 -75.622 -121.861 1.00 70.06 369 GLU A O 1
ATOM 3186 N N . ARG A 1 370 ? 44.904 -74.977 -123.730 1.00 76.50 370 ARG A N 1
ATOM 3187 C CA . ARG A 1 370 ? 43.550 -75.059 -123.161 1.00 76.50 370 ARG A CA 1
ATOM 3188 C C . ARG A 1 370 ? 43.209 -76.484 -122.706 1.00 76.50 370 ARG A C 1
ATOM 3190 O O . ARG A 1 370 ? 42.620 -76.647 -121.636 1.00 76.50 370 ARG A O 1
ATOM 3197 N N . GLN A 1 371 ? 43.568 -77.512 -123.478 1.00 67.44 371 GLN A N 1
ATOM 3198 C CA . GLN A 1 371 ? 43.319 -78.915 -123.118 1.00 67.44 371 GLN A CA 1
ATOM 3199 C C . GLN A 1 371 ? 44.212 -79.408 -121.967 1.00 67.44 371 GLN A C 1
ATOM 3201 O O . GLN A 1 371 ? 43.719 -80.136 -121.102 1.00 67.44 371 GLN A O 1
ATOM 3206 N N . LYS A 1 372 ? 45.474 -78.957 -121.882 1.00 72.38 372 LYS A N 1
ATOM 3207 C CA . LYS A 1 372 ? 46.348 -79.224 -120.721 1.00 72.38 372 LYS A CA 1
ATOM 3208 C C . LYS A 1 372 ? 45.790 -78.634 -119.424 1.00 72.38 372 LYS A C 1
ATOM 3210 O O . LYS A 1 372 ? 45.671 -79.350 -118.432 1.00 72.38 372 LYS A O 1
ATOM 3215 N N . LEU A 1 373 ? 45.364 -77.369 -119.449 1.00 67.69 373 LEU A N 1
ATOM 3216 C CA . LEU A 1 373 ? 44.732 -76.706 -118.299 1.00 67.69 373 LEU A CA 1
ATOM 3217 C C . LEU A 1 373 ? 43.436 -77.408 -117.860 1.00 67.69 373 LEU A C 1
ATOM 3219 O O . LEU A 1 373 ? 43.158 -77.520 -116.665 1.00 67.69 373 LEU A O 1
ATOM 3223 N N . LEU A 1 374 ? 42.654 -77.923 -118.813 1.00 68.00 374 LEU A N 1
ATOM 3224 C CA . LEU A 1 374 ? 41.458 -78.713 -118.520 1.00 68.00 374 LEU A CA 1
ATOM 3225 C C . LEU A 1 374 ? 41.800 -80.061 -117.868 1.00 68.00 374 LEU A C 1
ATOM 3227 O O . LEU A 1 374 ? 41.170 -80.406 -116.874 1.00 68.00 374 LEU A O 1
ATOM 3231 N N . GLN A 1 375 ? 42.811 -80.800 -118.333 1.00 67.62 375 GLN A N 1
ATOM 3232 C CA . GLN A 1 375 ? 43.199 -82.078 -117.715 1.00 67.62 375 GLN A CA 1
ATOM 3233 C C . GLN A 1 375 ? 43.772 -81.927 -116.295 1.00 67.62 375 GLN A C 1
ATOM 3235 O O . GLN A 1 375 ? 43.447 -82.733 -115.419 1.00 67.62 375 GLN A O 1
ATOM 3240 N N . GLU A 1 376 ? 44.580 -80.895 -116.033 1.00 69.75 376 GLU A N 1
ATOM 3241 C CA . GLU A 1 376 ? 45.205 -80.686 -114.716 1.00 69.75 376 GLU A CA 1
ATOM 3242 C C . GLU A 1 376 ? 44.203 -80.275 -113.623 1.00 69.75 376 GLU A C 1
ATOM 3244 O O . GLU A 1 376 ? 44.362 -80.642 -112.451 1.00 69.75 376 GLU A O 1
ATOM 3249 N N . HIS A 1 377 ? 43.153 -79.535 -113.992 1.00 65.62 377 HIS A N 1
ATOM 3250 C CA . HIS A 1 377 ? 42.209 -78.956 -113.035 1.00 65.62 377 HIS A CA 1
ATOM 3251 C C . HIS A 1 377 ? 40.827 -79.624 -113.012 1.00 65.62 377 HIS A C 1
ATOM 3253 O O . HIS A 1 377 ? 40.158 -79.559 -111.976 1.00 65.62 377 HIS A O 1
ATOM 3259 N N . ALA A 1 378 ? 40.392 -80.299 -114.083 1.00 61.75 378 ALA A N 1
ATOM 3260 C CA . ALA A 1 378 ? 39.040 -80.866 -114.151 1.00 61.75 378 ALA A CA 1
ATOM 3261 C C . ALA A 1 378 ? 38.786 -81.953 -113.098 1.00 61.75 378 ALA A C 1
ATOM 3263 O O . ALA A 1 378 ? 37.704 -81.995 -112.517 1.00 61.75 378 ALA A O 1
ATOM 3264 N N . SER A 1 379 ? 39.781 -82.785 -112.777 1.00 63.69 379 SER A N 1
ATOM 3265 C CA . SER A 1 379 ? 39.639 -83.827 -111.747 1.00 63.69 379 SER A CA 1
ATOM 3266 C C . SER A 1 379 ? 39.471 -83.262 -110.327 1.00 63.69 379 SER A C 1
ATOM 3268 O O . SER A 1 379 ? 38.829 -83.895 -109.491 1.00 63.69 379 SER A O 1
ATOM 3270 N N . LYS A 1 380 ? 39.988 -82.056 -110.047 1.00 65.62 380 LYS A N 1
ATOM 3271 C CA . LYS A 1 380 ? 39.891 -81.395 -108.729 1.00 65.62 380 LYS A CA 1
ATOM 3272 C C . LYS A 1 380 ? 38.630 -80.542 -108.554 1.00 65.62 380 LYS A C 1
ATOM 3274 O O . LYS A 1 380 ? 38.283 -80.215 -107.425 1.00 65.62 380 LYS A O 1
ATOM 3279 N N . LEU A 1 381 ? 37.960 -80.169 -109.645 1.00 62.59 381 LEU A N 1
ATOM 3280 C CA . LEU A 1 381 ? 36.828 -79.230 -109.662 1.00 62.59 381 LEU A CA 1
ATOM 3281 C C . LEU A 1 381 ? 35.511 -79.887 -110.109 1.00 62.59 381 LEU A C 1
ATOM 3283 O O . LEU A 1 381 ? 34.616 -79.224 -110.642 1.00 62.59 381 LEU A O 1
ATOM 3287 N N . LEU A 1 382 ? 35.374 -81.194 -109.875 1.00 60.12 382 LEU A N 1
ATOM 3288 C CA . LEU A 1 382 ? 34.148 -81.932 -110.161 1.00 60.12 382 LEU A CA 1
ATOM 3289 C C . LEU A 1 382 ? 32.984 -81.352 -109.330 1.00 60.12 382 LEU A C 1
ATOM 3291 O O . LEU A 1 382 ? 33.007 -81.388 -108.103 1.00 60.12 382 LEU A O 1
ATOM 3295 N N . GLY A 1 383 ? 31.979 -80.786 -110.005 1.00 66.19 383 GLY A N 1
ATOM 3296 C CA . GLY A 1 383 ? 30.779 -80.206 -109.384 1.00 66.19 383 GLY A CA 1
ATOM 3297 C C . G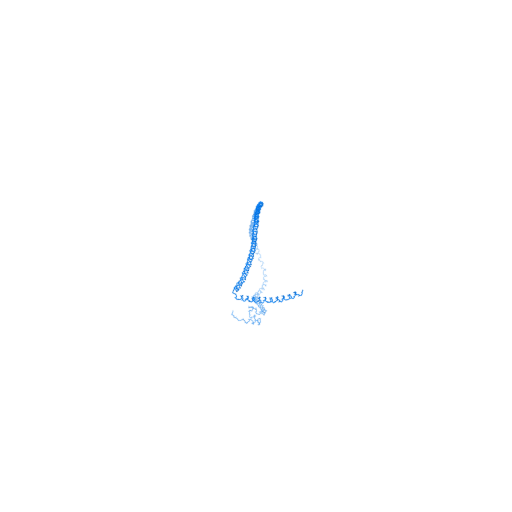LY A 1 383 ? 30.758 -78.677 -109.233 1.00 66.19 383 GLY A C 1
ATOM 3298 O O . GLY A 1 383 ? 29.689 -78.133 -108.969 1.00 66.19 383 GLY A O 1
ATOM 3299 N N . TYR A 1 384 ? 31.874 -77.971 -109.461 1.00 63.56 384 TYR A N 1
ATOM 3300 C CA . TYR A 1 384 ? 31.967 -76.506 -109.294 1.00 63.56 384 TYR A CA 1
ATOM 3301 C C . TYR A 1 384 ? 32.296 -75.739 -110.591 1.00 63.56 384 TYR A C 1
ATOM 3303 O O . TYR A 1 384 ? 32.645 -74.559 -110.540 1.00 63.56 384 TYR A O 1
ATOM 3311 N N . LEU A 1 385 ? 32.181 -76.374 -111.766 1.00 66.94 385 LEU A N 1
ATOM 3312 C CA . LEU A 1 385 ? 32.441 -75.718 -113.054 1.00 66.94 385 LEU A CA 1
ATOM 3313 C C . LEU A 1 385 ? 31.229 -74.896 -113.558 1.00 66.94 385 LEU A C 1
ATOM 3315 O O . LEU A 1 385 ? 30.123 -75.438 -113.647 1.00 66.94 385 LEU A O 1
ATOM 3319 N N . PRO A 1 386 ? 31.418 -73.624 -113.964 1.00 64.06 386 PRO A N 1
ATOM 3320 C CA . PRO A 1 386 ? 30.373 -72.820 -114.602 1.00 64.06 386 PRO A CA 1
ATOM 3321 C C . PRO A 1 386 ? 30.008 -73.334 -116.010 1.00 64.06 386 PRO A C 1
ATOM 3323 O O . PRO A 1 386 ? 30.829 -73.928 -116.713 1.00 64.06 386 PRO A O 1
ATOM 3326 N N . LYS A 1 387 ? 28.762 -73.094 -116.450 1.00 58.28 387 LYS A N 1
ATOM 3327 C CA . LYS A 1 387 ? 28.299 -73.438 -117.811 1.00 58.28 387 LYS A CA 1
ATOM 3328 C C . LYS A 1 387 ? 29.123 -72.678 -118.866 1.00 58.28 387 LYS A C 1
ATOM 3330 O O . LYS A 1 387 ? 29.299 -71.472 -118.744 1.00 58.28 387 LYS A O 1
ATOM 3335 N N . GLY A 1 388 ? 29.588 -73.379 -119.907 1.00 67.50 388 GLY A N 1
ATOM 3336 C CA . GLY A 1 388 ? 30.315 -72.801 -121.053 1.00 67.50 388 GLY A CA 1
ATOM 3337 C C . GLY A 1 388 ? 31.808 -73.150 -121.152 1.00 67.50 388 GLY A C 1
ATOM 3338 O O . GLY A 1 388 ? 32.443 -72.814 -122.148 1.00 67.50 388 GLY A O 1
ATOM 3339 N N . VAL A 1 389 ? 32.374 -73.849 -120.159 1.00 69.88 389 VAL A N 1
ATOM 3340 C CA . VAL A 1 389 ? 33.792 -74.273 -120.171 1.00 69.88 389 VAL A CA 1
ATOM 3341 C C . VAL A 1 389 ? 34.031 -75.478 -121.102 1.00 69.88 389 VAL A C 1
ATOM 3343 O O . VAL A 1 389 ? 35.080 -75.581 -121.741 1.00 69.88 389 VAL A O 1
ATOM 3346 N N . ILE A 1 390 ? 33.036 -76.360 -121.225 1.00 69.56 390 ILE A N 1
ATOM 3347 C CA . ILE A 1 390 ? 33.033 -77.496 -122.157 1.00 69.56 390 ILE A CA 1
ATOM 3348 C C . ILE A 1 390 ? 32.379 -77.011 -123.456 1.00 69.56 390 ILE A C 1
ATOM 3350 O O . ILE A 1 390 ? 31.179 -76.735 -123.462 1.00 69.56 390 ILE A O 1
ATOM 3354 N N . LYS A 1 391 ? 33.160 -76.857 -124.537 1.00 67.62 391 LYS A N 1
ATOM 3355 C CA . LYS A 1 391 ? 32.671 -76.290 -125.810 1.00 67.62 391 LYS A CA 1
ATOM 3356 C C . LYS A 1 391 ? 32.161 -77.344 -126.797 1.00 67.62 391 LYS A C 1
ATOM 3358 O O . LYS A 1 391 ? 31.502 -76.982 -127.766 1.00 67.62 391 LYS A O 1
ATOM 3363 N N . GLY A 1 392 ? 32.421 -78.633 -126.570 1.00 66.31 392 GLY A N 1
ATOM 3364 C CA . GLY A 1 392 ? 31.905 -79.681 -127.450 1.00 66.31 392 GLY A CA 1
ATOM 3365 C C . GLY A 1 392 ? 32.124 -81.115 -126.957 1.00 66.31 392 GLY A C 1
ATOM 3366 O O . GLY A 1 392 ? 32.826 -81.332 -125.970 1.00 66.31 392 GLY A O 1
ATOM 3367 N N . PRO A 1 393 ? 31.555 -82.111 -127.665 1.00 63.62 393 PRO A N 1
ATOM 3368 C CA . PRO A 1 393 ? 31.607 -83.531 -127.295 1.00 63.62 393 PRO A CA 1
ATOM 3369 C C . PRO A 1 393 ? 33.032 -84.114 -127.240 1.00 63.62 393 PRO A C 1
ATOM 3371 O O . PRO A 1 393 ? 33.283 -85.028 -126.463 1.00 63.62 393 PRO A O 1
ATOM 3374 N N . LYS A 1 394 ? 33.992 -83.533 -127.975 1.00 64.31 394 LYS A N 1
ATOM 3375 C CA . LYS A 1 394 ? 35.415 -83.925 -127.925 1.00 64.31 394 LYS A CA 1
ATOM 3376 C C . LYS A 1 394 ? 36.099 -83.584 -126.594 1.00 64.31 394 LYS A C 1
ATOM 3378 O O . LYS A 1 394 ? 36.980 -84.315 -126.155 1.00 64.31 394 LYS A O 1
ATOM 3383 N N . ASP A 1 395 ? 35.669 -82.511 -125.928 1.00 65.81 395 ASP A N 1
ATOM 3384 C CA . ASP A 1 395 ? 36.201 -82.129 -124.612 1.00 65.81 395 ASP A CA 1
ATOM 3385 C C . ASP A 1 395 ? 35.710 -83.099 -123.512 1.00 65.81 395 ASP A C 1
ATOM 3387 O O . ASP A 1 395 ? 36.359 -83.240 -122.481 1.00 65.81 395 ASP A O 1
ATOM 3391 N N . LEU A 1 396 ? 34.592 -83.802 -123.741 1.00 65.94 396 LEU A N 1
ATOM 3392 C CA . LEU A 1 396 ? 33.998 -84.794 -122.832 1.00 65.94 396 LEU A CA 1
ATOM 3393 C C . LEU A 1 396 ? 34.643 -86.189 -122.934 1.00 65.94 396 LEU A C 1
ATOM 3395 O O . LEU A 1 396 ? 34.681 -86.905 -121.936 1.00 65.94 396 LEU A O 1
ATOM 3399 N N . GLU A 1 397 ? 35.161 -86.589 -124.099 1.00 67.06 397 GLU A N 1
ATOM 3400 C CA . GLU A 1 397 ? 35.869 -87.873 -124.278 1.00 67.06 397 GLU A CA 1
ATOM 3401 C C . GLU A 1 397 ? 37.235 -87.891 -123.578 1.00 67.06 397 GLU A C 1
ATOM 3403 O O . GLU A 1 397 ? 37.603 -88.880 -122.943 1.00 67.06 397 GLU A O 1
ATOM 3408 N N . ASN A 1 398 ? 37.960 -86.771 -123.614 1.00 63.94 398 ASN A N 1
ATOM 3409 C CA . ASN A 1 398 ? 39.315 -86.674 -123.062 1.00 63.94 398 ASN A CA 1
ATOM 3410 C C . ASN A 1 398 ? 39.378 -86.613 -121.521 1.00 63.94 398 ASN A C 1
ATOM 3412 O O . ASN A 1 398 ? 40.470 -86.690 -120.956 1.00 63.94 398 ASN A O 1
ATOM 3416 N N . LEU A 1 399 ? 38.235 -86.476 -120.835 1.00 64.81 399 LEU A N 1
ATOM 3417 C CA . LEU A 1 399 ? 38.137 -86.295 -119.376 1.00 64.81 399 LEU A CA 1
ATOM 3418 C C . LEU A 1 399 ? 37.835 -87.593 -118.595 1.00 64.81 399 LEU A C 1
ATOM 3420 O O . LEU A 1 399 ? 37.662 -87.558 -117.376 1.00 64.81 399 LEU A O 1
ATOM 3424 N N . GLY A 1 400 ? 37.844 -88.748 -119.270 1.00 64.44 400 GLY A N 1
ATOM 3425 C CA . GLY A 1 400 ? 37.700 -90.072 -118.659 1.00 64.44 400 GLY A CA 1
ATOM 3426 C C . GLY A 1 400 ? 36.257 -90.447 -118.290 1.00 64.44 400 GLY A C 1
ATOM 3427 O O . GLY A 1 400 ? 35.377 -89.601 -118.141 1.00 64.44 400 GLY A O 1
ATOM 3428 N N . ALA A 1 401 ? 36.013 -91.751 -118.118 1.00 62.59 401 ALA A N 1
ATOM 3429 C CA . ALA A 1 401 ? 34.670 -92.331 -117.962 1.00 62.59 401 ALA A CA 1
ATOM 3430 C C . ALA A 1 401 ? 33.835 -91.724 -116.813 1.00 62.59 401 ALA A C 1
ATOM 3432 O O . ALA A 1 401 ? 32.612 -91.661 -116.903 1.00 62.59 401 ALA A O 1
ATOM 3433 N N . TYR A 1 402 ? 34.488 -91.219 -115.760 1.00 61.31 402 TYR A N 1
ATOM 3434 C CA . TYR A 1 402 ? 33.822 -90.625 -114.594 1.00 61.31 402 TYR A CA 1
ATOM 3435 C C . TYR A 1 402 ? 33.144 -89.272 -114.897 1.00 61.31 402 TYR A C 1
ATOM 3437 O O . TYR A 1 402 ? 32.178 -88.903 -114.233 1.00 61.31 402 TYR A O 1
ATOM 3445 N N . PHE A 1 403 ? 33.617 -88.526 -115.905 1.00 65.31 403 PHE A N 1
ATOM 3446 C CA . PHE A 1 403 ? 33.051 -87.223 -116.286 1.00 65.31 403 PHE A CA 1
ATOM 3447 C C . PHE A 1 403 ? 31.831 -87.357 -117.212 1.00 65.31 403 PHE A C 1
ATOM 3449 O O . PHE A 1 403 ? 30.908 -86.540 -117.154 1.00 65.31 403 PHE A O 1
ATOM 3456 N N . GLN A 1 404 ? 31.800 -88.408 -118.039 1.00 61.31 404 GLN A N 1
ATOM 3457 C CA . GLN A 1 404 ? 30.723 -88.663 -119.001 1.00 61.31 404 GLN A CA 1
ATOM 3458 C C . GLN A 1 404 ? 29.382 -88.978 -118.316 1.00 61.31 404 GLN A C 1
ATOM 3460 O O . GLN A 1 404 ? 28.341 -88.490 -118.759 1.00 61.31 404 GLN A O 1
ATOM 3465 N N . GLU A 1 405 ? 29.384 -89.716 -117.200 1.00 63.28 405 GLU A N 1
ATOM 3466 C CA . GLU A 1 405 ? 28.147 -90.063 -116.481 1.00 63.28 405 GLU A CA 1
ATOM 3467 C C . GLU A 1 405 ? 27.461 -88.860 -115.815 1.00 63.28 405 GLU A C 1
ATOM 3469 O O . GLU A 1 405 ? 26.229 -88.793 -115.786 1.00 63.28 405 GLU A O 1
ATOM 3474 N N . ALA A 1 406 ? 28.229 -87.896 -115.297 1.00 61.44 406 ALA A N 1
ATOM 3475 C CA . ALA A 1 406 ? 27.677 -86.769 -114.544 1.00 61.44 406 ALA A CA 1
ATOM 3476 C C . ALA A 1 406 ? 27.002 -85.717 -115.440 1.00 61.44 406 ALA A C 1
ATOM 3478 O O . ALA A 1 406 ? 25.996 -85.126 -115.046 1.00 61.44 406 ALA A O 1
ATOM 3479 N N . TYR A 1 407 ? 27.534 -85.485 -116.644 1.00 63.41 407 TYR A N 1
ATOM 3480 C CA . TYR A 1 407 ? 27.079 -84.395 -117.514 1.00 63.41 407 TYR A CA 1
ATOM 3481 C C . TYR A 1 407 ? 26.165 -84.838 -118.669 1.00 63.41 407 TYR A C 1
ATOM 3483 O O . TYR A 1 407 ? 25.486 -83.987 -119.240 1.00 63.41 407 TYR A O 1
ATOM 3491 N N . SER A 1 408 ? 26.072 -86.137 -118.989 1.00 58.94 408 SER A N 1
ATOM 3492 C CA . SER A 1 408 ? 25.244 -86.618 -120.112 1.00 58.94 408 SER A CA 1
ATOM 3493 C C . SER A 1 408 ? 23.791 -86.988 -119.738 1.00 58.94 408 SER A C 1
ATOM 3495 O O . SER A 1 408 ? 22.912 -86.936 -120.591 1.00 58.94 408 SER A O 1
ATOM 3497 N N . LYS A 1 409 ? 23.452 -87.237 -118.459 1.00 51.50 409 LYS A N 1
ATOM 3498 C CA . LYS A 1 409 ? 22.062 -87.546 -118.021 1.00 51.50 409 LYS A CA 1
ATOM 3499 C C . LYS A 1 409 ? 21.075 -86.361 -118.011 1.00 51.50 409 LYS A C 1
ATOM 3501 O O . LYS A 1 409 ? 19.976 -86.495 -117.481 1.00 51.50 409 LYS A O 1
ATOM 3506 N N . ARG A 1 410 ? 21.432 -85.185 -118.535 1.00 52.16 410 ARG A N 1
ATOM 3507 C CA . ARG A 1 410 ? 20.584 -83.981 -118.409 1.00 52.16 410 ARG A CA 1
ATOM 3508 C C . ARG A 1 410 ? 20.560 -83.071 -119.639 1.00 52.16 410 ARG A C 1
ATOM 3510 O O . ARG A 1 410 ? 20.375 -81.866 -119.499 1.00 52.16 410 ARG A O 1
ATOM 3517 N N . SER A 1 411 ? 20.731 -83.652 -120.826 1.00 42.84 411 SER A N 1
ATOM 3518 C CA . SER A 1 411 ? 20.627 -82.962 -122.118 1.00 42.84 411 SER A CA 1
ATOM 3519 C C . SER A 1 411 ? 19.421 -83.471 -122.915 1.00 42.84 411 SER A C 1
ATOM 3521 O O . SER A 1 411 ? 19.581 -84.071 -123.971 1.00 42.84 411 SER A O 1
ATOM 3523 N N . GLU A 1 412 ? 18.220 -83.231 -122.396 1.00 35.41 412 GLU A N 1
ATOM 3524 C CA . GLU A 1 412 ? 16.961 -83.313 -123.144 1.00 35.41 412 GLU A CA 1
ATOM 3525 C C . GLU A 1 412 ? 16.143 -82.072 -122.790 1.00 35.41 412 GLU A C 1
ATOM 3527 O O . GLU A 1 412 ? 15.507 -82.000 -121.744 1.00 35.41 412 GLU A O 1
ATOM 3532 N N . ASP A 1 413 ? 16.283 -81.044 -123.616 1.00 36.47 413 ASP A N 1
ATOM 3533 C CA . ASP A 1 413 ? 15.148 -80.318 -124.170 1.00 36.47 413 ASP A CA 1
ATOM 3534 C C . ASP A 1 413 ? 15.637 -79.561 -125.416 1.00 36.47 413 ASP A C 1
ATOM 3536 O O . ASP A 1 413 ? 16.835 -79.285 -125.554 1.00 36.47 413 ASP A O 1
ATOM 3540 N N . PRO A 1 414 ? 14.747 -79.350 -126.389 1.00 34.94 414 PRO A N 1
ATOM 3541 C CA . PRO A 1 414 ? 15.072 -79.453 -127.799 1.00 34.94 414 PRO A CA 1
ATOM 3542 C C . PRO A 1 414 ? 15.328 -78.073 -128.413 1.00 34.94 414 PRO A C 1
ATOM 3544 O O . PRO A 1 414 ? 14.695 -77.104 -128.013 1.00 34.94 414 PRO A O 1
ATOM 3547 N N . LEU A 1 415 ? 16.234 -78.038 -129.400 1.00 39.47 415 LEU A N 1
ATOM 3548 C CA . LEU A 1 415 ? 16.043 -77.429 -130.735 1.00 39.47 415 LEU A CA 1
ATOM 3549 C C . LEU A 1 415 ? 15.134 -76.175 -130.741 1.00 39.47 415 LEU A C 1
ATOM 3551 O O . LEU A 1 415 ? 13.926 -76.308 -130.575 1.00 39.47 415 LEU A O 1
ATOM 3555 N N . GLU A 1 416 ? 15.585 -74.939 -130.937 1.00 36.72 416 GLU A N 1
ATOM 3556 C CA . GLU A 1 416 ? 16.693 -74.335 -131.697 1.00 36.72 416 GLU A CA 1
ATOM 3557 C C . GLU A 1 416 ? 17.137 -73.028 -131.021 1.00 36.72 416 GLU A C 1
ATOM 3559 O O . GLU A 1 416 ? 16.293 -72.396 -130.339 1.00 36.72 416 GLU A O 1
#

pLDDT: mean 77.61, std 14.31, range [34.94, 95.62]

Organism: NCBI:txid2607531